Protein AF-A0A951QK44-F1 (afdb_monomer_lite)

Radius of gyration: 39.15 Å; chains: 1; bounding box: 130×75×86 Å

Structure (mmCIF, N/CA/C/O backbone):
data_AF-A0A951QK44-F1
#
_entry.id   AF-A0A951QK44-F1
#
loop_
_atom_site.group_PDB
_atom_site.id
_atom_site.type_symbol
_atom_site.label_atom_id
_atom_site.label_alt_id
_atom_site.label_comp_id
_atom_site.label_asym_id
_atom_site.label_entity_id
_atom_site.label_seq_id
_atom_site.pdbx_PDB_ins_code
_atom_site.Cartn_x
_atom_site.Cartn_y
_atom_site.Cartn_z
_atom_site.occupancy
_atom_site.B_iso_or_equiv
_atom_site.auth_seq_id
_atom_site.auth_comp_id
_atom_site.auth_asym_id
_atom_site.auth_atom_id
_atom_site.pdbx_PDB_model_num
ATOM 1 N N . MET A 1 1 ? -34.035 16.447 26.520 1.00 42.84 1 MET A N 1
ATOM 2 C CA . MET A 1 1 ? -34.063 15.060 26.001 1.00 42.84 1 MET A CA 1
ATOM 3 C C . MET A 1 1 ? -33.409 14.992 24.621 1.00 42.84 1 MET A C 1
ATOM 5 O O . MET A 1 1 ? -32.327 14.434 24.540 1.00 42.84 1 MET A O 1
ATOM 9 N N . ASN A 1 2 ? -33.946 15.671 23.601 1.00 43.06 2 ASN A N 1
ATOM 10 C CA . ASN A 1 2 ? -33.547 15.530 22.184 1.00 43.06 2 ASN A CA 1
ATOM 11 C C . ASN A 1 2 ? -32.058 15.785 21.826 1.00 43.06 2 ASN A C 1
ATOM 13 O O . ASN A 1 2 ? -31.629 15.380 20.752 1.00 43.06 2 ASN A O 1
ATOM 17 N N . VAL A 1 3 ? -31.265 16.445 22.682 1.00 36.38 3 VAL A N 1
ATOM 18 C CA . VAL A 1 3 ? -29.814 16.646 22.455 1.00 36.38 3 VAL A CA 1
ATOM 19 C C . VAL A 1 3 ? -28.985 15.445 22.939 1.00 36.38 3 VAL A C 1
ATOM 21 O O . VAL A 1 3 ? -28.097 14.993 22.223 1.00 36.38 3 VAL A O 1
ATOM 24 N N . LEU A 1 4 ? -29.316 14.871 24.104 1.00 38.62 4 LEU A N 1
ATOM 25 C CA . LEU A 1 4 ? -28.618 13.693 24.649 1.00 38.62 4 LEU A CA 1
ATOM 26 C C . LEU A 1 4 ? -28.861 12.431 23.812 1.00 38.62 4 LEU A C 1
ATOM 28 O O . LEU A 1 4 ? -27.975 11.591 23.683 1.00 38.62 4 LEU A O 1
ATOM 32 N N . GLU A 1 5 ? -30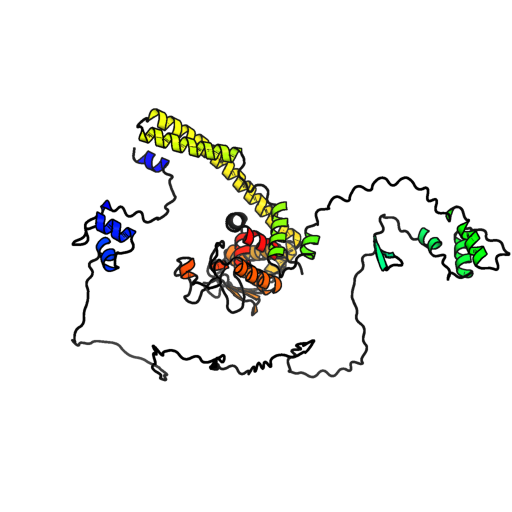.054 12.302 23.233 1.00 38.47 5 GLU A N 1
ATOM 33 C CA . GLU A 1 5 ? -30.419 11.149 22.407 1.00 38.47 5 GLU A CA 1
ATOM 34 C C . GLU A 1 5 ? -29.619 11.111 21.093 1.00 38.47 5 GLU A C 1
ATOM 36 O O . GLU A 1 5 ? -29.203 10.040 20.662 1.00 38.47 5 GLU A O 1
ATOM 41 N N . LYS A 1 6 ? -29.293 12.279 20.515 1.00 42.06 6 LYS A N 1
ATOM 42 C CA . LYS A 1 6 ? -28.385 12.382 19.359 1.00 42.06 6 LYS A CA 1
ATOM 43 C C . LYS A 1 6 ? -26.935 12.026 19.697 1.00 42.06 6 LYS A C 1
ATOM 45 O O . LYS A 1 6 ? -26.268 11.410 18.877 1.00 42.06 6 LYS A O 1
ATOM 50 N N . GLN A 1 7 ? -26.442 12.391 20.882 1.00 41.16 7 GLN A N 1
ATOM 51 C CA . GLN A 1 7 ? -25.054 12.104 21.272 1.00 41.16 7 GLN A CA 1
ATOM 52 C C . GLN A 1 7 ? -24.827 10.616 21.587 1.00 41.16 7 GLN A C 1
ATOM 54 O O . GLN A 1 7 ? -23.799 10.064 21.211 1.00 41.16 7 GLN A O 1
ATOM 59 N N . LEU A 1 8 ? -25.804 9.935 22.197 1.00 38.94 8 LEU A N 1
ATOM 60 C CA . LEU A 1 8 ? -25.699 8.508 22.550 1.00 38.94 8 LEU A CA 1
ATOM 61 C C . LEU A 1 8 ? -25.954 7.530 21.392 1.00 38.94 8 LEU A C 1
ATOM 63 O O . LEU A 1 8 ? -25.787 6.321 21.569 1.00 38.94 8 LEU A O 1
ATOM 67 N N . LEU A 1 9 ? -26.361 8.036 20.226 1.00 42.03 9 LEU A N 1
ATOM 68 C CA . LEU A 1 9 ? -26.510 7.258 18.992 1.00 42.03 9 LEU A CA 1
ATOM 69 C C . LEU A 1 9 ? -25.306 7.391 18.043 1.00 42.03 9 LEU A C 1
ATOM 71 O O . LEU A 1 9 ? -25.313 6.768 16.987 1.00 42.03 9 LEU A O 1
ATOM 75 N N . GLY A 1 10 ? -24.267 8.135 18.440 1.00 33.38 10 GLY A N 1
ATOM 76 C CA . GLY A 1 10 ? -23.059 8.352 17.644 1.00 33.38 10 GLY A CA 1
ATOM 77 C C . GLY A 1 10 ? -23.267 9.405 16.557 1.00 33.38 10 GLY A C 1
ATOM 78 O O . GLY A 1 10 ? -23.893 9.149 15.531 1.00 33.38 10 GLY A O 1
ATOM 79 N N . GLY A 1 11 ? -22.712 10.598 16.776 1.00 33.69 11 GLY A N 1
ATOM 80 C CA . GLY A 1 11 ? -22.590 11.596 15.715 1.00 33.69 11 GLY A CA 1
ATOM 81 C C . GLY A 1 11 ? -21.666 11.108 14.593 1.00 33.69 11 GLY A C 1
ATOM 82 O O . GLY A 1 11 ? -20.693 10.403 14.844 1.00 33.69 11 GLY A O 1
ATOM 83 N N . ASP A 1 12 ? -21.979 11.520 13.367 1.00 38.28 12 ASP A N 1
ATOM 84 C CA . ASP A 1 12 ? -21.114 11.461 12.183 1.00 38.28 12 ASP A CA 1
ATOM 85 C C . ASP A 1 12 ? -20.703 10.071 11.662 1.00 38.28 12 ASP A C 1
ATOM 87 O O . ASP A 1 12 ? -19.556 9.826 11.285 1.00 38.28 12 ASP A O 1
ATOM 91 N N . ARG A 1 13 ? -21.703 9.198 11.466 1.00 31.11 13 ARG A N 1
ATOM 92 C CA . ARG A 1 13 ? -21.758 8.332 10.269 1.00 31.11 13 ARG A CA 1
ATOM 93 C C . ARG A 1 13 ? -23.151 8.320 9.648 1.00 31.11 13 ARG A C 1
ATOM 95 O O . ARG A 1 13 ? -23.984 7.478 9.975 1.00 31.11 13 ARG A O 1
ATOM 102 N N . ALA A 1 14 ? -23.376 9.225 8.698 1.00 27.09 14 ALA A N 1
ATOM 103 C CA . ALA A 1 14 ? -24.479 9.106 7.754 1.00 27.09 14 ALA A CA 1
ATOM 104 C C . ALA A 1 14 ? -24.179 7.964 6.765 1.00 27.09 14 ALA A C 1
ATOM 106 O O . ALA A 1 14 ? -23.611 8.181 5.700 1.00 27.09 14 ALA A O 1
ATOM 107 N N . PHE A 1 15 ? -24.547 6.737 7.136 1.00 29.16 15 PHE A N 1
ATOM 108 C CA . PHE A 1 15 ? -24.845 5.713 6.139 1.00 29.16 15 PHE A CA 1
ATOM 109 C C . PHE A 1 15 ? -26.255 5.980 5.618 1.00 29.16 15 PHE A C 1
ATOM 111 O O . PHE A 1 15 ? -27.233 5.783 6.345 1.00 29.16 15 PHE A O 1
ATOM 118 N N . GLU A 1 16 ? -26.363 6.402 4.360 1.00 29.08 16 GLU A N 1
ATOM 119 C CA . GLU A 1 16 ? -27.619 6.344 3.616 1.00 29.08 16 GLU A CA 1
ATOM 120 C C . GLU A 1 16 ? -27.969 4.879 3.330 1.00 29.08 16 GLU A C 1
ATOM 122 O O . GLU A 1 16 ? -27.743 4.355 2.244 1.00 29.08 16 GLU A O 1
ATOM 127 N N . PHE A 1 17 ? -28.544 4.202 4.324 1.00 24.11 17 PHE A N 1
ATOM 128 C CA . PHE A 1 17 ? -29.448 3.095 4.048 1.00 24.11 17 PHE A CA 1
ATOM 129 C C . PHE A 1 17 ? -30.876 3.623 4.052 1.00 24.11 17 PHE A C 1
ATOM 131 O O . PHE A 1 17 ? -31.320 4.261 5.009 1.00 24.11 17 PHE A O 1
ATOM 138 N N . LEU A 1 18 ? -31.563 3.358 2.941 1.00 28.00 18 LEU A N 1
ATOM 139 C CA . LEU A 1 18 ? -32.877 3.866 2.562 1.00 28.00 18 LEU A CA 1
ATOM 140 C C . LEU A 1 18 ? -33.981 3.395 3.525 1.00 28.00 18 LEU A C 1
ATOM 142 O O . LEU A 1 18 ? -34.775 2.505 3.223 1.00 28.00 18 LEU A O 1
ATOM 146 N N . ASN A 1 19 ? -34.040 3.994 4.710 1.00 26.84 19 ASN A N 1
ATOM 147 C CA . ASN A 1 19 ? -35.034 3.672 5.723 1.00 26.84 19 ASN A CA 1
ATOM 148 C C . ASN A 1 19 ? -36.321 4.463 5.433 1.00 26.84 19 ASN A C 1
ATOM 150 O O . ASN A 1 19 ? -36.611 5.473 6.081 1.00 26.84 19 ASN A O 1
ATOM 154 N N . ILE A 1 20 ? -37.065 4.028 4.407 1.00 33.50 20 ILE A N 1
ATOM 155 C CA . ILE A 1 20 ? -38.367 4.604 4.052 1.00 33.50 20 ILE A CA 1
ATOM 156 C C . ILE A 1 20 ? -39.309 4.423 5.245 1.00 33.50 20 ILE A C 1
ATOM 158 O O . ILE A 1 20 ? -39.864 3.348 5.478 1.00 33.50 20 ILE A O 1
ATOM 162 N N . ARG A 1 21 ? -39.535 5.507 5.992 1.00 32.16 21 ARG A N 1
ATOM 163 C CA . ARG A 1 21 ? -40.641 5.585 6.945 1.00 32.16 21 ARG A CA 1
ATOM 164 C C . ARG A 1 21 ? -41.952 5.501 6.167 1.00 32.16 21 ARG A C 1
ATOM 166 O O . ARG A 1 21 ? -42.404 6.484 5.586 1.00 32.16 21 ARG A O 1
ATOM 173 N N . THR A 1 22 ? -42.563 4.314 6.170 1.00 39.59 22 THR A N 1
ATOM 174 C CA . THR A 1 22 ? -43.840 4.028 5.476 1.00 39.59 22 THR A CA 1
ATOM 175 C C . THR A 1 22 ? -45.026 4.882 5.956 1.00 39.59 22 THR A C 1
ATOM 177 O O . THR A 1 22 ? -46.107 4.865 5.368 1.00 39.59 22 THR A O 1
ATOM 180 N N . ASP A 1 23 ? -44.810 5.649 7.020 1.00 44.69 23 ASP A N 1
ATOM 181 C CA . ASP A 1 23 ? -45.685 6.629 7.649 1.00 44.69 23 ASP A CA 1
ATOM 182 C C . ASP A 1 23 ? -46.244 7.646 6.628 1.00 44.69 23 ASP A C 1
ATOM 184 O O . ASP A 1 23 ? -47.395 8.062 6.755 1.00 44.69 23 ASP A O 1
ATOM 188 N N . GLY A 1 24 ? -45.456 7.993 5.599 1.00 45.12 24 GLY A N 1
ATOM 189 C CA . GLY A 1 24 ? -45.797 8.970 4.554 1.00 45.12 24 GLY A CA 1
ATOM 190 C C . GLY A 1 24 ? -46.231 8.402 3.195 1.00 45.12 24 GLY A C 1
ATOM 191 O O . GLY A 1 24 ? -46.381 9.178 2.260 1.00 45.12 24 GLY A O 1
ATOM 192 N N . VAL A 1 25 ? -46.418 7.084 3.048 1.00 52.28 25 VAL A N 1
ATOM 193 C CA . VAL A 1 25 ? -46.791 6.482 1.749 1.00 52.28 25 VAL A CA 1
ATOM 194 C C . VAL A 1 25 ? -48.267 6.741 1.430 1.00 52.28 25 VAL A C 1
ATOM 196 O O . VAL A 1 25 ? -49.158 6.320 2.184 1.00 52.28 25 VAL A O 1
ATOM 199 N N . THR A 1 26 ? -48.512 7.398 0.294 1.00 56.50 26 THR A N 1
ATOM 200 C CA . THR A 1 26 ? -49.834 7.565 -0.327 1.00 56.50 26 THR A CA 1
ATOM 201 C C . THR A 1 26 ? -50.403 6.195 -0.726 1.00 56.50 26 THR A C 1
ATOM 203 O O . THR A 1 26 ? -49.668 5.392 -1.302 1.00 56.50 26 THR A O 1
ATOM 206 N N . PRO A 1 27 ? -51.677 5.872 -0.432 1.00 62.16 27 PRO A N 1
ATOM 207 C CA . PRO A 1 27 ? -52.254 4.591 -0.835 1.00 62.16 27 PRO A CA 1
ATOM 208 C C . PRO A 1 27 ? -52.341 4.458 -2.360 1.00 62.16 27 PRO A C 1
ATOM 210 O O . PRO A 1 27 ? -52.891 5.339 -3.018 1.00 62.16 27 PRO A O 1
ATOM 213 N N . ILE A 1 28 ? -51.875 3.330 -2.901 1.00 75.81 28 ILE A N 1
ATOM 214 C CA . ILE A 1 28 ? -52.153 2.946 -4.292 1.00 75.81 28 ILE A CA 1
ATOM 215 C C . ILE A 1 28 ? -53.657 2.623 -4.390 1.00 75.81 28 ILE A C 1
ATOM 217 O O . ILE A 1 28 ? -54.143 1.819 -3.582 1.00 75.81 28 ILE A O 1
ATOM 221 N N . PRO A 1 29 ? -54.420 3.218 -5.328 1.00 70.12 29 PRO A N 1
ATOM 222 C CA . PRO A 1 29 ? -55.856 2.979 -5.446 1.00 70.12 29 PRO A CA 1
ATOM 223 C C . PRO A 1 29 ? -56.196 1.484 -5.539 1.00 70.12 29 PRO A C 1
ATOM 225 O O . PRO A 1 29 ? -55.721 0.772 -6.418 1.00 70.12 29 PRO A O 1
ATOM 228 N N . GLY A 1 30 ? -57.025 1.000 -4.610 1.00 78.69 30 GLY A N 1
ATOM 229 C CA . GLY A 1 30 ? -57.449 -0.404 -4.551 1.00 78.69 30 GLY A CA 1
ATOM 230 C C . GLY A 1 30 ? -56.545 -1.358 -3.754 1.00 78.69 30 GLY A C 1
ATOM 231 O O . GLY A 1 30 ? -56.941 -2.507 -3.574 1.00 78.69 30 GLY A O 1
ATOM 232 N N . LYS A 1 31 ? -55.393 -0.918 -3.220 1.00 78.38 31 LYS A N 1
ATOM 233 C CA . LYS A 1 31 ? -54.541 -1.727 -2.322 1.00 78.38 31 LYS A CA 1
ATOM 234 C C . LYS A 1 31 ? -54.513 -1.162 -0.897 1.00 78.38 31 LYS A C 1
ATOM 236 O O . LYS A 1 31 ? -54.422 0.049 -0.698 1.00 78.38 31 LYS A O 1
ATOM 241 N N . SER A 1 32 ? -54.553 -2.033 0.116 1.00 80.94 32 SER A N 1
ATOM 242 C CA . SER A 1 32 ? -54.318 -1.614 1.507 1.00 80.94 32 SER A CA 1
ATOM 243 C C . SER A 1 32 ? -52.829 -1.325 1.758 1.00 80.94 32 SER A C 1
ATOM 245 O O . SER A 1 32 ? -51.965 -1.768 0.998 1.00 80.94 32 SER A O 1
ATOM 247 N N . LYS A 1 33 ? -52.490 -0.612 2.844 1.00 69.12 33 LYS A N 1
ATOM 248 C CA . LYS A 1 33 ? -51.076 -0.383 3.214 1.00 69.12 33 LYS A CA 1
ATOM 249 C C . LYS A 1 33 ? -50.334 -1.701 3.471 1.00 69.12 33 LYS A C 1
ATOM 251 O O . LYS A 1 33 ? -49.144 -1.808 3.182 1.00 69.12 33 LYS A O 1
ATOM 256 N N . GLU A 1 34 ? -51.040 -2.704 3.976 1.00 69.38 34 GLU A N 1
ATOM 257 C CA . GLU A 1 34 ? -50.536 -4.052 4.227 1.00 69.38 34 GLU A CA 1
ATOM 258 C C . GLU A 1 34 ? -50.296 -4.824 2.918 1.00 69.38 34 GLU A C 1
ATOM 260 O O . GLU A 1 34 ? -49.273 -5.500 2.806 1.00 69.38 34 GLU A O 1
ATOM 265 N N . ASP A 1 35 ? -51.154 -4.661 1.902 1.00 70.50 35 ASP A N 1
ATOM 266 C CA . ASP A 1 35 ? -50.920 -5.218 0.560 1.00 70.50 35 ASP A CA 1
ATOM 267 C C . ASP A 1 35 ? -49.695 -4.583 -0.105 1.00 70.50 35 ASP A C 1
ATOM 269 O O . ASP A 1 35 ? -48.823 -5.304 -0.578 1.00 70.50 35 ASP A O 1
ATOM 273 N N . VAL A 1 36 ? -49.566 -3.249 -0.078 1.00 69.75 36 VAL A N 1
ATOM 274 C CA . VAL A 1 36 ? -48.397 -2.554 -0.657 1.00 69.75 36 VAL A CA 1
ATOM 275 C C . VAL A 1 36 ? -47.095 -2.988 0.031 1.00 69.75 36 VAL A C 1
ATOM 277 O O . VAL A 1 36 ? -46.089 -3.208 -0.639 1.00 69.75 36 VAL A O 1
ATOM 280 N N . ARG A 1 37 ? -47.108 -3.186 1.358 1.00 62.94 37 ARG A N 1
ATOM 281 C CA . ARG A 1 37 ? -45.957 -3.725 2.108 1.00 62.94 37 ARG A CA 1
ATOM 282 C C . ARG A 1 37 ? -45.607 -5.158 1.704 1.00 62.94 37 ARG A C 1
ATOM 284 O O . ARG A 1 37 ? -44.427 -5.453 1.528 1.00 62.94 37 ARG A O 1
ATOM 291 N N . ARG A 1 38 ? -46.606 -6.038 1.567 1.00 74.94 38 ARG A N 1
ATOM 292 C CA . ARG A 1 38 ? -46.409 -7.432 1.134 1.00 74.94 38 ARG A CA 1
ATOM 293 C C . ARG A 1 38 ? -45.850 -7.484 -0.286 1.00 74.94 38 ARG A C 1
ATOM 295 O O . ARG A 1 38 ? -44.870 -8.181 -0.523 1.00 74.94 38 ARG A O 1
ATOM 302 N N . ASP A 1 39 ? -46.447 -6.733 -1.203 1.00 70.44 39 ASP A N 1
ATOM 303 C CA . ASP A 1 39 ? -46.085 -6.744 -2.617 1.00 70.44 39 ASP A CA 1
ATOM 304 C C . ASP A 1 39 ? -44.693 -6.112 -2.839 1.00 70.44 39 ASP A C 1
ATOM 306 O O . ASP A 1 39 ? -43.909 -6.645 -3.622 1.00 70.44 39 ASP A O 1
ATOM 310 N N . PHE A 1 40 ? -44.322 -5.059 -2.090 1.00 63.72 40 PHE A N 1
ATOM 311 C CA . PHE A 1 40 ? -42.953 -4.514 -2.078 1.00 63.72 40 PHE A CA 1
ATOM 312 C C . PHE A 1 40 ? -41.936 -5.545 -1.565 1.00 63.72 40 PHE A C 1
ATOM 314 O O . PHE A 1 40 ? -40.915 -5.777 -2.208 1.00 63.72 40 PHE A O 1
ATOM 321 N N . ALA A 1 41 ? -42.225 -6.208 -0.439 1.00 53.81 41 ALA A N 1
ATOM 322 C CA . ALA A 1 41 ? -41.348 -7.236 0.130 1.00 53.81 41 ALA A CA 1
ATOM 323 C C . ALA A 1 41 ? -41.203 -8.482 -0.768 1.00 53.81 41 ALA A C 1
ATOM 325 O O . ALA A 1 41 ? -40.201 -9.187 -0.674 1.00 53.81 41 ALA A O 1
ATOM 326 N N . ALA A 1 42 ? -42.183 -8.739 -1.638 1.00 61.09 42 ALA A N 1
ATOM 327 C CA . ALA A 1 42 ? -42.162 -9.812 -2.628 1.00 61.09 42 ALA A CA 1
ATOM 328 C C . ALA A 1 42 ? -41.573 -9.396 -3.994 1.00 61.09 42 ALA A C 1
ATOM 330 O O . ALA A 1 42 ? -41.467 -10.241 -4.880 1.00 61.09 42 ALA A O 1
ATOM 331 N N . GLY A 1 43 ? -41.207 -8.121 -4.193 1.00 68.56 43 GLY A N 1
ATOM 332 C CA . GLY A 1 43 ? -40.716 -7.611 -5.481 1.00 68.56 43 GLY A CA 1
ATOM 333 C C . GLY A 1 43 ? -41.784 -7.535 -6.584 1.00 68.56 43 GLY A C 1
ATOM 334 O O . GLY A 1 43 ? -41.444 -7.539 -7.762 1.00 68.56 43 GLY A O 1
ATOM 335 N N . LEU A 1 44 ? -43.068 -7.482 -6.215 1.00 72.12 44 LEU A N 1
ATOM 336 C CA . LEU A 1 44 ? -44.226 -7.563 -7.120 1.00 72.12 44 LEU A CA 1
ATOM 337 C C . LEU A 1 44 ? -44.827 -6.197 -7.499 1.00 72.12 44 LEU A C 1
ATOM 339 O O . LEU A 1 44 ? -45.902 -6.145 -8.096 1.00 72.12 44 LEU A O 1
ATOM 343 N N . LEU A 1 45 ? -44.174 -5.090 -7.138 1.00 76.19 45 LEU A N 1
ATOM 344 C CA . LEU A 1 45 ? -44.610 -3.751 -7.538 1.00 76.19 45 LEU A CA 1
ATOM 345 C C . LEU A 1 45 ? -44.028 -3.374 -8.901 1.00 76.19 45 LEU A C 1
ATOM 347 O O . LEU A 1 45 ? -42.829 -3.510 -9.148 1.00 76.19 45 LEU A O 1
ATOM 351 N N . SER A 1 46 ? -44.891 -2.873 -9.781 1.00 73.31 46 SER A N 1
ATOM 352 C CA . SER A 1 46 ? -44.501 -2.367 -11.090 1.00 73.31 46 SER A CA 1
ATOM 353 C C . SER A 1 46 ? -43.776 -1.022 -10.983 1.00 73.31 46 SER A C 1
ATOM 355 O O . SER A 1 46 ? -43.813 -0.328 -9.964 1.00 73.31 46 SER A O 1
ATOM 357 N N . ARG A 1 47 ? -43.152 -0.595 -12.086 1.00 55.62 47 ARG A N 1
ATOM 358 C CA . ARG A 1 47 ? -42.540 0.738 -12.182 1.00 55.62 47 ARG A CA 1
ATOM 359 C C . ARG A 1 47 ? -43.552 1.871 -11.940 1.00 55.62 47 ARG A C 1
ATOM 361 O O . ARG A 1 47 ? -43.168 2.880 -11.358 1.00 55.62 47 ARG A O 1
ATOM 368 N N . SER A 1 48 ? -44.813 1.703 -12.349 1.00 63.19 48 SER A N 1
ATOM 369 C CA . SER A 1 48 ? -45.866 2.710 -12.139 1.00 63.19 48 SER A CA 1
ATOM 370 C C . SER A 1 48 ? -46.306 2.763 -10.665 1.00 63.19 48 SER A C 1
ATOM 372 O O . SER A 1 48 ? -46.390 3.850 -10.096 1.00 63.19 48 SER A O 1
ATOM 374 N N . ASP A 1 49 ? -46.424 1.607 -9.987 1.00 70.44 49 ASP A N 1
ATOM 375 C CA . ASP A 1 49 ? -46.656 1.550 -8.529 1.00 70.44 49 ASP A CA 1
ATOM 376 C C . ASP A 1 49 ? -45.563 2.319 -7.756 1.00 70.44 49 ASP A C 1
ATOM 378 O O . ASP A 1 49 ? -45.855 3.090 -6.841 1.00 70.44 49 ASP A O 1
ATOM 382 N N . ALA A 1 50 ? -44.294 2.145 -8.147 1.00 64.81 50 ALA A N 1
ATOM 383 C CA . ALA A 1 50 ? -43.161 2.828 -7.523 1.00 64.81 50 ALA A CA 1
ATOM 384 C C . ALA A 1 50 ? -43.168 4.353 -7.754 1.00 64.81 50 ALA A C 1
ATOM 386 O O . ALA A 1 50 ? -42.797 5.105 -6.853 1.00 64.81 50 ALA A O 1
ATOM 387 N N . LEU A 1 51 ? -43.607 4.821 -8.928 1.00 58.69 51 LEU A N 1
ATOM 388 C CA . LEU A 1 51 ? -43.741 6.252 -9.228 1.00 58.69 51 LEU A CA 1
ATOM 389 C C . LEU A 1 51 ? -44.902 6.890 -8.445 1.00 58.69 51 LEU A C 1
ATOM 391 O O . LEU A 1 51 ? -44.710 7.952 -7.847 1.00 58.69 51 LEU A O 1
ATOM 395 N N . GLN A 1 52 ? -46.048 6.207 -8.332 1.00 66.75 52 GLN A N 1
ATOM 396 C CA . GLN A 1 52 ? -47.166 6.660 -7.493 1.00 66.75 52 GLN A CA 1
ATOM 397 C C . GLN A 1 52 ? -46.807 6.699 -5.999 1.00 66.75 52 GLN A C 1
ATOM 399 O O . GLN A 1 52 ? -47.159 7.658 -5.311 1.00 66.75 52 GLN A O 1
ATOM 404 N N . MET A 1 53 ? -46.053 5.717 -5.486 1.00 66.62 53 MET A N 1
ATOM 405 C CA . MET A 1 53 ? -45.556 5.735 -4.098 1.00 66.62 53 MET A CA 1
ATOM 406 C C . MET A 1 53 ? -44.646 6.935 -3.790 1.00 66.62 53 MET A C 1
ATOM 408 O O . MET A 1 53 ? -44.517 7.313 -2.625 1.00 66.62 53 MET A O 1
ATOM 412 N N . LEU A 1 54 ? -44.029 7.530 -4.815 1.00 61.12 54 LEU A N 1
ATOM 413 C CA . LEU A 1 54 ? -43.185 8.723 -4.721 1.00 61.12 54 LEU A CA 1
ATOM 414 C C . LEU A 1 54 ? -43.938 10.032 -5.030 1.00 61.12 54 LEU A C 1
ATOM 416 O O . LEU A 1 54 ? -43.340 11.102 -4.936 1.00 61.12 54 LEU A O 1
ATOM 420 N N . GLY A 1 55 ? -45.234 9.965 -5.354 1.00 51.41 55 GLY A N 1
ATOM 421 C CA . GLY A 1 55 ? -46.073 11.135 -5.629 1.00 51.41 55 GLY A CA 1
ATOM 422 C C . GLY A 1 55 ? -45.915 11.732 -7.031 1.00 51.41 55 GLY A C 1
ATOM 423 O O . GLY A 1 55 ? -46.247 12.900 -7.214 1.00 51.41 55 GLY A O 1
ATOM 424 N N . TYR A 1 56 ? -45.415 10.964 -8.004 1.00 47.91 56 TYR A N 1
ATOM 425 C CA . TYR A 1 56 ? -45.393 11.370 -9.411 1.00 47.91 56 TYR A CA 1
ATOM 426 C C . TYR A 1 56 ? -46.652 10.876 -10.133 1.00 47.91 56 TYR A C 1
ATOM 428 O O . TYR A 1 56 ? -47.013 9.703 -10.019 1.00 47.91 56 TYR A O 1
ATOM 436 N N . GLU A 1 57 ? -47.301 11.763 -10.888 1.00 43.81 57 GLU A N 1
ATOM 437 C CA . GLU A 1 57 ? -48.407 11.403 -11.779 1.00 43.81 57 GLU A CA 1
ATOM 438 C C . GLU A 1 57 ? -47.856 10.870 -13.112 1.00 43.81 57 GLU A C 1
ATOM 440 O O . GLU A 1 57 ? -46.931 11.433 -13.697 1.00 43.81 57 GLU A O 1
ATOM 445 N N . ASP A 1 58 ? -48.403 9.740 -13.564 1.00 42.19 58 ASP A N 1
ATOM 446 C CA . ASP A 1 58 ? -47.977 9.018 -14.769 1.00 42.19 58 ASP A CA 1
ATOM 447 C C . ASP A 1 58 ? -48.751 9.574 -15.983 1.00 42.19 58 ASP A C 1
ATOM 449 O O . ASP A 1 58 ? -49.729 8.982 -16.448 1.00 42.19 58 ASP A O 1
ATOM 453 N N . GLU A 1 59 ? -48.378 10.776 -16.447 1.00 38.25 59 GLU A N 1
ATOM 454 C CA . GLU A 1 59 ? -48.967 11.397 -17.646 1.00 38.25 59 GLU A CA 1
ATOM 455 C C . GLU A 1 59 ? -48.544 10.639 -18.918 1.00 38.25 59 GLU A C 1
ATOM 457 O O . GLU A 1 59 ? -47.555 10.953 -19.584 1.00 38.25 59 GLU A O 1
ATOM 462 N N . GLY A 1 60 ? -49.312 9.605 -19.258 1.00 37.16 60 GLY A N 1
ATOM 463 C CA . GLY A 1 60 ? -49.129 8.841 -20.486 1.00 37.16 60 GLY A CA 1
ATOM 464 C C . GLY A 1 60 ? -49.465 9.649 -21.744 1.00 37.16 60 GLY A C 1
ATOM 465 O O . GLY A 1 60 ? -50.489 10.329 -21.807 1.00 37.16 60 GLY A O 1
ATOM 466 N N . ILE A 1 61 ? -48.649 9.495 -22.791 1.00 28.31 61 ILE A N 1
ATOM 467 C CA . ILE A 1 61 ? -48.961 9.968 -24.147 1.00 28.31 61 ILE A CA 1
ATOM 468 C C . ILE A 1 61 ? -49.019 8.773 -25.099 1.00 28.31 61 ILE A C 1
ATOM 470 O O . ILE A 1 61 ? -48.016 8.111 -25.366 1.00 28.31 61 ILE A O 1
ATOM 474 N N . SER A 1 62 ? -50.217 8.527 -25.626 1.00 32.84 62 SER A N 1
ATOM 475 C CA . SER A 1 62 ? -50.476 7.666 -26.781 1.00 32.84 62 SER A CA 1
ATOM 476 C C . SER A 1 62 ? -50.481 8.472 -28.088 1.00 32.84 62 SER A C 1
ATOM 478 O O . SER A 1 62 ? -50.586 9.695 -28.085 1.00 32.84 62 SER A O 1
ATOM 480 N N . GLU A 1 63 ? -50.429 7.770 -29.216 1.00 36.56 63 GLU A N 1
ATOM 481 C CA . GLU A 1 63 ? -50.449 8.313 -30.582 1.00 36.56 63 GLU A CA 1
ATOM 482 C C . GLU A 1 63 ? -51.594 9.316 -30.870 1.00 36.56 63 GLU A C 1
ATOM 484 O O . GLU A 1 63 ? -52.757 8.993 -30.617 1.00 36.56 63 GLU A O 1
ATOM 489 N N . ARG A 1 64 ? -51.299 10.454 -31.539 1.00 29.05 64 ARG A N 1
ATOM 490 C CA . ARG A 1 64 ? -51.772 10.767 -32.920 1.00 29.05 64 ARG A CA 1
ATOM 491 C C . ARG A 1 64 ? -51.488 12.200 -33.427 1.00 29.05 64 ARG A C 1
ATOM 493 O O . ARG A 1 64 ? -51.752 13.169 -32.734 1.00 29.05 64 ARG A O 1
ATOM 500 N N . ALA A 1 65 ? -51.136 12.246 -34.719 1.00 27.22 65 ALA A N 1
ATOM 501 C CA . ALA A 1 65 ? -51.504 13.221 -35.767 1.00 27.22 65 ALA A CA 1
ATOM 502 C C . ALA A 1 65 ? -51.081 14.714 -35.702 1.00 27.22 65 ALA A C 1
ATOM 504 O O . ALA A 1 65 ? -51.562 15.495 -34.891 1.00 27.22 65 ALA A O 1
ATOM 505 N N . ASP A 1 66 ? -50.278 15.087 -36.707 1.00 30.48 66 ASP A N 1
ATOM 506 C CA . ASP A 1 66 ? -50.317 16.289 -37.561 1.00 30.48 66 ASP A CA 1
ATOM 507 C C . ASP A 1 66 ? -50.796 17.650 -37.010 1.00 30.48 66 ASP A C 1
ATOM 509 O O . ASP A 1 66 ? -51.994 17.922 -36.918 1.00 30.48 66 ASP A O 1
ATOM 513 N N . ALA A 1 67 ? -49.849 18.592 -36.900 1.00 26.72 67 ALA A N 1
ATOM 514 C CA . ALA A 1 67 ? -50.036 19.983 -37.334 1.00 26.72 67 ALA A CA 1
ATOM 515 C C . ALA A 1 67 ? -48.680 20.652 -37.653 1.00 26.72 67 ALA A C 1
ATOM 517 O O . ALA A 1 67 ? -47.733 20.572 -36.872 1.00 26.72 67 ALA A O 1
ATOM 518 N N . GLU A 1 68 ? -48.583 21.326 -38.801 1.00 28.20 68 GLU A N 1
ATOM 519 C CA . GLU A 1 68 ? -47.406 22.107 -39.207 1.00 28.20 68 GLU A CA 1
ATOM 520 C C . GLU A 1 68 ? -47.298 23.454 -38.460 1.00 28.20 68 GLU A C 1
ATOM 522 O O . GLU A 1 68 ? -48.317 24.075 -38.168 1.00 28.20 68 GLU A O 1
ATOM 527 N N . TYR A 1 69 ? -46.063 23.936 -38.246 1.00 24.23 69 TYR A N 1
ATOM 528 C CA . TYR A 1 69 ? -45.484 25.241 -38.672 1.00 24.23 69 TYR A CA 1
ATOM 529 C C . TYR A 1 69 ? -44.267 25.564 -37.762 1.00 24.23 69 TYR A C 1
ATOM 531 O O . TYR A 1 69 ? -44.423 25.703 -36.557 1.00 24.23 69 TYR A O 1
ATOM 539 N N . LYS A 1 70 ? -43.011 25.482 -38.231 1.00 23.94 70 LYS A N 1
ATOM 540 C CA . LYS A 1 70 ? -42.225 26.414 -39.088 1.00 23.94 70 LYS A CA 1
ATOM 541 C C . LYS A 1 70 ? -41.485 27.534 -38.334 1.00 23.94 70 LYS A C 1
ATOM 543 O O . LYS A 1 70 ? -42.059 28.159 -37.453 1.00 23.94 70 LYS A O 1
ATOM 548 N N . ILE A 1 71 ? -40.285 27.839 -38.864 1.00 23.84 71 ILE A N 1
ATOM 549 C CA . ILE A 1 71 ? -39.303 28.893 -38.515 1.00 23.84 71 ILE A CA 1
ATOM 550 C C . ILE A 1 71 ? -38.356 28.540 -37.345 1.00 23.84 71 ILE A C 1
ATOM 552 O O . ILE A 1 71 ? -38.822 28.305 -36.238 1.00 23.84 71 ILE A O 1
ATOM 556 N N . ASP A 1 72 ? -37.018 28.524 -37.489 1.00 24.25 72 ASP A N 1
ATOM 557 C CA . ASP A 1 72 ? -36.144 28.431 -38.689 1.00 24.25 72 ASP A CA 1
ATOM 558 C C . ASP A 1 72 ? -34.710 27.973 -38.304 1.00 24.25 72 ASP A C 1
ATOM 560 O O . ASP A 1 72 ? -34.305 28.088 -37.145 1.00 24.25 72 ASP A O 1
ATOM 564 N N . TRP A 1 73 ? -33.917 27.485 -39.274 1.00 23.45 73 TRP A N 1
ATOM 565 C CA . TRP A 1 73 ? -32.463 27.233 -39.147 1.00 23.45 73 TRP A CA 1
ATOM 566 C C . TRP A 1 73 ? -31.769 27.176 -40.528 1.00 23.45 73 TRP A C 1
ATOM 568 O O . TRP A 1 73 ? -32.473 27.034 -41.524 1.00 23.45 73 TRP A O 1
ATOM 578 N N . GLN A 1 74 ? -30.417 27.163 -40.557 1.00 27.05 74 GLN A N 1
ATOM 579 C CA . GLN A 1 74 ? -29.475 27.133 -41.722 1.00 27.05 74 GLN A CA 1
ATOM 580 C C . GLN A 1 74 ? -28.985 28.512 -42.235 1.00 27.05 74 GLN A C 1
ATOM 582 O O . GLN A 1 74 ? -29.690 29.499 -42.018 1.00 27.05 74 GLN A O 1
ATOM 587 N N . PRO A 1 75 ? -27.841 28.618 -42.972 1.00 37.16 75 PRO A N 1
ATOM 588 C CA . PRO A 1 75 ? -26.774 27.630 -43.290 1.00 37.16 75 PRO A CA 1
ATOM 589 C C . PRO A 1 75 ? -25.332 28.117 -42.919 1.00 37.16 75 PRO A C 1
ATOM 591 O O . PRO A 1 75 ? -25.137 29.273 -42.557 1.00 37.16 75 PRO A O 1
ATOM 594 N N . ASN A 1 76 ? -24.265 27.295 -42.889 1.00 28.52 76 ASN A N 1
ATOM 595 C CA . ASN A 1 76 ? -23.446 26.780 -44.019 1.00 28.52 76 ASN A CA 1
ATOM 596 C C . ASN A 1 76 ? -22.434 25.726 -43.463 1.00 28.52 76 ASN A C 1
ATOM 598 O O . ASN A 1 76 ? -21.780 26.027 -42.469 1.00 28.52 76 ASN A O 1
ATOM 602 N N . THR A 1 77 ? -22.386 24.444 -43.886 1.00 31.12 77 THR A N 1
ATOM 603 C CA . THR A 1 77 ? -21.680 23.815 -45.056 1.00 31.12 77 THR A CA 1
ATOM 604 C C . THR A 1 77 ? -20.143 23.955 -45.047 1.00 31.12 77 THR A C 1
ATOM 606 O O . THR A 1 77 ? -19.662 25.053 -44.796 1.00 31.12 77 THR A O 1
ATOM 609 N N . LEU A 1 78 ? -19.285 22.961 -45.355 1.00 26.03 78 LEU A N 1
ATOM 610 C CA . LEU A 1 78 ? -19.359 21.685 -46.122 1.00 26.03 78 LEU A CA 1
ATOM 611 C C . LEU A 1 78 ? -18.890 20.484 -45.247 1.00 26.03 78 LEU A C 1
ATOM 613 O O . LEU A 1 78 ? -18.096 20.704 -44.343 1.00 26.03 78 LEU A O 1
ATOM 617 N N . SER A 1 79 ? -19.316 19.211 -45.336 1.00 29.06 79 SER A N 1
ATOM 618 C CA . SER A 1 79 ? -19.749 18.270 -46.401 1.00 29.06 79 SER A CA 1
ATOM 619 C C . SER A 1 79 ? -18.644 17.413 -47.060 1.00 29.06 79 SER A C 1
ATOM 621 O O . SER A 1 79 ? -17.930 17.886 -47.939 1.00 29.06 79 SER A O 1
ATOM 623 N N . SER A 1 80 ? -18.622 16.108 -46.759 1.00 28.31 80 SER A N 1
ATOM 624 C CA . SER A 1 80 ? -18.592 15.040 -47.781 1.00 28.31 80 SER A CA 1
ATOM 625 C C . SER A 1 80 ? -19.174 13.740 -47.196 1.00 28.31 80 SER A C 1
ATOM 627 O O . SER A 1 80 ? -19.172 13.557 -45.980 1.00 28.31 80 SER A O 1
ATOM 629 N N . SER A 1 81 ? -19.763 12.895 -48.045 1.00 30.59 81 SER A N 1
ATOM 630 C CA . SER A 1 81 ? -20.703 11.832 -47.657 1.00 30.59 81 SER A CA 1
ATOM 631 C C . SER A 1 81 ? -20.590 10.596 -48.551 1.00 30.59 81 SER A C 1
ATOM 633 O O . SER A 1 81 ? -20.407 10.749 -49.753 1.00 30.59 81 SER A O 1
ATOM 635 N N . THR A 1 82 ? -20.807 9.406 -47.987 1.00 29.31 82 THR A N 1
ATOM 636 C CA . THR A 1 82 ? -21.473 8.216 -48.582 1.00 29.31 82 THR A CA 1
ATOM 637 C C . THR A 1 82 ? -21.883 7.336 -47.383 1.00 29.31 82 THR A C 1
ATOM 639 O O . THR A 1 82 ? -21.094 7.181 -46.458 1.00 29.31 82 THR A O 1
ATOM 642 N N . GLU A 1 83 ? -23.153 6.983 -47.147 1.00 29.16 83 GLU A N 1
ATOM 643 C CA . GLU A 1 83 ? -23.998 6.009 -47.876 1.00 29.16 83 GLU A CA 1
ATOM 644 C C . GLU A 1 83 ? -23.356 4.611 -48.008 1.00 29.16 83 GLU A C 1
ATOM 646 O O . GLU A 1 83 ? -22.206 4.508 -48.407 1.00 29.16 83 GLU A O 1
ATOM 651 N N . SER A 1 84 ? -24.033 3.480 -47.773 1.00 30.69 84 SER A N 1
ATOM 652 C CA . SER A 1 84 ? -25.350 3.186 -47.168 1.00 30.69 84 SER A CA 1
ATOM 653 C C . SER A 1 84 ? -25.428 1.669 -46.852 1.00 30.69 84 SER A C 1
ATOM 655 O O . SER A 1 84 ? -24.635 0.897 -47.386 1.00 30.69 84 SER A O 1
ATOM 657 N N . GLY A 1 85 ? -26.364 1.211 -46.008 1.00 23.00 85 GLY A N 1
ATOM 658 C CA . GLY A 1 85 ? -26.586 -0.228 -45.760 1.00 23.00 85 GLY A CA 1
ATOM 659 C C . GLY A 1 85 ? -27.538 -0.501 -44.588 1.00 23.00 85 GLY A C 1
ATOM 660 O O . GLY A 1 85 ? -27.414 0.128 -43.542 1.00 23.00 85 GLY A O 1
ATOM 661 N N . ARG A 1 86 ? -28.522 -1.396 -44.762 1.00 25.02 86 ARG A N 1
ATOM 662 C CA . ARG A 1 86 ? -29.662 -1.607 -43.841 1.00 25.02 86 ARG A CA 1
ATOM 663 C C . ARG A 1 86 ? -29.944 -3.103 -43.625 1.00 25.02 86 ARG A C 1
ATOM 665 O O . ARG A 1 86 ? -29.988 -3.807 -44.623 1.00 25.02 86 ARG A O 1
ATOM 672 N N . PHE A 1 87 ? -30.248 -3.476 -42.370 1.00 26.53 87 PHE A N 1
ATOM 673 C CA . PHE A 1 87 ? -30.954 -4.682 -41.862 1.00 26.53 87 PHE A CA 1
ATOM 674 C C . PHE A 1 87 ? -30.512 -6.090 -42.313 1.00 26.53 87 PHE A C 1
ATOM 676 O O . PHE A 1 87 ? -30.330 -6.312 -43.498 1.00 26.53 87 PHE A O 1
ATOM 683 N N . ILE A 1 88 ? -30.493 -7.057 -41.375 1.00 23.62 88 ILE A N 1
ATOM 684 C CA . ILE A 1 88 ? -31.484 -8.161 -41.246 1.00 23.62 88 ILE A CA 1
ATOM 685 C C . ILE A 1 88 ? -31.509 -8.636 -39.766 1.00 23.62 88 ILE A C 1
ATOM 687 O O . ILE A 1 88 ? -30.445 -8.801 -39.176 1.00 23.62 88 ILE A O 1
ATOM 691 N N . ASP A 1 89 ? -32.702 -8.875 -39.201 1.00 28.55 89 ASP A N 1
ATOM 692 C CA . ASP A 1 89 ? -32.942 -9.670 -37.974 1.00 28.55 89 ASP A CA 1
ATOM 693 C C . ASP A 1 89 ? -33.219 -11.144 -38.326 1.00 28.55 89 ASP A C 1
ATOM 695 O O . ASP A 1 89 ? -33.844 -11.413 -39.353 1.00 28.55 89 ASP A O 1
ATOM 699 N N . PHE A 1 90 ? -32.856 -12.091 -37.453 1.00 25.28 90 PHE A N 1
ATOM 700 C CA . PHE A 1 90 ? -33.333 -13.480 -37.536 1.00 25.28 90 PHE A CA 1
ATOM 701 C C . PHE A 1 90 ? -33.620 -14.083 -36.152 1.00 25.28 90 PHE A C 1
ATOM 703 O O . PHE A 1 90 ? -32.708 -14.271 -35.348 1.00 25.28 90 PHE A O 1
ATOM 710 N N . GLU A 1 91 ? -34.883 -14.452 -35.927 1.00 31.20 91 GLU A N 1
ATOM 711 C CA . GLU A 1 91 ? -35.302 -15.454 -34.938 1.00 31.20 91 GLU A CA 1
ATOM 712 C C . GLU A 1 91 ? -35.443 -16.843 -35.595 1.00 31.20 91 GLU A C 1
ATOM 714 O O . GLU A 1 91 ? -35.548 -16.954 -36.815 1.00 31.20 91 GLU A O 1
ATOM 719 N N . GLU A 1 92 ? -35.448 -17.876 -34.744 1.00 30.53 92 GLU A N 1
ATOM 720 C CA . GLU A 1 92 ? -35.864 -19.276 -34.963 1.00 30.53 92 GLU A CA 1
ATOM 721 C C . GLU A 1 92 ? -35.455 -20.013 -36.258 1.00 30.53 92 GLU A C 1
ATOM 723 O O . GLU A 1 92 ? -36.049 -19.856 -37.324 1.00 30.53 92 GLU A O 1
ATOM 728 N N . LEU A 1 93 ? -34.596 -21.031 -36.096 1.00 26.38 93 LEU A N 1
ATOM 729 C CA . LEU A 1 93 ? -34.769 -22.296 -36.817 1.00 26.38 93 LEU A CA 1
ATOM 730 C C . LEU A 1 93 ? -34.546 -23.512 -35.908 1.00 26.38 93 LEU A C 1
ATOM 732 O O . LEU A 1 93 ? -33.645 -23.543 -35.072 1.00 26.38 93 LEU A O 1
ATOM 736 N N . ASP A 1 94 ? -35.413 -24.501 -36.118 1.00 30.09 94 ASP A N 1
ATOM 737 C CA . ASP A 1 94 ? -35.561 -25.737 -35.349 1.00 30.09 94 ASP A CA 1
ATOM 738 C C . ASP A 1 94 ? -34.499 -26.802 -35.717 1.00 30.09 94 ASP A C 1
ATOM 740 O O . ASP A 1 94 ? -33.764 -26.686 -36.704 1.00 30.09 94 ASP A O 1
ATOM 744 N N . GLY A 1 95 ? -34.390 -27.846 -34.895 1.00 30.67 95 GLY A N 1
ATOM 745 C CA . GLY A 1 95 ? -33.208 -28.697 -34.787 1.00 30.67 95 GLY A CA 1
ATOM 746 C C . GLY A 1 95 ? -32.813 -29.525 -36.020 1.00 30.67 95 GLY A C 1
ATOM 747 O O . GLY A 1 95 ? -33.631 -30.169 -36.680 1.00 30.67 95 GLY A O 1
ATOM 748 N N . LYS A 1 96 ? -31.493 -29.618 -36.234 1.00 27.42 96 LYS A N 1
ATOM 749 C CA . LYS A 1 96 ? -30.802 -30.747 -36.881 1.00 27.42 96 LYS A CA 1
ATOM 750 C C . LYS A 1 96 ? -29.335 -30.779 -36.459 1.00 27.42 96 LYS A C 1
ATOM 752 O O . LYS A 1 96 ? -28.677 -29.744 -36.449 1.00 27.42 96 LYS A O 1
ATOM 757 N N . GLU A 1 97 ? -28.824 -31.968 -36.152 1.00 36.69 97 GLU A N 1
ATOM 758 C CA . GLU A 1 97 ? -27.403 -32.178 -35.862 1.00 36.69 97 GLU A CA 1
ATOM 759 C C . GLU A 1 97 ? -26.541 -31.846 -37.088 1.00 36.69 97 GLU A C 1
ATOM 761 O O . GLU A 1 97 ? -26.757 -32.387 -38.174 1.00 36.69 97 GLU A O 1
ATOM 766 N N . TRP A 1 98 ? -25.529 -30.999 -36.895 1.00 32.44 98 TRP A N 1
ATOM 767 C CA . TRP A 1 98 ? -24.406 -30.827 -37.814 1.00 32.44 98 TRP A CA 1
ATOM 768 C C . TRP A 1 98 ? -23.120 -30.836 -36.990 1.00 32.44 98 TRP A C 1
ATOM 770 O O . TRP A 1 98 ? -22.985 -30.067 -36.041 1.00 32.44 98 TRP A O 1
ATOM 780 N N . GLY A 1 99 ? -22.212 -31.757 -37.320 1.00 29.81 99 GLY A N 1
ATOM 781 C CA . GLY A 1 99 ? -20.963 -31.958 -36.585 1.00 29.81 99 GLY A CA 1
ATOM 782 C C . GLY A 1 99 ? -19.932 -30.848 -36.804 1.00 29.81 99 GLY A C 1
ATOM 783 O O . GLY A 1 99 ? -20.045 -30.046 -37.731 1.00 29.81 99 GLY A O 1
ATOM 784 N N . ASP A 1 100 ? -18.908 -30.852 -35.951 1.00 37.53 100 ASP A N 1
ATOM 785 C CA . ASP A 1 100 ? -17.868 -29.826 -35.826 1.00 37.53 100 ASP A CA 1
ATOM 786 C C . ASP A 1 100 ? -17.338 -29.264 -37.159 1.00 37.53 100 ASP A C 1
ATOM 788 O O . ASP A 1 100 ? -16.638 -29.960 -37.903 1.00 37.53 100 ASP A O 1
ATOM 792 N N . ARG A 1 101 ? -17.627 -27.974 -37.409 1.00 29.52 101 ARG A N 1
ATOM 793 C CA . ARG A 1 101 ? -16.862 -27.012 -38.239 1.00 29.52 101 ARG A CA 1
ATOM 794 C C . ARG A 1 101 ? -17.495 -25.617 -38.166 1.00 29.52 101 ARG A C 1
ATOM 796 O O . ARG A 1 101 ? -18.473 -25.339 -38.856 1.00 29.52 101 ARG A O 1
ATOM 803 N N . SER A 1 102 ? -16.880 -24.708 -37.414 1.00 27.64 102 SER A N 1
ATOM 804 C CA . SER A 1 102 ? -17.187 -23.272 -37.493 1.00 27.64 102 SER A CA 1
ATOM 805 C C . SER A 1 102 ? -16.283 -22.594 -38.523 1.00 27.64 102 SER A C 1
ATOM 807 O O . SER A 1 102 ? -15.060 -22.690 -38.433 1.00 27.64 102 SER A O 1
ATOM 809 N N . ILE A 1 103 ? -16.875 -21.881 -39.483 1.00 26.11 103 ILE A N 1
ATOM 810 C CA . ILE A 1 103 ? -16.162 -20.986 -40.407 1.00 26.11 103 ILE A CA 1
ATOM 811 C C . ILE A 1 103 ? -16.341 -19.554 -39.898 1.00 26.11 103 ILE A C 1
ATOM 813 O O . ILE A 1 103 ? -17.470 -19.118 -39.690 1.00 26.11 103 ILE A O 1
ATOM 817 N N . TYR A 1 104 ? -15.244 -18.809 -39.748 1.00 29.22 104 TYR A N 1
ATOM 818 C CA . TYR A 1 104 ? -15.276 -17.387 -39.400 1.00 29.22 104 TYR A CA 1
ATOM 819 C C . TYR A 1 104 ? -14.855 -16.527 -40.597 1.00 29.22 104 TYR A C 1
ATOM 821 O O . TYR A 1 104 ? -13.819 -16.767 -41.216 1.00 29.22 104 TYR A O 1
ATOM 829 N N . LEU A 1 105 ? -15.653 -15.503 -40.907 1.00 22.52 105 LEU A N 1
ATOM 830 C CA . LEU A 1 105 ? -15.303 -14.452 -41.864 1.00 22.52 105 LEU A CA 1
ATOM 831 C C . LEU A 1 105 ? -14.507 -13.356 -41.146 1.00 22.52 105 LEU A C 1
ATOM 833 O O . LEU A 1 105 ? -14.982 -12.787 -40.166 1.00 22.52 105 LEU A O 1
ATOM 837 N N . ILE A 1 106 ? -13.315 -13.034 -41.653 1.00 29.77 106 ILE A N 1
ATOM 838 C CA . ILE A 1 106 ? -12.474 -11.943 -41.140 1.00 29.77 106 ILE A CA 1
ATOM 839 C C . ILE A 1 106 ? -12.602 -10.740 -42.078 1.00 29.77 106 ILE A C 1
ATOM 841 O O . ILE A 1 106 ? -12.270 -10.833 -43.261 1.00 29.77 106 ILE A O 1
ATOM 845 N N . GLN A 1 107 ? -13.047 -9.596 -41.551 1.00 24.81 107 GLN A N 1
ATOM 846 C CA . GLN A 1 107 ? -13.032 -8.324 -42.275 1.00 24.81 107 GLN A CA 1
ATOM 847 C C . GLN A 1 107 ? -11.708 -7.583 -42.028 1.00 24.81 107 GLN A C 1
ATOM 849 O O . GLN A 1 107 ? -11.214 -7.507 -40.906 1.00 24.81 107 GLN A O 1
ATOM 854 N N . ARG A 1 108 ? -11.117 -7.058 -43.105 1.00 35.66 108 ARG A N 1
ATOM 855 C CA . ARG A 1 108 ? -9.764 -6.482 -43.142 1.00 35.66 108 ARG A CA 1
ATOM 856 C C . ARG A 1 108 ? -9.756 -4.995 -42.760 1.00 35.66 108 ARG A C 1
ATOM 858 O O . ARG A 1 108 ? -10.666 -4.266 -43.148 1.00 35.66 108 ARG A O 1
ATOM 865 N N . SER A 1 109 ? -8.687 -4.529 -42.111 1.00 32.41 109 SER A N 1
ATOM 866 C CA . SER A 1 109 ? -8.347 -3.102 -41.984 1.00 32.41 109 SER A CA 1
ATOM 867 C C . SER A 1 109 ? -6.994 -2.787 -42.647 1.00 32.41 109 SER A C 1
ATOM 869 O O . SER A 1 109 ? -6.239 -3.687 -43.021 1.00 32.41 109 SER A O 1
ATOM 871 N N . ASN A 1 110 ? -6.713 -1.500 -42.875 1.00 34.62 110 ASN A N 1
ATOM 872 C CA . ASN A 1 110 ? -5.642 -1.035 -43.766 1.00 34.62 110 ASN A CA 1
ATOM 873 C C . ASN A 1 110 ? -4.246 -0.990 -43.109 1.00 34.62 110 ASN A C 1
ATOM 875 O O . ASN A 1 110 ? -3.651 0.077 -42.981 1.00 34.62 110 ASN A O 1
ATOM 879 N N . ALA A 1 111 ? -3.698 -2.151 -42.757 1.00 39.88 111 ALA A N 1
ATOM 880 C CA . ALA A 1 111 ? -2.260 -2.357 -42.581 1.00 39.88 111 ALA A CA 1
ATOM 881 C C . ALA A 1 111 ? -1.930 -3.777 -43.058 1.00 39.88 111 ALA A C 1
ATOM 883 O O . ALA A 1 111 ? -2.520 -4.749 -42.591 1.00 39.88 111 ALA A O 1
ATOM 884 N N . GLY A 1 112 ? -1.085 -3.895 -44.081 1.00 38.44 112 GLY A N 1
ATOM 885 C CA . GLY A 1 112 ? -0.880 -5.161 -44.773 1.00 38.44 112 GLY A CA 1
ATOM 886 C C . GLY A 1 112 ? 0.174 -6.037 -44.112 1.00 38.44 112 GLY A C 1
ATOM 887 O O . GLY A 1 112 ? 1.346 -5.774 -44.314 1.00 38.44 112 GLY A O 1
ATOM 888 N N . ASP A 1 113 ? -0.266 -7.110 -43.459 1.00 39.62 113 ASP A N 1
ATOM 889 C CA . ASP A 1 113 ? 0.451 -8.386 -43.353 1.00 39.62 113 ASP A CA 1
ATOM 890 C C . ASP A 1 113 ? -0.577 -9.530 -43.298 1.00 39.62 113 ASP A C 1
ATOM 892 O O . ASP A 1 113 ? -1.735 -9.321 -42.922 1.00 39.62 113 ASP A O 1
ATOM 896 N N . LEU A 1 114 ? -0.194 -10.729 -43.748 1.00 31.12 114 LEU A N 1
ATOM 897 C CA . LEU A 1 114 ? -1.082 -11.893 -43.839 1.00 31.12 114 LEU A CA 1
ATOM 898 C C . LEU A 1 114 ? -0.484 -13.068 -43.059 1.00 31.12 114 LEU A C 1
ATOM 900 O O . LEU A 1 114 ? 0.559 -13.594 -43.438 1.00 31.12 114 LEU A O 1
ATOM 904 N N . PHE A 1 115 ? -1.177 -13.517 -42.015 1.00 33.66 115 PHE A N 1
ATOM 905 C CA . PHE A 1 115 ? -0.799 -14.709 -41.257 1.00 33.66 115 PHE A CA 1
ATOM 906 C C . PHE A 1 115 ? -1.709 -15.877 -41.633 1.00 33.66 115 PHE A C 1
ATOM 908 O O . PHE A 1 115 ? -2.927 -15.799 -41.480 1.00 33.66 115 PHE A O 1
ATOM 915 N N . ALA A 1 116 ? -1.110 -16.969 -42.104 1.00 27.38 116 ALA A N 1
ATOM 916 C CA . ALA A 1 116 ? -1.771 -18.260 -42.226 1.00 27.38 116 ALA A CA 1
ATOM 917 C C . ALA A 1 116 ? -1.273 -19.161 -41.092 1.00 27.38 116 ALA A C 1
ATOM 919 O O . ALA A 1 116 ? -0.072 -19.400 -40.978 1.00 27.38 116 ALA A O 1
ATOM 920 N N . VAL A 1 117 ? -2.191 -19.665 -40.266 1.00 30.44 117 VAL A N 1
ATOM 921 C CA . VAL A 1 117 ? -1.894 -20.706 -39.275 1.00 30.44 117 VAL A CA 1
ATOM 922 C C . VAL A 1 117 ? -2.511 -22.000 -39.784 1.00 30.44 117 VAL A C 1
ATOM 924 O O . VAL A 1 117 ? -3.733 -22.136 -39.824 1.00 30.44 117 VAL A O 1
ATOM 927 N N . GLY A 1 118 ? -1.662 -22.926 -40.224 1.00 27.42 118 GLY A N 1
ATOM 928 C CA . GLY A 1 118 ? -2.061 -24.295 -40.530 1.00 27.42 118 GLY A CA 1
ATOM 929 C C . GLY A 1 118 ? -1.878 -25.180 -39.302 1.00 27.42 118 GLY A C 1
ATOM 930 O O . GLY A 1 118 ? -0.847 -25.097 -38.639 1.00 27.42 118 GLY A O 1
ATOM 931 N N . TYR A 1 119 ? -2.857 -26.039 -39.032 1.00 31.48 119 TYR A N 1
ATOM 932 C CA . TYR A 1 119 ? -2.722 -27.164 -38.113 1.00 31.48 119 TYR A CA 1
ATOM 933 C C . TYR A 1 119 ? -3.011 -28.453 -38.882 1.00 31.48 119 TYR A C 1
ATOM 935 O O . TYR A 1 119 ? -4.039 -28.552 -39.553 1.00 31.48 119 TYR A O 1
ATOM 943 N N . GLU A 1 120 ? -2.127 -29.437 -38.750 1.00 27.02 120 GLU A N 1
ATOM 944 C CA . GLU A 1 120 ? -2.414 -30.840 -39.050 1.00 27.02 120 GLU A CA 1
ATOM 945 C C . GLU A 1 120 ? -2.473 -31.610 -37.724 1.00 27.02 120 GLU A C 1
ATOM 947 O O . GLU A 1 120 ? -1.762 -31.277 -36.773 1.00 27.02 120 GLU A O 1
ATOM 952 N N . ASN A 1 121 ? -3.358 -32.605 -37.644 1.00 28.64 121 ASN A N 1
ATOM 953 C CA . ASN A 1 121 ? -3.521 -33.430 -36.447 1.00 28.64 121 ASN A CA 1
ATOM 954 C C . ASN A 1 121 ? -2.528 -34.599 -36.430 1.00 28.64 121 ASN A C 1
ATOM 956 O O . ASN A 1 121 ? -2.281 -35.213 -37.461 1.00 28.64 121 ASN A O 1
ATOM 960 N N . GLU A 1 122 ? -2.069 -34.920 -35.218 1.00 34.47 122 GLU A N 1
ATOM 961 C CA . GLU A 1 122 ? -1.639 -36.244 -34.740 1.00 34.47 122 GLU A CA 1
ATOM 962 C C . GLU A 1 122 ? -0.862 -37.155 -35.716 1.00 34.47 122 GLU A C 1
ATOM 964 O O . GLU A 1 122 ? -1.443 -38.006 -36.377 1.00 34.47 122 GLU A O 1
ATOM 969 N N . GLU A 1 123 ? 0.475 -37.081 -35.681 1.00 35.06 123 GLU A N 1
ATOM 970 C CA . GLU A 1 123 ? 1.330 -38.171 -35.159 1.00 35.06 123 GLU A CA 1
ATOM 971 C C . GLU A 1 123 ? 2.823 -37.755 -35.139 1.00 35.06 123 GLU A C 1
ATOM 973 O O . GLU A 1 123 ? 3.397 -37.400 -36.159 1.00 35.06 123 GLU A O 1
ATOM 978 N N . VAL A 1 124 ? 3.452 -37.833 -33.957 1.00 36.31 124 VAL A N 1
ATOM 979 C CA . VAL A 1 124 ? 4.915 -37.837 -33.694 1.00 36.31 124 VAL A CA 1
ATOM 980 C C . VAL A 1 124 ? 5.793 -36.774 -34.398 1.00 36.31 124 VAL A C 1
ATOM 982 O O . VAL A 1 124 ? 6.329 -37.002 -35.480 1.00 36.31 124 VAL A O 1
ATOM 985 N N . ALA A 1 125 ? 6.134 -35.696 -33.677 1.00 28.70 125 ALA A N 1
ATOM 986 C CA . ALA A 1 125 ? 7.368 -34.933 -33.916 1.00 28.70 125 ALA A CA 1
ATOM 987 C C . ALA A 1 125 ? 7.918 -34.318 -32.613 1.00 28.70 125 ALA A C 1
ATOM 989 O O . ALA A 1 125 ? 7.208 -33.605 -31.904 1.00 28.70 125 ALA A O 1
ATOM 990 N N . GLU A 1 126 ? 9.185 -34.598 -32.302 1.00 32.75 126 GLU A N 1
ATOM 991 C CA . GLU A 1 126 ? 9.945 -33.933 -31.235 1.00 32.75 126 GLU A CA 1
ATOM 992 C C . GLU A 1 126 ? 10.552 -32.611 -31.754 1.00 32.75 126 GLU A C 1
ATOM 994 O O . GLU A 1 126 ? 10.897 -32.511 -32.926 1.00 32.75 126 GLU A O 1
ATOM 999 N N . GLU A 1 127 ? 10.704 -31.623 -30.863 1.00 31.98 127 GLU A N 1
ATOM 1000 C CA . GLU A 1 127 ? 11.426 -30.344 -31.047 1.00 31.98 127 GLU A CA 1
ATOM 1001 C C . GLU A 1 127 ? 11.044 -29.445 -32.250 1.00 31.98 127 GLU A C 1
ATOM 1003 O O . GLU A 1 127 ? 11.526 -29.595 -33.371 1.00 31.98 127 GLU A O 1
ATOM 1008 N N . ALA A 1 128 ? 10.303 -28.363 -31.972 1.00 26.00 128 ALA A N 1
ATOM 1009 C CA . ALA A 1 128 ? 10.147 -27.225 -32.885 1.00 26.00 128 ALA A CA 1
ATOM 1010 C C . ALA A 1 128 ? 10.787 -25.953 -32.296 1.00 26.00 128 ALA A C 1
ATOM 1012 O O . ALA A 1 128 ? 10.254 -25.343 -31.367 1.00 26.00 128 ALA A O 1
ATOM 1013 N N . TYR A 1 129 ? 11.921 -25.526 -32.858 1.00 25.89 129 TYR A N 1
ATOM 1014 C CA . TYR A 1 129 ? 12.546 -24.239 -32.542 1.00 25.89 129 TYR A CA 1
ATOM 1015 C C . TYR A 1 129 ? 11.967 -23.126 -33.422 1.00 25.89 129 TYR A C 1
ATOM 1017 O O . TYR A 1 129 ? 12.214 -23.083 -34.627 1.00 25.89 129 TYR A O 1
ATOM 1025 N N . LEU A 1 130 ? 11.244 -22.179 -32.819 1.00 23.47 130 LEU A N 1
ATOM 1026 C CA . LEU A 1 130 ? 10.767 -20.988 -33.520 1.00 23.47 130 LEU A CA 1
ATOM 1027 C C . LEU A 1 130 ? 11.883 -19.930 -33.585 1.00 23.47 130 LEU A C 1
ATOM 1029 O O . LEU A 1 130 ? 12.137 -19.222 -32.613 1.00 23.47 130 LEU A O 1
ATOM 1033 N N . THR A 1 131 ? 12.558 -19.808 -34.730 1.00 23.75 131 THR A N 1
ATOM 1034 C CA . THR A 1 131 ? 13.490 -18.699 -34.998 1.00 23.75 131 THR A CA 1
ATOM 1035 C C . THR A 1 131 ? 12.794 -17.622 -35.823 1.00 23.75 131 THR A C 1
ATOM 1037 O O . THR A 1 131 ? 12.508 -17.822 -37.000 1.00 23.75 131 THR A O 1
ATOM 1040 N N . ILE A 1 132 ? 12.544 -16.463 -35.210 1.00 26.12 132 ILE A N 1
ATOM 1041 C CA . ILE A 1 132 ? 12.055 -15.263 -35.898 1.00 26.12 132 ILE A CA 1
ATOM 1042 C C . ILE A 1 132 ? 13.265 -14.381 -36.220 1.00 26.12 132 ILE A C 1
ATOM 1044 O O . ILE A 1 132 ? 13.979 -13.960 -35.312 1.00 26.12 132 ILE A O 1
ATOM 1048 N N . ALA A 1 133 ? 13.483 -14.085 -37.502 1.00 25.41 133 ALA A N 1
ATOM 1049 C CA . ALA A 1 133 ? 14.525 -13.171 -37.964 1.00 25.41 133 ALA A CA 1
ATOM 1050 C C . ALA A 1 133 ? 13.911 -12.099 -38.886 1.00 25.41 133 ALA A C 1
ATOM 1052 O O . ALA A 1 133 ? 13.315 -12.460 -39.903 1.00 25.41 133 ALA A O 1
ATOM 1053 N N . PRO A 1 134 ? 14.039 -10.795 -38.575 1.00 29.14 134 PRO A N 1
ATOM 1054 C CA . PRO A 1 134 ? 13.600 -9.734 -39.473 1.00 29.14 134 PRO A CA 1
ATOM 1055 C C . PRO A 1 134 ? 14.596 -9.539 -40.626 1.00 29.14 134 PRO A C 1
ATOM 1057 O O . PRO A 1 134 ? 15.802 -9.399 -40.421 1.00 29.14 134 PRO A O 1
ATOM 1060 N N . LEU A 1 135 ? 14.074 -9.493 -41.851 1.00 26.34 135 LEU A N 1
ATOM 1061 C CA . LEU A 1 135 ? 14.833 -9.235 -43.075 1.00 26.34 135 LEU A CA 1
ATOM 1062 C C . LEU A 1 135 ? 14.740 -7.746 -43.436 1.00 26.34 135 LEU A C 1
ATOM 1064 O O . LEU A 1 135 ? 13.695 -7.307 -43.900 1.00 26.34 135 LEU A O 1
ATOM 1068 N N . ASN A 1 136 ? 15.816 -6.993 -43.172 1.00 30.20 136 ASN A N 1
ATOM 1069 C CA . ASN A 1 136 ? 16.229 -5.696 -43.752 1.00 30.20 136 ASN A CA 1
ATOM 1070 C C . ASN A 1 136 ? 17.368 -5.142 -42.858 1.00 30.20 136 ASN A C 1
ATOM 1072 O O . ASN A 1 136 ? 17.170 -4.991 -41.661 1.00 30.20 136 ASN A O 1
ATOM 1076 N N . GLY A 1 137 ? 18.575 -4.796 -43.311 1.00 26.89 137 GLY A N 1
ATOM 1077 C CA . GLY A 1 137 ? 19.116 -4.794 -44.668 1.00 26.89 137 GLY A CA 1
ATOM 10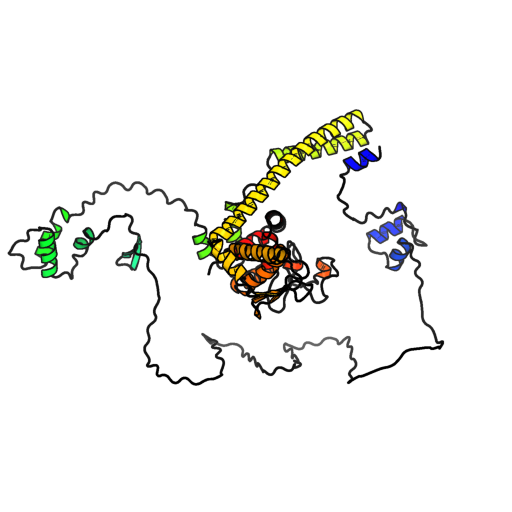78 C C . GLY A 1 137 ? 20.107 -3.640 -44.868 1.00 26.89 137 GLY A C 1
ATOM 1079 O O . GLY A 1 137 ? 19.740 -2.647 -45.480 1.00 26.89 137 GLY A O 1
ATOM 1080 N N . TYR A 1 138 ? 21.348 -3.759 -44.377 1.00 25.80 138 TYR A N 1
ATOM 1081 C CA . TYR A 1 138 ? 22.470 -2.890 -44.777 1.00 25.80 138 TYR A CA 1
ATOM 1082 C C . TYR A 1 138 ? 23.799 -3.657 -44.755 1.00 25.80 138 TYR A C 1
ATOM 1084 O O . TYR A 1 138 ? 24.018 -4.505 -43.892 1.00 25.80 138 TYR A O 1
ATOM 1092 N N . LEU A 1 139 ? 24.667 -3.386 -45.737 1.00 26.55 139 LEU A N 1
ATOM 1093 C CA . LEU A 1 139 ? 25.919 -4.119 -45.941 1.00 26.55 139 LEU A CA 1
ATOM 1094 C C . LEU A 1 139 ? 26.984 -3.784 -44.888 1.00 26.55 139 LEU A C 1
ATOM 1096 O O . LEU A 1 139 ? 27.288 -2.617 -44.650 1.00 26.55 139 LEU A O 1
ATOM 1100 N N . GLY A 1 140 ? 27.654 -4.829 -44.406 1.00 25.47 140 GLY A N 1
ATOM 1101 C CA . GLY A 1 140 ? 28.965 -4.775 -43.763 1.00 25.47 140 GLY A CA 1
ATOM 1102 C C . GLY A 1 140 ? 29.654 -6.122 -43.963 1.00 25.47 140 GLY A C 1
ATOM 1103 O O . GLY A 1 140 ? 29.317 -7.085 -43.284 1.00 25.47 140 GLY A O 1
ATOM 1104 N N . ILE A 1 141 ? 30.555 -6.213 -44.945 1.00 27.34 141 ILE A N 1
ATOM 1105 C CA . ILE A 1 141 ? 31.334 -7.431 -45.204 1.00 27.34 141 ILE A CA 1
ATOM 1106 C C . ILE A 1 141 ? 32.585 -7.374 -44.330 1.00 27.34 141 ILE A C 1
ATOM 1108 O O . ILE A 1 141 ? 33.515 -6.649 -44.667 1.00 27.34 141 ILE A O 1
ATOM 1112 N N . GLU A 1 142 ? 32.626 -8.171 -43.264 1.00 25.97 142 GLU A N 1
ATOM 1113 C CA . GLU A 1 142 ? 33.883 -8.636 -42.675 1.00 25.97 142 GLU A CA 1
ATOM 1114 C C . GLU A 1 142 ? 33.825 -10.146 -42.415 1.00 25.97 142 GLU A C 1
ATOM 1116 O O . GLU A 1 142 ? 32.772 -10.744 -42.188 1.00 25.97 142 GLU A O 1
ATOM 1121 N N . GLU A 1 143 ? 34.990 -10.763 -42.561 1.00 28.98 143 GLU A N 1
ATOM 1122 C CA . GLU A 1 143 ? 35.210 -12.197 -42.690 1.00 28.98 143 GLU A CA 1
ATOM 1123 C C . GLU A 1 143 ? 35.312 -12.847 -41.301 1.00 28.98 143 GLU A C 1
ATOM 1125 O O . GLU A 1 143 ? 36.262 -12.593 -40.564 1.00 28.98 143 GLU A O 1
ATOM 1130 N N . ILE A 1 144 ? 34.343 -13.693 -40.929 1.00 26.41 144 ILE A N 1
ATOM 1131 C CA . ILE A 1 144 ? 34.411 -14.484 -39.690 1.00 26.41 144 ILE A CA 1
ATOM 1132 C C . ILE A 1 144 ? 34.660 -15.947 -40.040 1.00 26.41 144 ILE A C 1
ATOM 1134 O O . ILE A 1 144 ? 33.765 -16.682 -40.463 1.00 26.41 144 ILE A O 1
ATOM 1138 N N . THR A 1 145 ? 35.904 -16.367 -39.829 1.00 28.05 145 THR A N 1
ATOM 1139 C CA . THR A 1 145 ? 36.288 -17.773 -39.764 1.00 28.05 145 THR A CA 1
ATOM 1140 C C . THR A 1 145 ? 35.628 -18.449 -38.564 1.00 28.05 145 THR A C 1
ATOM 1142 O O . THR A 1 145 ? 35.495 -17.877 -37.484 1.00 28.05 145 THR A O 1
ATOM 1145 N N . SER A 1 146 ? 35.221 -19.701 -38.753 1.00 31.48 146 SER A N 1
ATOM 1146 C CA . SER A 1 146 ? 34.691 -20.540 -37.684 1.00 31.48 146 SER A CA 1
ATOM 1147 C C . SER A 1 146 ? 35.738 -20.799 -36.601 1.00 31.48 146 SER A C 1
ATOM 1149 O O . SER A 1 146 ? 36.795 -21.337 -36.920 1.00 31.48 146 SER A O 1
ATOM 1151 N N . ASP A 1 147 ? 35.391 -20.567 -35.337 1.00 26.73 147 ASP A N 1
ATOM 1152 C CA . ASP A 1 147 ? 35.782 -21.488 -34.269 1.00 26.73 147 ASP A CA 1
ATOM 1153 C C . ASP A 1 147 ? 34.820 -21.416 -33.079 1.00 26.73 147 ASP A C 1
ATOM 1155 O O . ASP A 1 147 ? 34.287 -20.365 -32.717 1.00 26.73 147 ASP A O 1
ATOM 1159 N N . SER A 1 148 ? 34.552 -22.581 -32.497 1.00 33.28 148 SER A N 1
ATOM 1160 C CA . SER A 1 148 ? 33.582 -22.766 -31.422 1.00 33.28 148 SER A CA 1
ATOM 1161 C C . SER A 1 148 ? 34.252 -22.739 -30.052 1.00 33.28 148 SER A C 1
ATOM 1163 O O . SER A 1 148 ? 35.065 -23.617 -29.779 1.00 33.28 148 SER A O 1
ATOM 1165 N N . GLU A 1 149 ? 33.819 -21.871 -29.133 1.00 30.80 149 GLU A N 1
ATOM 1166 C CA . GLU A 1 149 ? 34.000 -22.138 -27.699 1.00 30.80 149 GLU A CA 1
ATOM 1167 C C . GLU A 1 149 ? 32.954 -21.426 -26.821 1.00 30.80 149 GLU A C 1
ATOM 1169 O O . GLU A 1 149 ? 32.775 -20.209 -26.866 1.00 30.80 149 GLU A O 1
ATOM 1174 N N . ARG A 1 150 ? 32.246 -22.206 -25.990 1.00 33.28 150 ARG A N 1
ATOM 1175 C CA . ARG A 1 150 ? 31.377 -21.686 -24.920 1.00 33.28 150 ARG A CA 1
ATOM 1176 C C . ARG A 1 150 ? 32.252 -21.071 -23.827 1.00 33.28 150 ARG A C 1
ATOM 1178 O O . ARG A 1 150 ? 33.043 -21.794 -23.226 1.00 33.28 150 ARG A O 1
ATOM 1185 N N . SER A 1 151 ? 32.037 -19.801 -23.481 1.00 28.41 151 SER A N 1
ATOM 1186 C CA . SER A 1 151 ? 32.596 -19.224 -22.250 1.00 28.41 151 SER A CA 1
ATOM 1187 C C . SER A 1 151 ? 31.520 -19.026 -21.176 1.00 28.41 151 SER A C 1
ATOM 1189 O O . SER A 1 151 ? 30.824 -18.017 -21.122 1.00 28.41 151 SER A O 1
ATOM 1191 N N . ASP A 1 152 ? 31.411 -20.004 -20.274 1.00 29.00 152 ASP A N 1
ATOM 1192 C CA . ASP A 1 152 ? 30.677 -19.845 -19.016 1.00 29.00 152 ASP A CA 1
ATOM 1193 C C . ASP A 1 152 ? 31.494 -18.953 -18.066 1.00 29.00 152 ASP A C 1
ATOM 1195 O O . ASP A 1 152 ? 32.443 -19.406 -17.416 1.00 29.00 152 ASP A O 1
ATOM 1199 N N . SER A 1 153 ? 31.139 -17.671 -17.947 1.00 28.23 153 SER A N 1
ATOM 1200 C CA . SER A 1 153 ? 31.842 -16.717 -17.077 1.00 28.23 153 SER A CA 1
ATOM 1201 C C . SER A 1 153 ? 31.473 -16.869 -15.589 1.00 28.23 153 SER A C 1
ATOM 1203 O O . SER A 1 153 ? 30.972 -15.943 -14.945 1.00 28.23 153 SER A O 1
ATOM 1205 N N . LEU A 1 154 ? 31.747 -18.039 -15.007 1.00 29.27 154 LEU A N 1
ATOM 1206 C CA . LEU A 1 154 ? 31.569 -18.310 -13.577 1.00 29.27 154 LEU A CA 1
ATOM 1207 C C . LEU A 1 154 ? 32.705 -17.687 -12.742 1.00 29.27 154 LEU A C 1
ATOM 1209 O O . LEU A 1 154 ? 33.777 -18.270 -12.560 1.00 29.27 154 LEU A O 1
ATOM 1213 N N . ARG A 1 155 ? 32.452 -16.507 -12.159 1.00 31.77 155 ARG A N 1
ATOM 1214 C CA . ARG A 1 155 ? 33.303 -15.922 -11.104 1.00 31.77 155 ARG A CA 1
ATOM 1215 C C . ARG A 1 155 ? 33.220 -16.760 -9.819 1.00 31.77 155 ARG A C 1
ATOM 1217 O O . ARG A 1 155 ? 32.396 -16.498 -8.947 1.00 31.77 155 ARG A O 1
ATOM 1224 N N . LEU A 1 156 ? 34.098 -17.753 -9.683 1.00 32.50 156 LEU A N 1
ATOM 1225 C CA . LEU A 1 156 ? 34.229 -18.544 -8.455 1.00 32.50 156 LEU A CA 1
ATOM 1226 C C . LEU A 1 156 ? 34.943 -17.763 -7.336 1.00 32.50 156 LEU A C 1
ATOM 1228 O O . LEU A 1 156 ? 36.082 -17.315 -7.488 1.00 32.50 156 LEU A O 1
ATOM 1232 N N . ASP A 1 157 ? 34.274 -17.655 -6.186 1.00 38.44 157 ASP A N 1
ATOM 1233 C CA . ASP A 1 157 ? 34.823 -17.102 -4.943 1.00 38.44 157 ASP A CA 1
ATOM 1234 C C . ASP A 1 157 ? 36.000 -17.954 -4.413 1.00 38.44 157 ASP A C 1
ATOM 1236 O O . ASP A 1 157 ? 35.991 -19.186 -4.474 1.00 38.44 157 ASP A O 1
ATOM 1240 N N . ARG A 1 158 ? 37.024 -17.299 -3.848 1.00 43.59 158 ARG A N 1
ATOM 1241 C CA . ARG A 1 158 ? 38.364 -17.859 -3.562 1.00 43.59 158 ARG A CA 1
ATOM 1242 C C . ARG A 1 158 ? 38.422 -18.878 -2.405 1.00 43.59 158 ARG A C 1
ATOM 1244 O O . ARG A 1 158 ? 39.515 -19.251 -1.985 1.00 43.59 158 ARG A O 1
ATOM 1251 N N . ASN A 1 159 ? 37.280 -19.327 -1.883 1.00 47.09 159 ASN A N 1
ATOM 1252 C CA . ASN A 1 159 ? 37.164 -20.016 -0.588 1.00 47.09 159 ASN A CA 1
ATOM 1253 C C . ASN A 1 159 ? 36.731 -21.497 -0.655 1.00 47.09 159 ASN A C 1
ATOM 1255 O O . ASN A 1 159 ? 36.487 -22.114 0.389 1.00 47.09 159 ASN A O 1
ATOM 1259 N N . TYR A 1 160 ? 36.641 -22.080 -1.855 1.00 49.16 160 TYR A N 1
ATOM 1260 C CA . TYR A 1 160 ? 36.212 -23.468 -2.060 1.00 49.16 160 TYR A CA 1
ATOM 1261 C C . TYR A 1 160 ? 37.288 -24.322 -2.732 1.00 49.16 160 TYR A C 1
ATOM 1263 O O . TYR A 1 160 ? 37.896 -23.922 -3.722 1.00 49.16 160 TYR A O 1
ATOM 1271 N N . VAL A 1 161 ? 37.479 -25.540 -2.219 1.00 48.62 161 VAL A N 1
ATOM 1272 C CA . VAL A 1 161 ? 38.331 -26.567 -2.836 1.00 48.62 161 VAL A CA 1
ATOM 1273 C C . VAL A 1 161 ? 37.449 -27.722 -3.297 1.00 48.62 161 VAL A C 1
ATOM 1275 O O . VAL A 1 161 ? 36.550 -28.154 -2.572 1.00 48.62 161 VAL A O 1
ATOM 1278 N N . ARG A 1 162 ? 37.701 -28.219 -4.510 1.00 46.75 162 ARG A N 1
ATOM 1279 C CA . ARG A 1 162 ? 37.003 -29.369 -5.091 1.00 46.75 162 ARG A CA 1
ATOM 1280 C C . ARG A 1 162 ? 37.730 -30.661 -4.706 1.00 46.75 162 ARG A C 1
ATOM 1282 O O . ARG A 1 162 ? 38.933 -30.773 -4.940 1.00 46.75 162 ARG A O 1
ATOM 1289 N N . ASP A 1 163 ? 37.027 -31.617 -4.102 1.00 58.41 163 ASP A N 1
ATOM 1290 C CA . ASP A 1 163 ? 37.592 -32.934 -3.791 1.00 58.41 163 ASP A CA 1
ATOM 1291 C C . ASP A 1 163 ? 37.750 -33.801 -5.055 1.00 58.41 163 ASP A C 1
ATOM 1293 O O . ASP A 1 163 ? 37.240 -33.482 -6.132 1.00 58.41 163 ASP A O 1
ATOM 1297 N N . SER A 1 164 ? 38.448 -34.935 -4.935 1.00 40.12 164 SER A N 1
ATOM 1298 C CA . SER A 1 164 ? 38.662 -35.881 -6.044 1.00 40.12 164 SER A CA 1
ATOM 1299 C C . SER A 1 164 ? 37.388 -36.586 -6.537 1.00 40.12 164 SER A C 1
ATOM 1301 O O . SER A 1 164 ? 37.460 -37.407 -7.447 1.00 40.12 164 SER A O 1
ATOM 1303 N N . ARG A 1 165 ? 36.224 -36.274 -5.951 1.00 45.75 165 ARG A N 1
ATOM 1304 C CA . ARG A 1 165 ? 34.887 -36.729 -6.359 1.00 45.75 165 ARG A CA 1
ATOM 1305 C C . ARG A 1 165 ? 34.024 -35.567 -6.868 1.00 45.75 165 ARG A C 1
ATOM 1307 O O . ARG A 1 165 ? 32.812 -35.705 -6.988 1.00 45.75 165 ARG A O 1
ATOM 1314 N N . GLY A 1 166 ? 34.641 -34.421 -7.161 1.00 45.41 166 GLY A N 1
ATOM 1315 C CA . GLY A 1 166 ? 33.996 -33.272 -7.786 1.00 45.41 166 GLY A CA 1
ATOM 1316 C C . GLY A 1 166 ? 33.210 -32.361 -6.840 1.00 45.41 166 GLY A C 1
ATOM 1317 O O . GLY A 1 166 ? 32.606 -31.406 -7.331 1.00 45.41 166 GLY A O 1
ATOM 1318 N N . ARG A 1 167 ? 33.221 -32.605 -5.522 1.00 54.44 167 ARG A N 1
ATOM 1319 C CA . ARG A 1 167 ? 32.405 -31.875 -4.534 1.00 54.44 167 ARG A CA 1
ATOM 1320 C C . ARG A 1 167 ? 33.163 -30.688 -3.952 1.00 54.44 167 ARG A C 1
ATOM 1322 O O . ARG A 1 167 ? 34.342 -30.810 -3.631 1.00 54.44 167 ARG A O 1
ATOM 1329 N N . PHE A 1 168 ? 32.484 -29.562 -3.765 1.00 52.66 168 PHE A N 1
ATOM 1330 C CA . PHE A 1 168 ? 33.078 -28.358 -3.184 1.00 52.66 168 PHE A CA 1
ATOM 1331 C C . PHE A 1 168 ? 32.975 -28.362 -1.655 1.00 52.66 168 PHE A C 1
ATOM 1333 O O . PHE A 1 168 ? 31.892 -28.531 -1.097 1.00 52.66 168 PHE A O 1
ATOM 1340 N N . ALA A 1 169 ? 34.100 -28.134 -0.978 1.00 46.62 169 ALA A N 1
ATOM 1341 C CA . ALA A 1 169 ? 34.166 -27.922 0.464 1.00 46.62 169 ALA A CA 1
ATOM 1342 C C . ALA A 1 169 ? 34.720 -26.523 0.767 1.00 46.62 169 ALA A C 1
ATOM 1344 O O . ALA A 1 169 ? 35.716 -26.098 0.176 1.00 46.62 169 ALA A O 1
ATOM 1345 N N . ARG A 1 170 ? 34.073 -25.810 1.697 1.00 46.94 170 ARG A N 1
ATOM 1346 C CA . ARG A 1 170 ? 34.523 -24.498 2.180 1.00 46.94 170 ARG A CA 1
ATOM 1347 C C . ARG A 1 170 ? 35.624 -24.680 3.220 1.00 46.94 170 ARG A C 1
ATOM 1349 O O . ARG A 1 170 ? 35.425 -25.402 4.197 1.00 46.94 170 ARG A O 1
ATOM 1356 N N . VAL A 1 171 ? 36.752 -23.997 3.047 1.00 47.31 171 VAL A N 1
ATOM 1357 C CA . VAL A 1 171 ? 37.815 -23.957 4.065 1.00 47.31 171 VAL A CA 1
ATOM 1358 C C . VAL A 1 171 ? 37.450 -22.912 5.124 1.00 47.31 171 VAL A C 1
ATOM 1360 O O . VAL A 1 171 ? 37.022 -21.809 4.788 1.00 47.31 171 VAL A O 1
ATOM 1363 N N . ALA A 1 172 ? 37.584 -23.257 6.407 1.00 36.91 172 ALA A N 1
ATOM 1364 C CA . ALA A 1 172 ? 37.277 -22.366 7.525 1.00 36.91 172 ALA A CA 1
ATOM 1365 C C . ALA A 1 172 ? 38.560 -21.981 8.281 1.00 36.91 172 ALA A C 1
ATOM 1367 O O . ALA A 1 172 ? 39.172 -22.833 8.922 1.00 36.91 172 ALA A O 1
ATOM 1368 N N . GLY A 1 173 ? 38.943 -20.702 8.220 1.00 43.28 173 GLY A N 1
ATOM 1369 C CA . GLY A 1 173 ? 40.088 -20.137 8.946 1.00 43.28 173 GLY A CA 1
ATOM 1370 C C . GLY A 1 173 ? 40.848 -19.082 8.132 1.00 43.28 173 GLY A C 1
ATOM 1371 O O . GLY A 1 173 ? 41.049 -19.254 6.935 1.00 43.28 173 GLY A O 1
ATOM 1372 N N . ASN A 1 174 ? 41.290 -18.000 8.783 1.00 42.69 174 ASN A N 1
ATOM 1373 C CA . ASN A 1 174 ? 41.995 -16.869 8.149 1.00 42.69 174 ASN A CA 1
ATOM 1374 C C . ASN A 1 174 ? 43.522 -17.074 7.991 1.00 42.69 174 ASN A C 1
ATOM 1376 O O . ASN A 1 174 ? 44.268 -16.110 7.838 1.00 42.69 174 ASN A O 1
ATOM 1380 N N . SER A 1 175 ? 44.010 -18.314 8.019 1.00 39.19 175 SER A N 1
ATOM 1381 C CA . SER A 1 175 ? 45.419 -18.662 7.791 1.00 39.19 175 SER A CA 1
ATOM 1382 C C . SER A 1 175 ? 45.575 -19.380 6.447 1.00 39.19 175 SER A C 1
ATOM 1384 O O . SER A 1 175 ? 44.904 -20.377 6.195 1.00 39.19 175 SER A O 1
ATOM 1386 N N . GLN A 1 176 ? 46.446 -18.880 5.556 1.00 36.28 176 GLN A N 1
ATOM 1387 C CA . GLN A 1 176 ? 46.625 -19.484 4.227 1.00 36.28 176 GLN A CA 1
ATOM 1388 C C . GLN A 1 176 ? 47.200 -20.909 4.337 1.00 36.28 176 GLN A C 1
ATOM 1390 O O . GLN A 1 176 ? 48.345 -21.063 4.765 1.00 36.28 176 GLN A O 1
ATOM 1395 N N . PRO A 1 177 ? 46.488 -21.956 3.878 1.00 42.12 177 PRO A N 1
ATOM 1396 C CA . PRO A 1 177 ? 46.960 -23.333 3.970 1.00 42.12 177 PRO A CA 1
ATOM 1397 C C . PRO A 1 177 ? 47.866 -23.663 2.773 1.00 42.12 177 PRO A C 1
ATOM 1399 O O . PRO A 1 177 ? 47.530 -24.495 1.933 1.00 42.12 177 PRO A O 1
ATOM 1402 N N . LYS A 1 178 ? 49.012 -22.984 2.653 1.00 45.09 178 LYS A N 1
ATOM 1403 C CA . LYS A 1 178 ? 49.977 -23.248 1.567 1.00 45.09 178 LYS A CA 1
ATOM 1404 C C . LYS A 1 178 ? 50.960 -24.376 1.877 1.00 45.09 178 LYS A C 1
ATOM 1406 O O . LYS A 1 178 ? 51.468 -24.987 0.942 1.00 45.09 178 LYS A O 1
ATOM 1411 N N . GLU A 1 179 ? 51.220 -24.667 3.150 1.00 49.47 179 GLU A N 1
ATOM 1412 C CA . GLU A 1 179 ? 52.379 -25.491 3.530 1.00 49.47 179 GLU A CA 1
ATOM 1413 C C . GLU A 1 179 ? 52.037 -26.960 3.814 1.00 49.47 179 GLU A C 1
ATOM 1415 O O . GLU A 1 179 ? 52.725 -27.843 3.308 1.00 49.47 179 GLU A O 1
ATOM 1420 N N . VAL A 1 180 ? 50.916 -27.255 4.485 1.00 44.59 180 VAL A N 1
ATOM 1421 C CA . VAL A 1 180 ? 50.488 -28.650 4.758 1.00 44.59 180 VAL A CA 1
ATOM 1422 C C . VAL A 1 180 ? 50.127 -29.414 3.469 1.00 44.59 180 VAL A C 1
ATOM 1424 O O . VAL A 1 180 ? 50.350 -30.616 3.355 1.00 44.59 180 VAL A O 1
ATOM 1427 N N . VAL A 1 181 ? 49.633 -28.707 2.445 1.00 49.81 181 VAL A N 1
ATOM 1428 C CA . VAL A 1 181 ? 49.137 -29.289 1.179 1.00 49.81 181 VAL A CA 1
ATOM 1429 C C . VAL A 1 181 ? 50.248 -29.949 0.337 1.00 49.81 181 VAL A C 1
ATOM 1431 O O . VAL A 1 181 ? 49.955 -30.719 -0.580 1.00 49.81 181 VAL A O 1
ATOM 1434 N N . ALA A 1 182 ? 51.525 -29.675 0.622 1.00 53.59 182 ALA A N 1
ATOM 1435 C CA . ALA A 1 182 ? 52.647 -30.230 -0.135 1.00 53.59 182 ALA A CA 1
ATOM 1436 C C . ALA A 1 182 ? 52.866 -31.736 0.116 1.00 53.59 182 ALA A C 1
ATOM 1438 O O . ALA A 1 182 ? 53.146 -32.474 -0.831 1.00 53.59 182 ALA A O 1
ATOM 1439 N N . LEU A 1 183 ? 52.706 -32.202 1.361 1.00 54.72 183 LEU A N 1
ATOM 1440 C CA . LEU A 1 183 ? 52.989 -33.593 1.746 1.00 54.72 183 LEU A CA 1
ATOM 1441 C C . LEU A 1 183 ? 51.865 -34.556 1.325 1.00 54.72 183 LEU A C 1
ATOM 1443 O O . LEU A 1 183 ? 52.148 -35.621 0.773 1.00 54.72 183 LEU A O 1
ATOM 1447 N N . ASP A 1 184 ? 50.599 -34.142 1.445 1.00 55.78 184 ASP A N 1
ATOM 1448 C CA . ASP A 1 184 ? 49.431 -34.917 0.980 1.00 55.78 184 ASP A CA 1
ATOM 1449 C C . ASP A 1 184 ? 49.420 -35.163 -0.544 1.00 55.78 184 ASP A C 1
ATOM 1451 O O . ASP A 1 184 ? 48.741 -36.064 -1.042 1.00 55.78 184 ASP A O 1
ATOM 1455 N N . ARG A 1 185 ? 50.194 -34.388 -1.317 1.00 58.78 185 ARG A N 1
ATOM 1456 C CA . ARG A 1 185 ? 50.315 -34.538 -2.779 1.00 58.78 185 ARG A CA 1
ATOM 1457 C C . ARG A 1 185 ? 51.371 -35.557 -3.225 1.00 58.78 185 ARG A C 1
ATOM 1459 O O . ARG A 1 185 ? 51.528 -35.763 -4.432 1.00 58.78 185 ARG A O 1
ATOM 1466 N N . ILE A 1 186 ? 52.056 -36.237 -2.301 1.00 67.75 186 ILE A N 1
ATOM 1467 C CA . ILE A 1 186 ? 52.989 -37.338 -2.604 1.00 67.75 186 ILE A CA 1
ATOM 1468 C C . ILE A 1 186 ? 52.193 -38.581 -3.043 1.00 67.75 186 ILE A C 1
ATOM 1470 O O . ILE A 1 186 ? 51.888 -39.487 -2.265 1.00 67.75 186 ILE A O 1
ATOM 1474 N N . ASN A 1 187 ? 51.855 -38.624 -4.331 1.00 75.06 187 ASN A N 1
ATOM 1475 C CA . ASN A 1 187 ? 51.063 -39.683 -4.952 1.00 75.06 187 ASN A CA 1
ATOM 1476 C C . ASN A 1 187 ? 51.929 -40.621 -5.813 1.00 75.06 187 ASN A C 1
ATOM 1478 O O . ASN A 1 187 ? 53.146 -40.454 -5.936 1.00 75.06 187 ASN A O 1
ATOM 1482 N N . SER A 1 188 ? 51.299 -41.618 -6.445 1.00 69.12 188 SER A N 1
ATOM 1483 C CA . SER A 1 188 ? 51.956 -42.627 -7.289 1.00 69.12 188 SER A CA 1
ATOM 1484 C C . SER A 1 188 ? 52.655 -42.075 -8.547 1.00 69.12 188 SER A C 1
ATOM 1486 O O . SER A 1 188 ? 53.419 -42.817 -9.169 1.00 69.12 188 SER A O 1
ATOM 1488 N N . LYS A 1 189 ? 52.493 -40.792 -8.900 1.00 71.00 189 LYS A N 1
ATOM 1489 C CA . LYS A 1 189 ? 53.103 -40.142 -10.076 1.00 71.00 189 LYS A CA 1
ATOM 1490 C C . LYS A 1 189 ? 54.248 -39.167 -9.752 1.00 71.00 189 LYS A C 1
ATOM 1492 O O . LYS A 1 189 ? 55.070 -38.948 -10.634 1.00 71.00 189 LYS A O 1
ATOM 1497 N N . THR A 1 190 ? 54.380 -38.667 -8.517 1.00 79.69 190 THR A N 1
ATOM 1498 C CA . THR A 1 190 ? 55.514 -37.809 -8.091 1.00 79.69 190 THR A CA 1
ATOM 1499 C C . THR A 1 190 ? 56.858 -38.458 -8.449 1.00 79.69 190 THR A C 1
ATOM 1501 O O . THR A 1 190 ? 57.036 -39.651 -8.190 1.00 79.69 190 THR A O 1
ATOM 1504 N N . ASN A 1 191 ? 57.791 -37.723 -9.064 1.00 84.75 191 ASN A N 1
ATOM 1505 C CA . ASN A 1 191 ? 59.089 -38.256 -9.512 1.00 84.75 191 ASN A CA 1
ATOM 1506 C C . ASN A 1 191 ? 60.203 -38.077 -8.453 1.00 84.75 191 ASN A C 1
ATOM 1508 O O . ASN A 1 191 ? 60.007 -37.399 -7.447 1.00 84.75 191 ASN A O 1
ATOM 1512 N N . ILE A 1 192 ? 61.374 -38.701 -8.648 1.00 81.69 192 ILE A N 1
ATOM 1513 C CA . ILE A 1 192 ? 62.459 -38.677 -7.642 1.00 81.69 192 ILE A CA 1
ATOM 1514 C C . ILE A 1 192 ? 63.009 -37.258 -7.421 1.00 81.69 192 ILE A C 1
ATOM 1516 O O . ILE A 1 192 ? 63.277 -36.898 -6.280 1.00 81.69 192 ILE A O 1
ATOM 1520 N N . ALA A 1 193 ? 63.114 -36.426 -8.463 1.00 81.94 193 ALA A N 1
ATOM 1521 C CA . ALA A 1 193 ? 63.574 -35.042 -8.322 1.00 81.94 193 ALA A CA 1
ATOM 1522 C C . ALA A 1 193 ? 62.613 -34.196 -7.464 1.00 81.94 193 ALA A C 1
ATOM 1524 O O . ALA A 1 193 ? 63.055 -33.436 -6.607 1.00 81.94 193 ALA A O 1
ATOM 1525 N N . GLN A 1 194 ? 61.301 -34.385 -7.632 1.00 81.38 194 GLN A N 1
ATOM 1526 C CA . GLN A 1 194 ? 60.272 -33.748 -6.804 1.00 81.38 194 GLN A CA 1
ATOM 1527 C C . GLN A 1 194 ? 60.311 -34.242 -5.352 1.00 81.38 194 GLN A C 1
ATOM 1529 O O . GLN A 1 194 ? 60.235 -33.429 -4.437 1.00 81.38 194 GLN A O 1
ATOM 1534 N N . LEU A 1 195 ? 60.466 -35.553 -5.124 1.00 82.12 195 LEU A N 1
ATOM 1535 C CA . LEU A 1 195 ? 60.615 -36.104 -3.769 1.00 82.12 195 LEU A CA 1
ATOM 1536 C C . LEU A 1 195 ? 61.876 -35.572 -3.082 1.00 82.12 195 LEU A C 1
ATOM 1538 O O . LEU A 1 195 ? 61.826 -35.246 -1.900 1.00 82.12 195 LEU A O 1
ATOM 1542 N N . LYS A 1 196 ? 62.978 -35.434 -3.827 1.00 83.56 196 LYS A N 1
ATOM 1543 C CA . LYS A 1 196 ? 64.215 -34.845 -3.321 1.00 83.56 196 LYS A CA 1
ATOM 1544 C C . LYS A 1 196 ? 64.036 -33.372 -2.955 1.00 83.56 196 LYS A C 1
ATOM 1546 O O . LYS A 1 196 ? 64.369 -33.002 -1.840 1.00 83.56 196 LYS A O 1
ATOM 1551 N N . ALA A 1 197 ? 63.427 -32.564 -3.823 1.00 81.19 197 ALA A N 1
ATOM 1552 C CA . ALA A 1 197 ? 63.143 -31.160 -3.520 1.00 81.19 197 ALA A CA 1
ATOM 1553 C C . ALA A 1 197 ? 62.234 -30.981 -2.285 1.00 81.19 197 ALA A C 1
ATOM 1555 O O . ALA A 1 197 ? 62.420 -30.036 -1.524 1.00 81.19 197 ALA A O 1
ATOM 1556 N N . ILE A 1 198 ? 61.279 -31.893 -2.056 1.00 80.12 198 ILE A N 1
ATOM 1557 C CA . ILE A 1 198 ? 60.466 -31.914 -0.829 1.00 80.12 198 ILE A CA 1
ATOM 1558 C C . ILE A 1 198 ? 61.334 -32.270 0.387 1.00 80.12 198 ILE A C 1
ATOM 1560 O O . ILE A 1 198 ? 61.292 -31.559 1.386 1.00 80.12 198 ILE A O 1
ATOM 1564 N N . ALA A 1 199 ? 62.136 -33.334 0.311 1.00 82.81 199 ALA A N 1
ATOM 1565 C CA . ALA A 1 199 ? 62.998 -33.749 1.415 1.00 82.81 199 ALA A CA 1
ATOM 1566 C C . ALA A 1 199 ? 64.024 -32.666 1.796 1.00 82.81 199 ALA A C 1
ATOM 1568 O O . ALA A 1 199 ? 64.103 -32.298 2.966 1.00 82.81 199 ALA A O 1
ATOM 1569 N N . ASP A 1 200 ? 64.727 -32.101 0.809 1.00 81.69 200 ASP A N 1
ATOM 1570 C CA . ASP A 1 200 ? 65.713 -31.031 0.990 1.00 81.69 200 ASP A CA 1
ATOM 1571 C C . ASP A 1 200 ? 65.058 -29.779 1.612 1.00 81.69 200 ASP A C 1
ATOM 1573 O O . ASP A 1 200 ? 65.601 -29.199 2.551 1.00 81.69 200 ASP A O 1
ATOM 1577 N N . LYS A 1 201 ? 63.849 -29.396 1.159 1.00 80.88 201 LYS A N 1
ATOM 1578 C CA . LYS A 1 201 ? 63.090 -28.256 1.712 1.00 80.88 201 LYS A CA 1
ATOM 1579 C C . LYS A 1 201 ? 62.678 -28.455 3.178 1.00 80.88 201 LYS A C 1
ATOM 1581 O O . LYS A 1 201 ? 62.595 -27.476 3.914 1.00 80.88 201 LYS A O 1
ATOM 1586 N N . HIS A 1 202 ? 62.395 -29.690 3.586 1.00 78.25 202 HIS A N 1
ATOM 1587 C CA . HIS A 1 202 ? 61.912 -30.026 4.930 1.00 78.25 202 HIS A CA 1
ATOM 1588 C C . HIS A 1 202 ? 62.998 -30.647 5.834 1.00 78.25 202 HIS A C 1
ATOM 1590 O O . HIS A 1 202 ? 62.677 -31.203 6.880 1.00 78.25 202 HIS A O 1
ATOM 1596 N N . GLY A 1 203 ? 64.279 -30.577 5.445 1.00 83.56 203 GLY A N 1
ATOM 1597 C CA . GLY A 1 203 ? 65.403 -31.094 6.241 1.00 83.56 203 GLY A CA 1
ATOM 1598 C C . GLY A 1 203 ? 65.427 -32.620 6.416 1.00 83.56 203 GLY A C 1
ATOM 1599 O O . GLY A 1 203 ? 66.121 -33.131 7.294 1.00 83.56 203 GLY A O 1
ATOM 1600 N N . ILE A 1 204 ? 64.679 -33.363 5.595 1.00 84.94 204 ILE A N 1
ATOM 1601 C CA . ILE A 1 204 ? 64.482 -34.807 5.747 1.00 84.94 204 ILE A CA 1
ATOM 1602 C C . ILE A 1 204 ? 65.713 -35.546 5.214 1.00 84.94 204 ILE A C 1
ATOM 1604 O O . ILE A 1 204 ? 65.918 -35.660 4.004 1.00 84.94 204 ILE A O 1
ATOM 1608 N N . ALA A 1 205 ? 66.523 -36.097 6.117 1.00 82.19 205 ALA A N 1
ATOM 1609 C CA . ALA A 1 205 ? 67.693 -36.889 5.756 1.00 82.19 205 ALA A CA 1
ATOM 1610 C C . ALA A 1 205 ? 67.290 -38.233 5.116 1.00 82.19 205 ALA A C 1
ATOM 1612 O O . ALA A 1 205 ? 66.894 -39.175 5.803 1.00 82.19 205 ALA A O 1
ATOM 1613 N N . VAL A 1 206 ? 67.425 -38.345 3.791 1.00 78.75 206 VAL A N 1
ATOM 1614 C CA . VAL A 1 206 ? 67.182 -39.595 3.048 1.00 78.75 206 VAL A CA 1
ATOM 1615 C C . VAL A 1 206 ? 68.513 -40.328 2.790 1.00 78.75 206 VAL A C 1
ATOM 1617 O O . VAL A 1 206 ? 69.486 -39.685 2.385 1.00 78.75 206 VAL A O 1
ATOM 1620 N N . PRO A 1 207 ? 68.606 -41.661 2.996 1.00 76.06 207 PRO A N 1
ATOM 1621 C CA . PRO A 1 207 ? 69.852 -42.404 2.795 1.00 76.06 207 PRO A CA 1
ATOM 1622 C C . PRO A 1 207 ? 70.419 -42.257 1.377 1.00 76.06 207 PRO A C 1
ATOM 1624 O O . PRO A 1 207 ? 69.699 -42.413 0.392 1.00 76.06 207 PRO A O 1
ATOM 1627 N N . LYS A 1 208 ? 71.738 -42.046 1.255 1.00 69.06 208 LYS A N 1
ATOM 1628 C CA . LYS A 1 208 ? 72.425 -41.869 -0.046 1.00 69.06 208 LYS A CA 1
ATOM 1629 C C . LYS A 1 208 ? 72.272 -43.064 -1.007 1.00 69.06 208 LYS A C 1
ATOM 1631 O O . LYS A 1 208 ? 72.416 -42.888 -2.211 1.00 69.06 208 LYS A O 1
ATOM 1636 N N . SER A 1 209 ? 71.948 -44.250 -0.487 1.00 62.94 209 SER A N 1
ATOM 1637 C CA . SER A 1 209 ? 71.659 -45.481 -1.239 1.00 62.94 209 SER A CA 1
ATOM 1638 C C . SER A 1 209 ? 70.213 -45.591 -1.757 1.00 62.94 209 SER A C 1
ATOM 1640 O O . SER A 1 209 ? 69.853 -46.588 -2.387 1.00 62.94 209 SER A O 1
ATOM 1642 N N . ALA A 1 210 ? 69.355 -44.592 -1.514 1.00 66.88 210 ALA A N 1
ATOM 1643 C CA . ALA A 1 210 ? 67.957 -44.579 -1.946 1.00 66.88 210 ALA A CA 1
ATOM 1644 C C . ALA A 1 210 ? 67.815 -44.310 -3.460 1.00 66.88 210 ALA A C 1
ATOM 1646 O O . ALA A 1 210 ? 67.292 -43.286 -3.893 1.00 66.88 210 ALA A O 1
ATOM 1647 N N . HIS A 1 211 ? 68.242 -45.255 -4.299 1.00 66.56 211 HIS A N 1
ATOM 1648 C CA . HIS A 1 211 ? 68.092 -45.168 -5.759 1.00 66.56 211 HIS A CA 1
ATOM 1649 C C . HIS A 1 211 ? 66.668 -45.499 -6.247 1.00 66.56 211 HIS A C 1
ATOM 1651 O O . HIS A 1 211 ? 66.345 -45.300 -7.417 1.00 66.56 211 HIS A O 1
ATOM 1657 N N . LYS A 1 212 ? 65.795 -46.006 -5.363 1.00 77.12 212 LYS A N 1
ATOM 1658 C CA . LYS A 1 212 ? 64.407 -46.376 -5.675 1.00 77.12 212 LYS A CA 1
ATOM 1659 C C . LYS A 1 212 ? 63.421 -45.374 -5.078 1.00 77.12 212 LYS A C 1
ATOM 1661 O O . LYS A 1 212 ? 63.516 -44.987 -3.916 1.00 77.12 212 LYS A O 1
ATOM 1666 N N . ARG A 1 213 ? 62.420 -45.001 -5.879 1.00 77.88 213 ARG A N 1
ATOM 1667 C CA . ARG A 1 213 ? 61.411 -43.979 -5.554 1.00 77.88 213 ARG A CA 1
ATOM 1668 C C . ARG A 1 213 ? 60.611 -44.261 -4.277 1.00 77.88 213 ARG A C 1
ATOM 1670 O O . ARG A 1 213 ? 60.214 -43.326 -3.591 1.00 77.88 213 ARG A O 1
ATOM 1677 N N . GLU A 1 214 ? 60.382 -45.532 -3.955 1.00 78.69 214 GLU A N 1
ATOM 1678 C CA . GLU A 1 214 ? 59.597 -45.910 -2.775 1.00 78.69 214 GLU A CA 1
ATOM 1679 C C . GLU A 1 214 ? 60.359 -45.679 -1.462 1.00 78.69 214 GLU A C 1
ATOM 1681 O O . GLU A 1 214 ? 59.759 -45.266 -0.474 1.00 78.69 214 GLU A O 1
ATOM 1686 N N . SER A 1 215 ? 61.690 -45.811 -1.471 1.00 80.25 215 SER A N 1
ATOM 1687 C CA . SER A 1 215 ? 62.543 -45.495 -0.318 1.00 80.25 215 SER A CA 1
ATOM 1688 C C . SER A 1 215 ? 62.480 -44.007 0.052 1.00 80.25 215 SER A C 1
ATOM 1690 O O . SER A 1 215 ? 62.405 -43.672 1.231 1.00 80.25 215 SER A O 1
ATOM 1692 N N . TRP A 1 216 ? 62.418 -43.114 -0.947 1.00 82.12 216 TRP A N 1
ATOM 1693 C CA . TRP A 1 216 ? 62.191 -41.677 -0.725 1.00 82.12 216 TRP A CA 1
ATOM 1694 C C . TRP A 1 216 ? 60.815 -41.400 -0.109 1.00 82.12 216 TRP A C 1
ATOM 1696 O O . TRP A 1 216 ? 60.705 -40.595 0.812 1.00 82.12 216 TRP A O 1
ATOM 1706 N N . ARG A 1 217 ? 59.760 -42.084 -0.574 1.00 78.94 217 ARG A N 1
ATOM 1707 C CA . ARG A 1 217 ? 58.414 -41.936 0.007 1.00 78.94 217 ARG A CA 1
ATOM 1708 C C . ARG A 1 217 ? 58.342 -42.413 1.447 1.00 78.94 217 ARG A C 1
ATOM 1710 O O . ARG A 1 217 ? 57.711 -41.740 2.255 1.00 78.94 217 ARG A O 1
ATOM 1717 N N . GLN A 1 218 ? 58.947 -43.559 1.757 1.00 80.38 218 GLN A N 1
ATOM 1718 C CA . GLN A 1 218 ? 58.963 -44.084 3.120 1.00 80.38 218 GLN A CA 1
ATOM 1719 C C . GLN A 1 218 ? 59.689 -43.122 4.061 1.00 80.38 218 GLN A C 1
ATOM 1721 O O . GLN A 1 218 ? 59.089 -42.737 5.056 1.00 80.38 218 GLN A O 1
ATOM 1726 N N . ALA A 1 219 ? 60.888 -42.647 3.698 1.00 80.06 219 ALA A N 1
ATOM 1727 C CA . ALA A 1 219 ? 61.650 -41.697 4.512 1.00 80.06 219 ALA A CA 1
ATOM 1728 C C . ALA A 1 219 ? 60.873 -40.399 4.813 1.00 80.06 219 ALA A C 1
ATOM 1730 O O . ALA A 1 219 ? 60.837 -39.955 5.960 1.00 80.06 219 ALA A O 1
ATOM 1731 N N . ILE A 1 220 ? 60.194 -39.826 3.809 1.00 78.81 220 ILE A N 1
ATOM 1732 C CA . ILE A 1 220 ? 59.379 -38.612 3.985 1.00 78.81 220 ILE A CA 1
ATOM 1733 C C . ILE A 1 220 ? 58.146 -38.884 4.865 1.00 78.81 220 ILE A C 1
ATOM 1735 O O . ILE A 1 220 ? 57.837 -38.085 5.744 1.00 78.81 220 ILE A O 1
ATOM 1739 N N . LYS A 1 221 ? 57.464 -40.024 4.683 1.00 76.75 221 LYS A N 1
ATOM 1740 C CA . LYS A 1 221 ? 56.294 -40.408 5.498 1.00 76.75 221 LYS A CA 1
ATOM 1741 C C . LYS A 1 221 ? 56.638 -40.789 6.940 1.00 76.75 221 LYS A C 1
ATOM 1743 O O . LYS A 1 221 ? 55.781 -40.665 7.804 1.00 76.75 221 LYS A O 1
ATOM 1748 N N . SER A 1 222 ? 57.854 -41.270 7.199 1.00 75.31 222 SER A N 1
ATOM 1749 C CA . SER A 1 222 ? 58.329 -41.599 8.548 1.00 75.31 222 SER A CA 1
ATOM 1750 C C . SER A 1 222 ? 58.872 -40.396 9.324 1.00 75.31 222 SER A C 1
ATOM 1752 O O . SER A 1 222 ? 59.210 -40.545 10.495 1.00 75.31 222 SER A O 1
ATOM 1754 N N . HIS A 1 223 ? 58.998 -39.222 8.697 1.00 77.12 223 HIS A N 1
ATOM 1755 C CA . HIS A 1 223 ? 59.469 -38.026 9.390 1.00 77.12 223 HIS A CA 1
ATOM 1756 C C . HIS A 1 223 ? 58.421 -37.571 10.427 1.00 77.12 223 HIS A C 1
ATOM 1758 O O . HIS A 1 223 ? 57.234 -37.553 10.094 1.00 77.12 223 HIS A O 1
ATOM 1764 N N . PRO A 1 224 ? 58.804 -37.186 11.661 1.00 62.62 224 PRO A N 1
ATOM 1765 C CA . PRO A 1 224 ? 57.842 -36.917 12.736 1.00 62.62 224 PRO A CA 1
ATOM 1766 C C . PRO A 1 224 ? 56.839 -35.790 12.431 1.00 62.62 224 PRO A C 1
ATOM 1768 O O . PRO A 1 224 ? 55.695 -35.875 12.866 1.00 62.62 224 PRO A O 1
ATOM 1771 N N . GLU A 1 225 ? 57.207 -34.792 11.622 1.00 59.75 225 GLU A N 1
ATOM 1772 C CA . GLU A 1 225 ? 56.272 -33.748 11.149 1.00 59.75 225 GLU A CA 1
ATOM 1773 C C . GLU A 1 225 ? 55.367 -34.192 9.979 1.00 59.75 225 GLU A C 1
ATOM 1775 O O . GLU A 1 225 ? 54.392 -33.520 9.652 1.00 59.75 225 GLU A O 1
ATOM 1780 N N . GLY A 1 226 ? 55.665 -35.330 9.343 1.00 52.50 226 GLY A N 1
ATOM 1781 C CA . GLY A 1 226 ? 54.885 -35.919 8.248 1.00 52.50 226 GLY A CA 1
ATOM 1782 C C . GLY A 1 226 ? 53.842 -36.952 8.693 1.00 52.50 226 GLY A C 1
ATOM 1783 O O . GLY A 1 226 ? 53.150 -37.516 7.845 1.00 52.50 226 GLY A O 1
ATOM 1784 N N . SER A 1 227 ? 53.724 -37.216 10.000 1.00 43.31 227 SER A N 1
ATOM 1785 C CA . SER A 1 227 ? 52.815 -38.219 10.565 1.00 43.31 227 SER A CA 1
ATOM 1786 C C . SER A 1 227 ? 51.564 -37.566 11.176 1.00 43.31 227 SER A C 1
ATOM 1788 O O . SER A 1 227 ? 51.642 -37.012 12.276 1.00 43.31 227 SER A O 1
ATOM 1790 N N . PRO A 1 228 ? 50.381 -37.643 10.531 1.00 47.97 228 PRO A N 1
ATOM 1791 C CA . PRO A 1 228 ? 49.154 -37.091 11.093 1.00 47.97 228 PRO A CA 1
ATOM 1792 C C . PRO A 1 228 ? 48.655 -37.955 12.262 1.00 47.97 228 PRO A C 1
ATOM 1794 O O . PRO A 1 228 ? 47.997 -38.980 12.069 1.00 47.97 228 PRO A O 1
ATOM 1797 N N . TYR A 1 229 ? 48.934 -37.506 13.488 1.00 41.69 229 TYR A N 1
ATOM 1798 C CA . TYR A 1 229 ? 48.354 -38.043 14.721 1.00 41.69 229 TYR A CA 1
ATOM 1799 C C . TYR A 1 229 ? 46.822 -37.879 14.723 1.00 41.69 229 TYR A C 1
ATOM 1801 O O . TYR A 1 229 ? 46.272 -36.890 15.207 1.00 41.69 229 TYR A O 1
ATOM 1809 N N . PHE A 1 230 ? 46.107 -38.885 14.218 1.00 40.06 230 PHE A N 1
ATOM 1810 C CA . PHE A 1 230 ? 44.674 -39.050 14.456 1.00 40.06 230 PHE A CA 1
ATOM 1811 C C . PHE A 1 230 ? 44.433 -39.804 15.770 1.00 40.06 230 PHE A C 1
ATOM 1813 O O . PHE A 1 230 ? 43.956 -40.941 15.783 1.00 40.06 230 PHE A O 1
ATOM 1820 N N . GLU A 1 231 ? 44.680 -39.137 16.900 1.00 39.34 231 GLU A N 1
ATOM 1821 C CA . GLU A 1 231 ? 43.944 -39.496 18.111 1.00 39.34 231 GLU A CA 1
ATOM 1822 C C . GLU A 1 231 ? 42.456 -39.226 17.864 1.00 39.34 231 GLU A C 1
ATOM 1824 O O . GLU A 1 231 ? 42.015 -38.081 17.716 1.00 39.34 231 GLU A O 1
ATOM 1829 N N . LYS A 1 232 ? 41.655 -40.295 17.820 1.00 43.78 232 LYS A N 1
ATOM 1830 C CA . LYS A 1 232 ? 40.194 -40.195 17.785 1.00 43.78 232 LYS A CA 1
ATOM 1831 C C . LYS A 1 232 ? 39.683 -39.684 19.135 1.00 43.78 232 LYS A C 1
ATOM 1833 O O . LYS A 1 232 ? 39.162 -40.462 19.933 1.00 43.78 232 LYS A O 1
ATOM 1838 N N . LYS A 1 233 ? 39.750 -38.369 19.368 1.00 38.88 233 LYS A N 1
ATOM 1839 C CA . LYS A 1 233 ? 38.891 -37.739 20.380 1.00 38.88 233 LYS A CA 1
ATOM 1840 C C . LYS A 1 233 ? 37.438 -38.130 20.068 1.00 38.88 233 LYS A C 1
ATOM 1842 O O . LYS A 1 233 ? 37.043 -38.057 18.897 1.00 38.88 233 LYS A O 1
ATOM 1847 N N . PRO A 1 234 ? 36.645 -38.574 21.059 1.00 40.59 234 PRO A N 1
ATOM 1848 C CA . PRO A 1 234 ? 35.257 -38.938 20.817 1.00 40.59 234 PRO A CA 1
ATOM 1849 C C . PRO A 1 234 ? 34.537 -37.737 20.206 1.00 40.59 234 PRO A C 1
ATOM 1851 O O . PRO A 1 234 ? 34.649 -36.619 20.712 1.00 40.59 234 PRO A O 1
ATOM 1854 N N . ARG A 1 235 ? 33.820 -37.955 19.095 1.00 43.91 235 ARG A N 1
ATOM 1855 C CA . ARG A 1 235 ? 33.007 -36.908 18.469 1.00 43.91 235 ARG A CA 1
ATOM 1856 C C . ARG A 1 235 ? 32.003 -36.407 19.504 1.00 43.91 235 ARG A C 1
ATOM 1858 O O . ARG A 1 235 ? 30.993 -37.067 19.748 1.00 43.91 235 ARG A O 1
ATOM 1865 N N . ALA A 1 236 ? 32.249 -35.219 20.054 1.00 48.66 236 ALA A N 1
ATOM 1866 C CA . ALA A 1 236 ? 31.180 -34.413 20.617 1.00 48.66 236 ALA A CA 1
ATOM 1867 C C . ALA A 1 236 ? 30.073 -34.359 19.559 1.00 48.66 236 ALA A C 1
ATOM 1869 O O . ALA A 1 236 ? 30.365 -34.085 18.388 1.00 48.66 236 ALA A O 1
ATOM 1870 N N . LYS A 1 237 ? 28.834 -34.695 19.941 1.00 51.56 237 LYS A N 1
ATOM 1871 C CA . LYS A 1 237 ? 27.689 -34.615 19.030 1.00 51.56 237 LYS A CA 1
ATOM 1872 C C . LYS A 1 237 ? 27.672 -33.193 18.485 1.00 51.56 237 LYS A C 1
ATOM 1874 O O . LYS A 1 237 ? 27.446 -32.261 19.253 1.00 51.56 237 LYS A O 1
ATOM 1879 N N . SER A 1 238 ? 27.979 -33.027 17.197 1.00 47.34 238 SER A N 1
ATOM 1880 C CA . SER A 1 238 ? 27.923 -31.715 16.562 1.00 47.34 238 SER A CA 1
ATOM 1881 C C . SER A 1 238 ? 26.531 -31.154 16.839 1.00 47.34 238 SER A C 1
ATOM 1883 O O . SER A 1 238 ? 25.566 -31.901 16.633 1.00 47.34 238 SER A O 1
ATOM 1885 N N . PRO A 1 239 ? 26.404 -29.917 17.357 1.00 51.19 239 PRO A N 1
ATOM 1886 C CA . PRO A 1 239 ? 25.092 -29.348 17.612 1.00 51.19 239 PRO A CA 1
ATOM 1887 C C . PRO A 1 239 ? 24.296 -29.463 16.318 1.00 51.19 239 PRO A C 1
ATOM 1889 O O . PRO A 1 239 ? 24.798 -29.074 15.259 1.00 51.19 239 PRO A O 1
ATOM 1892 N N . ILE A 1 240 ? 23.106 -30.069 16.404 1.00 56.12 240 ILE A N 1
ATOM 1893 C CA . ILE A 1 240 ? 22.196 -30.200 15.264 1.00 56.12 240 ILE A CA 1
ATOM 1894 C C . ILE A 1 240 ? 22.113 -28.800 14.659 1.00 56.12 240 ILE A C 1
ATOM 1896 O O . ILE A 1 240 ? 21.765 -27.880 15.405 1.00 56.12 240 ILE A O 1
ATOM 1900 N N . PRO A 1 241 ? 22.507 -28.594 13.387 1.00 52.38 241 PRO A N 1
ATOM 1901 C CA . PRO A 1 241 ? 22.564 -27.260 12.821 1.00 52.38 241 PRO A CA 1
ATOM 1902 C C . PRO A 1 241 ? 21.144 -26.706 12.824 1.00 52.38 241 PRO A C 1
ATOM 1904 O O . PRO A 1 241 ? 20.316 -27.087 11.996 1.00 52.38 241 PRO A O 1
ATOM 1907 N N . GLY A 1 242 ? 20.856 -25.855 13.813 1.00 56.12 242 GLY A N 1
ATOM 1908 C CA . GLY A 1 242 ? 19.554 -25.228 13.962 1.00 56.12 242 GLY A CA 1
ATOM 1909 C C . GLY A 1 242 ? 19.225 -24.547 12.647 1.00 56.12 242 GLY A C 1
ATOM 1910 O O . GLY A 1 242 ? 20.103 -23.893 12.078 1.00 56.12 242 GLY A O 1
ATOM 1911 N N . LYS A 1 243 ? 18.001 -24.762 12.145 1.00 58.91 243 LYS A N 1
ATOM 1912 C CA . LYS A 1 243 ? 17.539 -24.221 10.862 1.00 58.91 243 LYS A CA 1
ATOM 1913 C C . LYS A 1 243 ? 17.820 -22.718 10.847 1.00 58.91 243 LYS A C 1
ATOM 1915 O O . LYS A 1 243 ? 17.078 -21.947 11.454 1.00 58.91 243 LYS A O 1
ATOM 1920 N N . ARG A 1 244 ? 18.918 -22.304 10.204 1.00 71.31 244 ARG A N 1
ATOM 1921 C CA . ARG A 1 244 ? 19.231 -20.886 10.038 1.00 71.31 244 ARG A CA 1
ATOM 1922 C C . ARG A 1 244 ? 18.074 -20.308 9.241 1.00 71.31 244 ARG A C 1
ATOM 1924 O O . ARG A 1 244 ? 17.747 -20.854 8.189 1.00 71.31 244 ARG A O 1
ATOM 1931 N N . LYS A 1 245 ? 17.446 -19.246 9.752 1.00 70.94 245 LYS A N 1
ATOM 1932 C CA . LYS A 1 245 ? 16.521 -18.458 8.937 1.00 70.94 245 LYS A CA 1
ATOM 1933 C C . LYS A 1 245 ? 17.292 -18.059 7.677 1.00 70.94 245 LYS A C 1
ATOM 1935 O O . LYS A 1 245 ? 18.387 -17.510 7.797 1.00 70.94 245 LYS A O 1
ATOM 1940 N N . SER A 1 246 ? 16.772 -18.417 6.507 1.00 79.19 246 SER A N 1
ATOM 1941 C CA . SER A 1 246 ? 17.322 -17.944 5.238 1.00 79.19 246 SER A CA 1
ATOM 1942 C C . SER A 1 246 ? 17.245 -16.423 5.231 1.00 79.19 246 SER A C 1
ATOM 1944 O O . SER A 1 246 ? 16.209 -15.880 5.626 1.00 79.19 246 SER A O 1
ATOM 1946 N N . SER A 1 247 ? 18.317 -15.750 4.821 1.00 91.69 247 SER A N 1
ATOM 1947 C CA . SER A 1 247 ? 18.301 -14.289 4.740 1.00 91.69 247 SER A CA 1
ATOM 1948 C C . SER A 1 247 ? 17.351 -13.815 3.635 1.00 91.69 247 SER A C 1
ATOM 1950 O O . SER A 1 247 ? 16.952 -14.607 2.775 1.00 91.69 247 SER A O 1
ATOM 1952 N N . LEU A 1 248 ? 16.978 -12.533 3.655 1.00 92.50 248 LEU A N 1
ATOM 1953 C CA . LEU A 1 248 ? 16.111 -11.944 2.634 1.00 92.50 248 LEU A CA 1
ATOM 1954 C C . LEU A 1 248 ? 16.686 -12.165 1.226 1.00 92.50 248 LEU A C 1
ATOM 1956 O O . LEU A 1 248 ? 15.980 -12.626 0.336 1.00 92.50 248 LEU A O 1
ATOM 1960 N N . GLU A 1 249 ? 17.992 -11.956 1.055 1.00 91.44 249 GLU A N 1
ATOM 1961 C CA . GLU A 1 249 ? 18.700 -12.117 -0.220 1.00 91.44 249 GLU A CA 1
ATOM 1962 C C . GLU A 1 249 ? 18.650 -13.567 -0.721 1.00 91.44 249 GLU A C 1
ATOM 1964 O O . GLU A 1 249 ? 18.477 -13.811 -1.912 1.00 91.44 249 GLU A O 1
ATOM 1969 N N . GLN A 1 250 ? 18.742 -14.547 0.189 1.00 92.12 250 GLN A N 1
ATOM 1970 C CA . GLN A 1 250 ? 18.595 -15.962 -0.162 1.00 92.12 250 GLN A CA 1
ATOM 1971 C C . GLN A 1 250 ? 17.178 -16.304 -0.622 1.00 92.12 250 GLN A C 1
ATOM 1973 O O . GLN A 1 250 ? 17.027 -17.188 -1.459 1.00 92.12 250 GLN A O 1
ATOM 1978 N N . ARG A 1 251 ? 16.153 -15.634 -0.080 1.00 94.19 251 ARG A N 1
ATOM 1979 C CA . ARG A 1 251 ? 14.762 -15.831 -0.510 1.00 94.19 251 ARG A CA 1
ATOM 1980 C C . ARG A 1 251 ? 14.491 -15.179 -1.854 1.00 94.19 251 ARG A C 1
ATOM 1982 O O . ARG A 1 251 ? 13.903 -15.833 -2.703 1.00 94.19 251 ARG A O 1
ATOM 1989 N N . ILE A 1 252 ? 14.957 -13.948 -2.062 1.00 92.19 252 ILE A N 1
ATOM 1990 C CA . ILE A 1 252 ? 14.823 -13.233 -3.339 1.00 92.19 252 ILE A CA 1
ATOM 1991 C C . ILE A 1 252 ? 15.470 -14.049 -4.463 1.00 92.19 252 ILE A C 1
ATOM 1993 O O . ILE A 1 252 ? 14.815 -14.335 -5.456 1.00 92.19 252 ILE A O 1
ATOM 1997 N N . PHE A 1 253 ? 16.691 -14.555 -4.255 1.00 92.69 253 PHE A N 1
ATOM 1998 C CA . PHE A 1 253 ? 17.376 -15.435 -5.213 1.00 92.69 253 PHE A CA 1
ATOM 1999 C C . PHE A 1 253 ? 16.646 -16.769 -5.493 1.00 92.69 253 PHE A C 1
ATOM 2001 O O . PHE A 1 253 ? 16.918 -17.426 -6.493 1.00 92.69 253 PHE A O 1
ATOM 2008 N N . GLN A 1 254 ? 15.751 -17.202 -4.602 1.00 94.00 254 GLN A N 1
ATOM 2009 C CA . GLN A 1 254 ? 14.962 -18.435 -4.733 1.00 94.00 254 GLN A CA 1
ATOM 2010 C C . GLN A 1 254 ? 13.521 -18.191 -5.201 1.00 94.00 254 GLN A C 1
ATOM 2012 O O . GLN A 1 254 ? 12.778 -19.159 -5.338 1.00 94.00 254 GLN A O 1
ATOM 2017 N N . THR A 1 255 ? 13.110 -16.935 -5.385 1.00 96.00 255 THR A N 1
ATOM 2018 C CA . THR A 1 255 ? 11.732 -16.571 -5.728 1.00 96.00 255 THR A CA 1
ATOM 2019 C C . THR A 1 255 ? 11.555 -16.623 -7.239 1.00 96.00 255 THR A C 1
ATOM 2021 O O . THR A 1 255 ? 12.222 -15.891 -7.967 1.00 96.00 255 THR A O 1
ATOM 2024 N N . ASP A 1 256 ? 10.633 -17.459 -7.711 1.00 96.81 256 ASP A N 1
ATOM 2025 C CA . ASP A 1 256 ? 10.131 -17.362 -9.077 1.00 96.81 256 ASP A CA 1
ATOM 2026 C C . ASP A 1 256 ? 9.167 -16.170 -9.177 1.00 96.81 256 ASP A C 1
ATOM 2028 O O . ASP A 1 256 ? 8.050 -16.205 -8.660 1.00 96.81 256 ASP A O 1
ATOM 2032 N N . PHE A 1 257 ? 9.606 -15.101 -9.842 1.00 96.62 257 PHE A N 1
ATOM 2033 C CA . PHE A 1 257 ? 8.807 -13.892 -10.045 1.00 96.62 257 PHE A CA 1
ATOM 2034 C C . PHE A 1 257 ? 7.732 -14.027 -11.134 1.00 96.62 257 PHE A C 1
ATOM 2036 O O . PHE A 1 257 ? 7.093 -13.029 -11.454 1.00 96.62 257 PHE A O 1
ATOM 2043 N N . SER A 1 258 ? 7.517 -15.219 -11.701 1.00 96.56 258 SER A N 1
ATOM 2044 C CA . SER A 1 258 ? 6.314 -15.550 -12.479 1.00 96.56 258 SER A CA 1
ATOM 2045 C C . SER A 1 258 ? 5.213 -16.218 -11.636 1.00 96.56 258 SER A C 1
ATOM 2047 O O . SER A 1 258 ? 4.047 -16.191 -12.023 1.00 96.56 258 SER A O 1
ATOM 2049 N N . ASP A 1 259 ? 5.540 -16.734 -10.443 1.00 97.88 259 ASP A N 1
ATOM 2050 C CA . ASP A 1 259 ? 4.583 -17.338 -9.508 1.00 97.88 259 ASP A CA 1
ATOM 2051 C C . ASP A 1 259 ? 4.132 -16.324 -8.442 1.00 97.88 259 ASP A C 1
ATOM 2053 O O . ASP A 1 259 ? 4.843 -16.027 -7.474 1.00 97.88 259 ASP A O 1
ATOM 2057 N N . HIS A 1 260 ? 2.894 -15.834 -8.568 1.00 98.00 260 HIS A N 1
ATOM 2058 C CA . HIS A 1 260 ? 2.316 -14.879 -7.618 1.00 98.00 260 HIS A CA 1
ATOM 2059 C C . HIS A 1 260 ? 2.354 -15.356 -6.160 1.00 98.00 260 HIS A C 1
ATOM 2061 O O . HIS A 1 260 ? 2.491 -14.533 -5.254 1.00 98.00 260 HIS A O 1
ATOM 2067 N N . LYS A 1 261 ? 2.290 -16.669 -5.897 1.00 98.38 261 LYS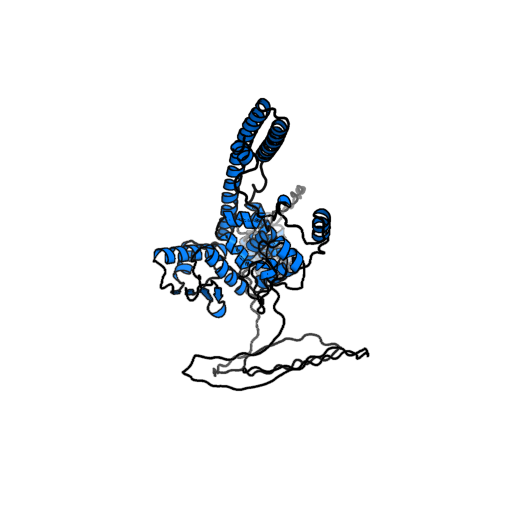 A N 1
ATOM 2068 C CA . LYS A 1 261 ? 2.313 -17.213 -4.529 1.00 98.38 261 LYS A CA 1
ATOM 2069 C C . LYS A 1 261 ? 3.692 -17.072 -3.900 1.00 98.38 261 LYS A C 1
ATOM 2071 O O . LYS A 1 261 ? 3.785 -16.833 -2.695 1.00 98.38 261 LYS A O 1
ATOM 2076 N N . GLN A 1 262 ? 4.754 -17.172 -4.698 1.00 98.12 262 GLN A N 1
ATOM 2077 C CA . GLN A 1 262 ? 6.122 -16.933 -4.241 1.00 98.12 262 GLN A CA 1
ATOM 2078 C C . GLN A 1 262 ? 6.384 -15.440 -4.019 1.00 98.12 262 GLN A C 1
ATOM 2080 O O . GLN A 1 262 ? 6.956 -15.086 -2.986 1.00 98.12 262 GLN A O 1
ATOM 2085 N N . ILE A 1 263 ? 5.865 -14.566 -4.890 1.00 98.38 263 ILE A N 1
ATOM 2086 C CA . ILE A 1 263 ? 5.881 -13.106 -4.687 1.00 98.38 263 ILE A CA 1
ATOM 2087 C C . ILE A 1 263 ? 5.177 -12.731 -3.369 1.00 98.38 263 ILE A C 1
ATOM 2089 O O . ILE A 1 263 ? 5.772 -12.078 -2.509 1.00 98.38 263 ILE A O 1
ATOM 2093 N N . ILE A 1 264 ? 3.944 -13.204 -3.153 1.00 98.50 264 ILE A N 1
ATOM 2094 C CA . ILE A 1 264 ? 3.184 -12.989 -1.908 1.00 98.50 264 ILE A CA 1
ATOM 2095 C C . ILE A 1 264 ? 3.949 -13.528 -0.696 1.00 98.50 264 ILE A C 1
ATOM 2097 O O . ILE A 1 264 ? 4.024 -12.865 0.339 1.00 98.50 264 ILE A O 1
ATOM 2101 N N . PHE A 1 265 ? 4.544 -14.719 -0.797 1.00 97.81 265 PHE A N 1
ATOM 2102 C CA . PHE A 1 265 ? 5.331 -15.294 0.292 1.00 97.81 265 PHE A CA 1
ATOM 2103 C C . PHE A 1 265 ? 6.563 -14.442 0.638 1.00 97.81 265 PHE A C 1
ATOM 2105 O O . PHE A 1 265 ? 6.854 -14.246 1.821 1.00 97.81 265 PHE A O 1
ATOM 2112 N N . LEU A 1 266 ? 7.262 -13.905 -0.366 1.00 97.75 266 LEU A N 1
ATOM 2113 C CA . LEU A 1 266 ? 8.405 -13.011 -0.187 1.00 97.75 266 LEU A CA 1
ATOM 2114 C C . LEU A 1 266 ? 7.991 -11.691 0.486 1.00 97.75 266 LEU A C 1
ATOM 2116 O O . LEU A 1 266 ? 8.604 -11.294 1.481 1.00 97.75 266 LEU A O 1
ATOM 2120 N N . GLY A 1 267 ? 6.920 -11.051 0.009 1.00 98.06 267 GLY A N 1
ATOM 2121 C CA . GLY A 1 267 ? 6.403 -9.823 0.614 1.00 98.06 267 GLY A CA 1
ATOM 2122 C C . GLY A 1 267 ? 5.892 -10.031 2.041 1.00 98.06 267 GLY A C 1
ATOM 2123 O O . GLY A 1 267 ? 6.204 -9.240 2.930 1.00 98.06 267 GLY A O 1
ATOM 2124 N N . LYS A 1 268 ? 5.201 -11.150 2.301 1.00 97.81 268 LYS A N 1
ATOM 2125 C CA . LYS A 1 268 ? 4.784 -11.577 3.647 1.00 97.81 268 LYS A CA 1
ATOM 2126 C C . LYS A 1 268 ? 5.962 -11.828 4.576 1.00 97.81 268 LYS A C 1
ATOM 2128 O O . LYS A 1 268 ? 5.897 -11.472 5.753 1.00 97.81 268 LYS A O 1
ATOM 2133 N N . PHE A 1 269 ? 7.039 -12.427 4.067 1.00 96.88 269 PHE A N 1
ATOM 2134 C CA . PHE A 1 269 ? 8.254 -12.625 4.846 1.00 96.88 269 PHE A CA 1
ATOM 2135 C C . PHE A 1 269 ? 8.819 -11.279 5.314 1.00 96.88 269 PHE A C 1
ATOM 2137 O O . PHE A 1 269 ? 8.963 -11.101 6.524 1.00 96.88 269 PHE A O 1
ATOM 2144 N N . LEU A 1 270 ? 9.041 -10.316 4.409 1.00 97.31 270 LEU A N 1
ATOM 2145 C CA . LEU A 1 270 ? 9.569 -9.002 4.796 1.00 97.31 270 LEU A CA 1
ATOM 2146 C C . LEU A 1 270 ? 8.600 -8.237 5.714 1.00 97.31 270 LEU A C 1
ATOM 2148 O O . LEU A 1 270 ? 9.020 -7.721 6.750 1.00 97.31 270 LEU A O 1
ATOM 2152 N N . ALA A 1 271 ? 7.301 -8.215 5.396 1.00 97.44 271 ALA A N 1
ATOM 2153 C CA . ALA A 1 271 ? 6.287 -7.572 6.233 1.00 97.44 271 ALA A CA 1
ATOM 2154 C C . ALA A 1 271 ? 6.322 -8.093 7.683 1.00 97.44 271 ALA A C 1
ATOM 2156 O O . ALA A 1 271 ? 6.294 -7.295 8.619 1.00 97.44 271 ALA A O 1
ATOM 2157 N N . SER A 1 272 ? 6.491 -9.408 7.877 1.00 95.94 272 SER A N 1
ATOM 2158 C CA . SER A 1 272 ? 6.562 -10.038 9.205 1.00 95.94 272 SER A CA 1
ATOM 2159 C C . SER A 1 272 ? 7.819 -9.710 10.027 1.00 95.94 272 SER A C 1
ATOM 2161 O O . SER A 1 272 ? 7.832 -9.937 11.238 1.00 95.94 272 SER A O 1
ATOM 2163 N N . GLU A 1 273 ? 8.881 -9.178 9.411 1.00 95.94 273 GLU A N 1
ATOM 2164 C CA . GLU A 1 273 ? 10.074 -8.722 10.141 1.00 95.94 273 GLU A CA 1
ATOM 2165 C C . GLU A 1 273 ? 9.926 -7.273 10.649 1.00 95.94 273 GLU A C 1
ATOM 2167 O O . GLU A 1 273 ? 10.552 -6.902 11.651 1.00 95.94 273 GLU A O 1
ATOM 2172 N N . HIS A 1 274 ? 9.057 -6.477 10.011 1.00 97.12 274 HIS A N 1
ATOM 2173 C CA . HIS A 1 274 ? 8.917 -5.034 10.244 1.00 97.12 274 HIS A CA 1
ATOM 2174 C C . HIS A 1 274 ? 7.599 -4.605 10.909 1.00 97.12 274 HIS A C 1
ATOM 2176 O O . HIS A 1 274 ? 7.614 -3.634 11.667 1.00 97.12 274 HIS A O 1
ATOM 2182 N N . ILE A 1 275 ? 6.494 -5.323 10.685 1.00 96.62 275 ILE A N 1
ATOM 2183 C CA . ILE A 1 275 ? 5.184 -5.048 11.292 1.00 96.62 275 ILE A CA 1
ATOM 2184 C C . ILE A 1 275 ? 4.925 -6.065 12.407 1.00 96.62 275 ILE A C 1
ATOM 2186 O O . ILE A 1 275 ? 5.024 -7.274 12.199 1.00 96.62 275 ILE A O 1
ATOM 2190 N N . LYS A 1 276 ? 4.620 -5.564 13.606 1.00 93.44 276 LYS A N 1
ATOM 2191 C CA . LYS A 1 276 ? 4.484 -6.344 14.848 1.00 93.44 276 LYS A CA 1
ATOM 2192 C C . LYS A 1 276 ? 3.223 -5.991 15.635 1.00 93.44 276 LYS A C 1
ATOM 2194 O O . LYS A 1 276 ? 2.739 -6.831 16.386 1.00 93.44 276 LYS A O 1
ATOM 2199 N N . SER A 1 277 ? 2.696 -4.779 15.463 1.00 79.00 277 SER A N 1
ATOM 2200 C CA . SER A 1 277 ? 1.633 -4.192 16.289 1.00 79.00 277 SER A CA 1
ATOM 2201 C C . SER A 1 277 ? 0.284 -4.112 15.556 1.00 79.00 277 SER A C 1
ATOM 2203 O O . SER A 1 277 ? -0.454 -3.136 15.703 1.00 79.00 277 SER A O 1
ATOM 2205 N N . SER A 1 278 ? -0.039 -5.109 14.722 1.00 78.50 278 SER A N 1
ATOM 2206 C CA . SER A 1 278 ? -1.309 -5.171 13.976 1.00 78.50 278 SER A CA 1
ATOM 2207 C C . SER A 1 278 ? -2.530 -5.273 14.892 1.00 78.50 278 SER A C 1
ATOM 2209 O O . SER A 1 278 ? -3.535 -4.591 14.662 1.00 78.50 278 SER A O 1
ATOM 2211 N N . GLU A 1 279 ? -2.440 -6.095 15.935 1.00 90.62 279 GLU A N 1
ATOM 2212 C CA . GLU A 1 279 ? -3.561 -6.405 16.822 1.00 90.62 279 GLU A CA 1
ATOM 2213 C C . GLU A 1 279 ? -3.714 -5.370 17.956 1.00 90.62 279 GLU A C 1
ATOM 2215 O O . GLU A 1 279 ? -2.715 -4.858 18.470 1.00 90.62 279 GLU A O 1
ATOM 2220 N N . PRO A 1 280 ? -4.956 -5.034 18.360 1.00 94.56 280 PRO A N 1
ATOM 2221 C CA . PRO A 1 280 ? -5.223 -4.291 19.590 1.00 94.56 280 PRO A CA 1
ATOM 2222 C C . PRO A 1 280 ? -4.587 -4.959 20.811 1.00 94.56 280 PRO A C 1
ATOM 2224 O O . PRO A 1 280 ? -4.610 -6.183 20.935 1.00 94.56 280 PRO A O 1
ATOM 2227 N N . SER A 1 281 ? -4.069 -4.164 21.749 1.00 95.69 281 SER A N 1
ATOM 2228 C CA . SER A 1 281 ? -3.591 -4.712 23.022 1.00 95.69 281 SER A CA 1
ATOM 2229 C C . SER A 1 281 ? -4.757 -5.259 23.853 1.00 95.69 281 SER A C 1
ATOM 2231 O O . SER A 1 281 ? -5.898 -4.816 23.706 1.00 95.69 281 SER A O 1
ATOM 2233 N N . GLU A 1 282 ? -4.482 -6.178 24.784 1.00 96.81 282 GLU A N 1
ATOM 2234 C CA . GLU A 1 282 ? -5.505 -6.671 25.720 1.00 96.81 282 GLU A CA 1
ATOM 2235 C C . GLU A 1 282 ? -6.175 -5.510 26.482 1.00 96.81 282 GLU A C 1
ATOM 2237 O O . GLU A 1 282 ? -7.384 -5.508 26.697 1.00 96.81 282 GLU A O 1
ATOM 2242 N N . GLU A 1 283 ? -5.414 -4.460 26.808 1.00 97.62 283 GLU A N 1
ATOM 2243 C CA . GLU A 1 283 ? -5.940 -3.258 27.455 1.00 97.62 283 GLU A CA 1
ATOM 2244 C C . GLU A 1 283 ? -6.841 -2.413 26.528 1.00 97.62 283 GLU A C 1
ATOM 2246 O O . GLU A 1 283 ? -7.839 -1.853 26.994 1.00 97.62 283 GLU A O 1
ATOM 2251 N N . GLU A 1 284 ? -6.537 -2.335 25.225 1.00 97.69 284 GLU A N 1
ATOM 2252 C CA . GLU A 1 284 ? -7.396 -1.687 24.220 1.00 97.69 284 GLU A CA 1
ATOM 2253 C C . GLU A 1 284 ? -8.706 -2.465 24.040 1.00 97.69 284 GLU A C 1
ATOM 2255 O O . GLU A 1 284 ? -9.779 -1.858 24.003 1.00 97.69 284 GLU A O 1
ATOM 2260 N N . LEU A 1 285 ? -8.637 -3.802 24.005 1.00 97.75 285 LEU A N 1
ATOM 2261 C CA . LEU A 1 285 ? -9.809 -4.681 23.949 1.00 97.75 285 LEU A CA 1
ATOM 2262 C C . LEU A 1 285 ? -10.688 -4.514 25.195 1.00 97.75 285 LEU A C 1
ATOM 2264 O O . LEU A 1 285 ? -11.871 -4.209 25.060 1.00 97.75 285 LEU A O 1
ATOM 2268 N N . GLN A 1 286 ? -10.116 -4.587 26.401 1.00 98.06 286 GLN A N 1
ATOM 2269 C CA . GLN A 1 286 ? -10.847 -4.365 27.656 1.00 98.06 286 GLN A CA 1
ATOM 2270 C C . GLN A 1 286 ? -11.474 -2.958 27.730 1.00 98.06 286 GLN A C 1
ATOM 2272 O O . GLN A 1 286 ? -12.585 -2.791 28.245 1.00 98.06 286 GLN A O 1
ATOM 2277 N N . ALA A 1 287 ? -10.798 -1.927 27.206 1.00 98.00 287 ALA A N 1
ATOM 2278 C CA . ALA A 1 287 ? -11.348 -0.573 27.117 1.00 98.00 287 ALA A CA 1
ATOM 2279 C C . ALA A 1 287 ? -12.514 -0.487 26.111 1.00 98.00 287 ALA A C 1
ATOM 2281 O O . ALA A 1 287 ? -13.544 0.121 26.419 1.00 98.00 287 ALA A O 1
ATOM 2282 N N . MET A 1 288 ? -12.390 -1.135 24.948 1.00 98.06 288 MET A N 1
ATOM 2283 C CA . MET A 1 288 ? -13.449 -1.242 23.941 1.00 98.06 288 MET A CA 1
ATOM 2284 C C . MET A 1 288 ? -14.677 -1.988 24.482 1.00 98.06 288 MET A C 1
ATOM 2286 O O . MET A 1 288 ? -15.808 -1.533 24.296 1.00 98.06 288 MET A O 1
ATOM 2290 N N . GLU A 1 289 ? -14.472 -3.106 25.178 1.00 98.19 289 GLU A N 1
ATOM 2291 C CA . GLU A 1 289 ? -15.528 -3.887 25.824 1.00 98.19 289 GLU A CA 1
ATOM 2292 C C . GLU A 1 289 ? -16.236 -3.068 26.901 1.00 98.19 289 GLU A C 1
ATOM 2294 O O . GLU A 1 289 ? -17.459 -2.937 26.853 1.00 98.19 289 GLU A O 1
ATOM 2299 N N . SER A 1 290 ? -15.473 -2.421 27.789 1.00 98.06 290 SER A N 1
ATOM 2300 C CA . SER A 1 290 ? -16.004 -1.523 28.823 1.00 98.06 290 SER A CA 1
ATOM 2301 C C . SER A 1 290 ? -16.855 -0.401 28.220 1.00 98.06 290 SER A C 1
ATOM 2303 O O . SER A 1 290 ? -17.963 -0.133 28.689 1.00 98.06 290 SER A O 1
ATOM 2305 N N . ARG A 1 291 ? -16.378 0.242 27.143 1.00 98.12 291 ARG A N 1
ATOM 2306 C CA . ARG A 1 291 ? -17.130 1.269 26.404 1.00 98.12 291 ARG A CA 1
ATOM 2307 C C . ARG A 1 291 ? -18.447 0.692 25.879 1.00 98.12 291 ARG A C 1
ATOM 2309 O O . ARG A 1 291 ? -19.512 1.255 26.123 1.00 98.12 291 ARG A O 1
ATOM 2316 N N . ASN A 1 292 ? -18.395 -0.451 25.201 1.00 97.88 292 ASN A N 1
ATOM 2317 C CA . ASN A 1 292 ? -19.578 -1.091 24.625 1.00 97.88 292 ASN A CA 1
ATOM 2318 C C . ASN A 1 292 ? -20.583 -1.541 25.714 1.00 97.88 292 ASN A C 1
ATOM 2320 O O . ASN A 1 292 ? -21.796 -1.427 25.524 1.00 97.88 292 ASN A O 1
ATOM 2324 N N . GLU A 1 293 ? -20.104 -2.018 26.866 1.00 98.19 293 GLU A N 1
ATOM 2325 C CA . GLU A 1 293 ? -20.921 -2.422 28.015 1.00 98.19 293 GLU A CA 1
ATOM 2326 C C . GLU A 1 293 ? -21.624 -1.222 28.666 1.00 98.19 293 GLU A C 1
ATOM 2328 O O . GLU A 1 293 ? -22.846 -1.243 28.847 1.00 98.19 293 GLU A O 1
ATOM 2333 N N . PHE A 1 294 ? -20.887 -0.149 28.976 1.00 98.31 294 PHE A N 1
ATOM 2334 C CA . PHE A 1 294 ? -21.471 1.056 29.569 1.00 98.31 294 PHE A CA 1
ATOM 2335 C C . PHE A 1 294 ? -22.451 1.751 28.619 1.00 98.31 294 PHE A C 1
ATOM 2337 O O . PHE A 1 294 ? -23.485 2.229 29.083 1.00 98.31 294 PHE A O 1
ATOM 2344 N N . GLY A 1 295 ? -22.204 1.725 27.304 1.00 97.62 295 GLY A N 1
ATOM 2345 C CA . GLY A 1 295 ? -23.152 2.215 26.298 1.00 97.62 295 GLY A CA 1
ATOM 2346 C C . GLY A 1 295 ? -24.482 1.452 26.338 1.00 97.62 295 GLY A C 1
ATOM 2347 O O . GLY A 1 295 ? -25.548 2.061 26.460 1.00 97.62 295 GLY A O 1
ATOM 2348 N N . LYS A 1 296 ? -24.434 0.110 26.349 1.00 98.19 296 LYS A N 1
ATOM 2349 C CA . LYS A 1 296 ? -25.630 -0.745 26.497 1.00 98.19 296 LYS A CA 1
ATOM 2350 C C . LYS A 1 296 ? -26.369 -0.478 27.815 1.00 98.19 296 LYS A C 1
ATOM 2352 O O . LYS A 1 296 ? -27.594 -0.348 27.816 1.00 98.19 296 LYS A O 1
ATOM 2357 N N . LYS A 1 297 ? -25.642 -0.353 28.932 1.00 97.94 297 LYS A N 1
ATOM 2358 C CA . LYS A 1 297 ? -26.220 -0.065 30.258 1.00 97.94 297 LYS A CA 1
ATOM 2359 C C . LYS A 1 297 ? -26.860 1.328 30.332 1.00 97.94 297 LYS A C 1
ATOM 2361 O O . LYS A 1 297 ? -27.958 1.456 30.873 1.00 97.94 297 LYS A O 1
ATOM 2366 N N . ALA A 1 298 ? -26.244 2.349 29.734 1.00 97.88 298 ALA A N 1
ATOM 2367 C CA . ALA A 1 298 ? -26.820 3.689 29.621 1.00 97.88 298 ALA A CA 1
ATOM 2368 C C . ALA A 1 298 ? -28.129 3.679 28.812 1.00 97.88 298 ALA A C 1
ATOM 2370 O O . ALA A 1 298 ? -29.142 4.200 29.279 1.00 97.88 298 ALA A O 1
ATOM 2371 N N . GLN A 1 299 ? -28.145 3.019 27.647 1.00 97.94 299 GLN A N 1
ATOM 2372 C CA . GLN A 1 299 ? -29.354 2.868 26.827 1.00 97.94 299 GLN A CA 1
ATOM 2373 C C . GLN A 1 299 ? -30.479 2.125 27.570 1.00 97.94 299 GLN A C 1
ATOM 2375 O O . GLN A 1 299 ? -31.640 2.529 27.490 1.00 97.94 299 GLN A O 1
ATOM 2380 N N . ALA A 1 300 ? -30.158 1.066 28.321 1.00 98.00 300 ALA A N 1
ATOM 2381 C CA . ALA A 1 300 ? -31.135 0.335 29.129 1.00 98.00 300 ALA A CA 1
ATOM 2382 C C . ALA A 1 300 ? -31.729 1.204 30.254 1.00 98.00 300 ALA A C 1
ATOM 2384 O O . ALA A 1 300 ? -32.950 1.258 30.410 1.00 98.00 300 ALA A O 1
ATOM 2385 N N . ALA A 1 301 ? -30.891 1.945 30.988 1.00 97.75 301 ALA A N 1
ATOM 2386 C CA . ALA A 1 301 ? -31.341 2.846 32.049 1.00 97.75 301 ALA A CA 1
ATOM 2387 C C . ALA A 1 301 ? -32.218 3.998 31.516 1.00 97.75 301 ALA A C 1
ATOM 2389 O O . ALA A 1 301 ? -33.209 4.359 32.153 1.00 97.75 301 ALA A O 1
ATOM 2390 N N . LEU A 1 302 ? -31.913 4.529 30.324 1.00 97.25 302 LEU A N 1
ATOM 2391 C CA . LEU A 1 302 ? -32.752 5.523 29.643 1.00 97.25 302 LEU A CA 1
ATOM 2392 C C . LEU A 1 302 ? -34.121 4.955 29.247 1.00 97.25 302 LEU A C 1
ATOM 2394 O O . LEU A 1 302 ? -35.138 5.589 29.526 1.00 97.25 302 LEU A O 1
ATOM 2398 N N . LYS A 1 303 ? -34.171 3.739 28.682 1.00 97.81 303 LYS A N 1
ATOM 2399 C CA . LYS A 1 303 ? -35.435 3.038 28.380 1.00 97.81 303 LYS A CA 1
ATOM 2400 C C . LYS A 1 303 ? -36.277 2.802 29.640 1.00 97.81 303 LYS A C 1
ATOM 2402 O O . LYS A 1 303 ? -37.488 2.994 29.606 1.00 97.81 303 LYS A O 1
ATOM 2407 N N . ALA A 1 304 ? -35.634 2.480 30.764 1.00 97.94 304 ALA A N 1
ATOM 2408 C CA . ALA A 1 304 ? -36.270 2.353 32.078 1.00 97.94 304 ALA A CA 1
ATOM 2409 C C . ALA A 1 304 ? -36.619 3.701 32.752 1.00 97.94 304 ALA A C 1
ATOM 2411 O O . ALA A 1 304 ? -37.126 3.711 33.871 1.00 97.94 304 ALA A O 1
ATOM 2412 N N . ARG A 1 305 ? -36.341 4.845 32.102 1.00 96.81 305 ARG A N 1
ATOM 2413 C CA . ARG A 1 305 ? -36.502 6.214 32.636 1.00 96.81 305 ARG A CA 1
ATOM 2414 C C . ARG A 1 305 ? -35.716 6.491 33.934 1.00 96.81 305 ARG A C 1
ATOM 2416 O O . ARG A 1 305 ? -35.987 7.474 34.622 1.00 96.81 305 ARG A O 1
ATOM 2423 N N . ASN A 1 306 ? -34.698 5.685 34.250 1.00 97.75 306 ASN A N 1
ATOM 2424 C CA . ASN A 1 306 ? -33.835 5.867 35.418 1.00 97.75 306 ASN A CA 1
ATOM 2425 C C . ASN A 1 306 ? -32.684 6.839 35.100 1.00 97.75 306 ASN A C 1
ATOM 2427 O O . ASN A 1 306 ? -31.555 6.438 34.815 1.00 97.75 306 ASN A O 1
ATOM 2431 N N . THR A 1 307 ? -32.971 8.141 35.146 1.00 96.69 307 THR A N 1
ATOM 2432 C CA . THR A 1 307 ? -32.021 9.208 34.774 1.00 96.69 307 THR A CA 1
ATOM 2433 C C . THR A 1 307 ? -30.750 9.228 35.629 1.00 96.69 307 THR A C 1
ATOM 2435 O O . THR A 1 307 ? -29.662 9.471 35.107 1.00 96.69 307 THR A O 1
ATOM 2438 N N . LYS A 1 308 ? -30.851 8.928 36.932 1.00 97.69 308 LYS A N 1
ATOM 2439 C CA . LYS A 1 308 ? -29.699 8.871 37.848 1.00 97.69 308 LYS A CA 1
ATOM 2440 C C . LYS A 1 308 ? -28.725 7.759 37.456 1.00 97.69 308 LYS A C 1
ATOM 2442 O O . LYS A 1 308 ? -27.513 7.971 37.452 1.00 97.69 308 LYS A O 1
ATOM 2447 N N . GLU A 1 309 ? -29.250 6.583 37.131 1.00 97.69 309 GLU A N 1
ATOM 2448 C CA . GLU A 1 309 ? -28.439 5.444 36.706 1.00 97.69 309 GLU A CA 1
ATOM 2449 C C . GLU A 1 309 ? -27.908 5.617 35.275 1.00 97.69 309 GLU A C 1
ATOM 2451 O O . GLU A 1 309 ? -26.736 5.336 35.028 1.00 97.69 309 GLU A O 1
ATOM 2456 N N . ALA A 1 310 ? -28.709 6.181 34.364 1.00 97.62 310 ALA A N 1
ATOM 2457 C CA . ALA A 1 310 ? -28.253 6.550 33.027 1.00 97.62 310 ALA A CA 1
ATOM 2458 C C . ALA A 1 310 ? -27.037 7.487 33.092 1.00 97.62 310 ALA A C 1
ATOM 2460 O O . ALA A 1 310 ? -25.997 7.170 32.522 1.00 97.62 310 ALA A O 1
ATOM 2461 N N . ASN A 1 311 ? -27.109 8.575 33.867 1.00 97.44 311 ASN A N 1
ATOM 2462 C CA . ASN A 1 311 ? -25.995 9.516 34.034 1.00 97.44 311 ASN A CA 1
ATOM 2463 C C . ASN A 1 311 ? -24.734 8.851 34.617 1.00 97.44 311 ASN A C 1
ATOM 2465 O O . ASN A 1 311 ? -23.620 9.183 34.212 1.00 97.44 311 ASN A O 1
ATOM 2469 N N . LYS A 1 312 ? -24.888 7.881 35.532 1.00 98.06 312 LYS A N 1
ATOM 2470 C CA . LYS A 1 312 ? -23.762 7.080 36.040 1.00 98.06 312 LYS A CA 1
ATOM 2471 C C . LYS A 1 312 ? -23.089 6.301 34.905 1.00 98.06 312 LYS A C 1
ATOM 2473 O O . LYS A 1 312 ? -21.872 6.391 34.765 1.00 98.06 312 LYS A O 1
ATOM 2478 N N . TYR A 1 313 ? -23.856 5.570 34.093 1.00 98.25 313 TYR A N 1
ATOM 2479 C CA . TYR A 1 313 ? -23.294 4.788 32.989 1.00 98.25 313 TYR A CA 1
ATOM 2480 C C . TYR A 1 313 ? -22.746 5.655 31.852 1.00 98.25 313 TYR A C 1
ATOM 2482 O O . TYR A 1 313 ? -21.725 5.289 31.288 1.00 98.25 313 TYR A O 1
ATOM 2490 N N . ILE A 1 314 ? -23.334 6.822 31.570 1.00 98.00 314 ILE A N 1
ATOM 2491 C CA . ILE A 1 314 ? -22.805 7.797 30.600 1.00 98.00 314 ILE A CA 1
ATOM 2492 C C . ILE A 1 314 ? -21.418 8.298 31.039 1.00 98.00 314 ILE A C 1
ATOM 2494 O O . ILE A 1 314 ? -20.482 8.324 30.245 1.00 98.00 314 ILE A O 1
ATOM 2498 N N . ASN A 1 315 ? -21.235 8.618 32.323 1.00 98.00 315 ASN A N 1
ATOM 2499 C CA . ASN A 1 315 ? -19.923 9.026 32.840 1.00 98.00 315 ASN A CA 1
ATOM 2500 C C . ASN A 1 315 ? -18.890 7.884 32.782 1.00 98.00 315 ASN A C 1
ATOM 2502 O O . ASN A 1 315 ? -17.719 8.121 32.479 1.00 98.00 315 ASN A O 1
ATOM 2506 N N . SER A 1 316 ? -19.307 6.640 33.045 1.00 97.94 316 SER A N 1
ATOM 2507 C CA . SER A 1 316 ? -18.450 5.458 32.869 1.00 97.94 316 SER A CA 1
ATOM 2508 C C . SER A 1 316 ? -18.116 5.188 31.396 1.00 97.94 316 SER A C 1
ATOM 2510 O O . SER A 1 316 ? -16.972 4.852 31.095 1.00 97.94 316 SER A O 1
ATOM 2512 N N . PHE A 1 317 ? -19.074 5.397 30.488 1.00 98.00 317 PHE A N 1
ATOM 2513 C CA . PHE A 1 317 ? -18.905 5.297 29.040 1.00 98.00 317 PHE A CA 1
ATOM 2514 C C . PHE A 1 317 ? -17.846 6.285 28.546 1.00 98.00 317 PHE A C 1
ATOM 2516 O O . PHE A 1 317 ? -16.835 5.831 28.025 1.00 98.00 317 PHE A O 1
ATOM 2523 N N . HIS A 1 318 ? -17.985 7.590 28.818 1.00 98.12 318 HIS A N 1
ATOM 2524 C CA . HIS A 1 318 ? -16.995 8.595 28.394 1.00 98.12 318 HIS A CA 1
ATOM 2525 C C . HIS A 1 318 ? -15.586 8.312 28.950 1.00 98.12 318 HIS A C 1
ATOM 2527 O O . HIS A 1 318 ? -14.582 8.567 28.285 1.00 98.12 318 HIS A O 1
ATOM 2533 N N . LYS A 1 319 ? -15.479 7.757 30.169 1.00 98.31 319 LYS A N 1
ATOM 2534 C CA . LYS A 1 319 ? -14.183 7.352 30.739 1.00 98.31 319 LYS A CA 1
ATOM 2535 C C . LYS A 1 319 ? -13.563 6.169 29.982 1.00 98.31 319 LYS A C 1
ATOM 2537 O O . LYS A 1 319 ? -12.353 6.170 29.761 1.00 98.31 319 LYS A O 1
ATOM 2542 N N . ALA A 1 320 ? -14.363 5.168 29.618 1.00 97.69 320 ALA A N 1
ATOM 2543 C CA . ALA A 1 320 ? -13.905 4.010 28.851 1.00 97.69 320 ALA A CA 1
ATOM 2544 C C . ALA A 1 320 ? -13.592 4.374 27.389 1.00 97.69 320 ALA A C 1
ATOM 2546 O O . ALA A 1 320 ? -12.573 3.944 26.861 1.00 97.69 320 ALA A O 1
ATOM 2547 N N . GLU A 1 321 ? -14.415 5.225 26.777 1.00 98.12 321 GLU A N 1
ATOM 2548 C CA . GLU A 1 321 ? -14.225 5.795 25.444 1.00 98.12 321 GLU A CA 1
ATOM 2549 C C . GLU A 1 321 ? -12.903 6.555 25.347 1.00 98.12 321 GLU A C 1
ATOM 2551 O O . GLU A 1 321 ? -12.046 6.158 24.566 1.00 98.12 321 GLU A O 1
ATOM 2556 N N . LYS A 1 322 ? -12.658 7.531 26.233 1.00 98.44 322 LYS A N 1
ATOM 2557 C CA . LYS A 1 322 ? -11.386 8.270 26.269 1.00 98.44 322 LYS A CA 1
ATOM 2558 C C . LYS A 1 322 ? -10.165 7.357 26.460 1.00 98.44 322 LYS A C 1
ATOM 2560 O O . LYS A 1 322 ? -9.100 7.640 25.915 1.00 98.44 322 LYS A O 1
ATOM 2565 N N . LYS A 1 323 ? -10.293 6.272 27.239 1.00 98.25 323 LYS A N 1
ATOM 2566 C CA . LYS A 1 323 ? -9.217 5.275 27.394 1.00 98.25 323 LYS A CA 1
ATOM 2567 C C . LYS A 1 323 ? -8.986 4.505 26.089 1.00 98.25 323 LYS A C 1
ATOM 2569 O O . LYS A 1 323 ? -7.843 4.359 25.670 1.00 98.25 323 LYS A O 1
ATOM 2574 N N . TYR A 1 324 ? -10.058 4.037 25.454 1.00 98.12 324 TYR A N 1
ATOM 2575 C CA . TYR A 1 324 ? -10.000 3.340 24.172 1.00 98.12 324 TYR A CA 1
ATOM 2576 C C . TYR A 1 324 ? -9.403 4.224 23.066 1.00 98.12 324 TYR A C 1
ATOM 2578 O O . TYR A 1 324 ? -8.515 3.778 22.350 1.00 98.12 324 TYR A O 1
ATOM 2586 N N . GLU A 1 325 ? -9.829 5.485 22.958 1.00 97.69 325 GLU A N 1
ATOM 2587 C CA . GLU A 1 325 ? -9.313 6.441 21.970 1.00 97.69 325 GLU A CA 1
ATOM 2588 C C . GLU A 1 325 ? -7.814 6.707 22.133 1.00 97.69 325 GLU A C 1
ATOM 2590 O O . GLU A 1 325 ? -7.097 6.768 21.134 1.00 97.69 325 GLU A O 1
ATOM 2595 N N . ALA A 1 326 ? -7.327 6.831 23.374 1.00 98.19 326 ALA A N 1
ATOM 2596 C CA . ALA A 1 326 ? -5.901 6.988 23.649 1.00 98.19 326 ALA A CA 1
ATOM 2597 C C . ALA A 1 326 ? -5.100 5.771 23.152 1.00 98.19 326 ALA A C 1
ATOM 2599 O O . ALA A 1 326 ? -4.201 5.928 22.328 1.00 98.19 326 ALA A O 1
ATOM 2600 N N . LEU A 1 327 ? -5.495 4.560 23.560 1.00 97.31 327 LEU A N 1
ATOM 2601 C CA . LEU A 1 327 ? -4.817 3.311 23.186 1.00 97.31 327 LEU A CA 1
ATOM 2602 C C . LEU A 1 327 ? -4.880 3.039 21.673 1.00 97.31 327 LEU A C 1
ATOM 2604 O O . LEU A 1 327 ? -3.870 2.710 21.052 1.00 97.31 327 LEU A O 1
ATOM 2608 N N . ALA A 1 328 ? -6.040 3.254 21.046 1.00 96.31 328 ALA A N 1
ATOM 2609 C CA . ALA A 1 328 ? -6.204 3.109 19.601 1.00 96.31 328 ALA A CA 1
ATOM 2610 C C . ALA A 1 328 ? -5.390 4.157 18.813 1.00 96.31 328 ALA A C 1
ATOM 2612 O O . ALA A 1 328 ? -4.883 3.858 17.729 1.00 96.31 328 ALA A O 1
ATOM 2613 N N . SER A 1 329 ? -5.227 5.375 19.347 1.00 96.19 329 SER A N 1
ATOM 2614 C CA . SER A 1 329 ? -4.355 6.409 18.773 1.00 96.19 329 SER A CA 1
ATOM 2615 C C . SER A 1 329 ? -2.876 6.029 18.885 1.00 96.19 329 SER A C 1
ATOM 2617 O O . SER A 1 329 ? -2.149 6.125 17.895 1.00 96.19 329 SER A O 1
ATOM 2619 N N . GLU A 1 330 ? -2.441 5.529 20.044 1.00 96.31 330 GLU A N 1
ATOM 2620 C CA . GLU A 1 330 ? -1.081 5.020 20.268 1.00 96.31 330 GLU A CA 1
ATOM 2621 C C . GLU A 1 330 ? -0.755 3.861 19.315 1.00 96.31 330 GLU A C 1
ATOM 2623 O O . GLU A 1 330 ? 0.242 3.926 18.590 1.00 96.31 330 GLU A O 1
ATOM 2628 N N . ARG A 1 331 ? -1.637 2.856 19.198 1.00 95.62 331 ARG A N 1
ATOM 2629 C CA . ARG A 1 331 ? -1.471 1.758 18.229 1.00 95.62 331 ARG A CA 1
ATOM 2630 C C . ARG A 1 331 ? -1.455 2.258 16.785 1.00 95.62 331 ARG A C 1
ATOM 2632 O O . ARG A 1 331 ? -0.640 1.798 15.989 1.00 95.62 331 ARG A O 1
ATOM 2639 N N . LYS A 1 332 ? -2.298 3.232 16.424 1.00 95.81 332 LYS A N 1
ATOM 2640 C CA . LYS A 1 332 ? -2.293 3.835 15.078 1.00 95.81 332 LYS A CA 1
ATOM 2641 C C . LYS A 1 332 ? -0.974 4.553 14.768 1.00 95.81 332 LYS A C 1
ATOM 2643 O O . LYS A 1 332 ? -0.509 4.487 13.632 1.00 95.81 332 LYS A O 1
ATOM 2648 N N . GLN A 1 333 ? -0.358 5.210 15.752 1.00 96.38 333 GLN A N 1
ATOM 2649 C CA . GLN A 1 333 ? 0.968 5.820 15.603 1.00 96.38 333 GLN A CA 1
ATOM 2650 C C . GLN A 1 333 ? 2.069 4.757 15.477 1.00 96.38 333 GLN A C 1
ATOM 2652 O O . GLN A 1 333 ? 2.902 4.861 14.578 1.00 96.38 333 GLN A O 1
ATOM 2657 N N . ALA A 1 334 ? 2.028 3.702 16.299 1.00 96.38 334 ALA A N 1
ATOM 2658 C CA . ALA A 1 334 ? 2.944 2.566 16.192 1.00 96.38 334 ALA A CA 1
ATOM 2659 C C . ALA A 1 334 ? 2.869 1.903 14.805 1.00 96.38 334 ALA A C 1
ATOM 2661 O O . ALA A 1 334 ? 3.898 1.698 14.166 1.00 96.38 334 ALA A O 1
ATOM 2662 N N . LEU A 1 335 ? 1.660 1.675 14.282 1.00 96.88 335 LEU A N 1
ATOM 2663 C CA . LEU A 1 335 ? 1.451 1.143 12.934 1.00 96.88 335 LEU A CA 1
ATOM 2664 C C . LEU A 1 335 ? 2.043 2.040 11.842 1.00 96.88 335 LEU A C 1
ATOM 2666 O O . LEU A 1 335 ? 2.655 1.520 10.912 1.00 96.88 335 LEU A O 1
ATOM 2670 N N . VAL A 1 336 ? 1.906 3.368 11.946 1.00 97.56 336 VAL A N 1
ATOM 2671 C CA . VAL A 1 336 ? 2.520 4.311 10.989 1.00 97.56 336 VAL A CA 1
ATOM 2672 C C . VAL A 1 336 ? 4.045 4.190 11.002 1.00 97.56 336 VAL A C 1
ATOM 2674 O O . VAL A 1 336 ? 4.656 4.152 9.935 1.00 97.56 336 VAL A O 1
ATOM 2677 N N . ILE A 1 337 ? 4.651 4.063 12.185 1.00 97.25 337 ILE A N 1
ATOM 2678 C CA . ILE A 1 337 ? 6.099 3.862 12.341 1.00 97.25 337 ILE A CA 1
ATOM 2679 C C . ILE A 1 337 ? 6.528 2.507 11.755 1.00 97.25 337 ILE A C 1
ATOM 2681 O O . ILE A 1 337 ? 7.512 2.441 11.025 1.00 97.25 337 ILE A O 1
ATOM 2685 N N . GLU A 1 338 ? 5.789 1.427 12.013 1.00 97.56 338 GLU A N 1
ATOM 2686 C CA . GLU A 1 338 ? 6.098 0.090 11.486 1.00 97.56 338 GLU A CA 1
ATOM 2687 C C . GLU A 1 338 ? 5.994 0.007 9.956 1.00 97.56 338 GLU A C 1
ATOM 2689 O O . GLU A 1 338 ? 6.876 -0.565 9.314 1.00 97.56 338 GLU A O 1
ATOM 2694 N N . HIS A 1 339 ? 4.976 0.626 9.350 1.00 98.12 339 HIS A N 1
ATOM 2695 C CA . HIS A 1 339 ? 4.830 0.643 7.890 1.00 98.12 339 HIS A CA 1
ATOM 2696 C C . HIS A 1 339 ? 5.865 1.565 7.227 1.00 98.12 339 HIS A C 1
ATOM 2698 O O . HIS A 1 339 ? 6.360 1.230 6.152 1.00 98.12 339 HIS A O 1
ATOM 2704 N N . GLN A 1 340 ? 6.279 2.659 7.883 1.00 98.19 340 GLN A N 1
ATOM 2705 C CA . GLN A 1 340 ? 7.429 3.450 7.428 1.00 98.19 340 GLN A CA 1
ATOM 2706 C C . GLN A 1 340 ? 8.736 2.645 7.520 1.00 98.19 340 GLN A C 1
ATOM 2708 O O . GLN A 1 340 ? 9.485 2.604 6.552 1.00 98.19 340 GLN A O 1
ATOM 2713 N N . ASN A 1 341 ? 8.980 1.925 8.620 1.00 98.06 341 ASN A N 1
ATOM 2714 C CA . ASN A 1 341 ? 10.162 1.066 8.770 1.00 98.06 341 ASN A CA 1
ATOM 2715 C C . ASN A 1 341 ? 10.223 -0.046 7.706 1.00 98.06 341 ASN A C 1
ATOM 2717 O O . ASN A 1 341 ? 11.309 -0.398 7.251 1.00 98.06 341 ASN A O 1
ATOM 2721 N N . LEU A 1 342 ? 9.075 -0.614 7.320 1.00 98.25 342 LEU A N 1
ATOM 2722 C CA . LEU A 1 342 ? 8.970 -1.573 6.216 1.00 98.25 342 LEU A CA 1
ATOM 2723 C C . LEU A 1 342 ? 9.292 -0.912 4.868 1.00 98.25 342 LEU A C 1
ATOM 2725 O O . LEU A 1 342 ? 10.081 -1.446 4.091 1.00 98.25 342 LEU A O 1
ATOM 2729 N N . LYS A 1 343 ? 8.728 0.269 4.607 1.00 97.94 343 LYS A N 1
ATOM 2730 C CA . LYS A 1 343 ? 8.996 1.060 3.401 1.00 97.94 343 LYS A CA 1
ATOM 2731 C C . LYS A 1 343 ? 10.484 1.414 3.264 1.00 97.94 343 LYS A C 1
ATOM 2733 O O . LYS A 1 343 ? 11.075 1.229 2.201 1.00 97.94 343 LYS A O 1
ATOM 2738 N N . ASP A 1 344 ? 11.110 1.825 4.363 1.00 97.75 344 ASP A N 1
ATOM 2739 C CA . ASP A 1 344 ? 12.546 2.101 4.439 1.00 97.75 344 ASP A CA 1
ATOM 2740 C C . ASP A 1 344 ? 13.385 0.829 4.232 1.00 97.75 344 ASP A C 1
ATOM 2742 O O . ASP A 1 344 ? 14.468 0.894 3.650 1.00 97.75 344 ASP A O 1
ATOM 2746 N N . ALA A 1 345 ? 12.896 -0.340 4.662 1.00 97.69 345 ALA A N 1
ATOM 2747 C CA . ALA A 1 345 ? 13.561 -1.623 4.443 1.00 97.69 345 ALA A CA 1
ATOM 2748 C C . ALA A 1 345 ? 13.537 -2.065 2.972 1.00 97.69 345 ALA A C 1
ATOM 2750 O O . ALA A 1 345 ? 14.562 -2.539 2.480 1.00 97.69 345 ALA A O 1
ATOM 2751 N N . ILE A 1 346 ? 12.425 -1.843 2.259 1.00 97.38 346 ILE A N 1
ATOM 2752 C CA . ILE A 1 346 ? 12.336 -2.044 0.802 1.00 97.38 346 ILE A CA 1
ATOM 2753 C C . ILE A 1 346 ? 13.353 -1.129 0.103 1.00 97.38 346 ILE A C 1
ATOM 2755 O O . ILE A 1 346 ? 14.217 -1.607 -0.628 1.00 97.38 346 ILE A O 1
ATOM 2759 N N . ALA A 1 347 ? 13.354 0.173 0.414 1.00 97.00 347 ALA A N 1
ATOM 2760 C CA . ALA A 1 347 ? 14.311 1.104 -0.190 1.00 97.00 347 ALA A CA 1
ATOM 2761 C C . ALA A 1 347 ? 15.781 0.765 0.134 1.00 97.00 347 ALA A C 1
ATOM 2763 O O . ALA A 1 347 ? 16.678 0.923 -0.698 1.00 97.00 347 ALA A O 1
ATOM 2764 N N . LYS A 1 348 ? 16.042 0.266 1.347 1.00 96.56 348 LYS A N 1
ATOM 2765 C CA . LYS A 1 348 ? 17.366 -0.193 1.776 1.00 96.56 348 LYS A CA 1
ATOM 2766 C C . LYS A 1 348 ? 17.810 -1.469 1.058 1.00 96.56 348 LYS A C 1
ATOM 2768 O O . LYS A 1 348 ? 19.010 -1.609 0.835 1.00 96.56 348 LYS A O 1
ATOM 2773 N N . HIS A 1 349 ? 16.891 -2.369 0.700 1.00 95.56 349 HIS A N 1
ATOM 2774 C CA . HIS A 1 349 ? 17.215 -3.588 -0.043 1.00 95.56 349 HIS A CA 1
ATOM 2775 C C . HIS A 1 349 ? 17.863 -3.262 -1.399 1.00 95.56 349 HIS A C 1
ATOM 2777 O O . HIS A 1 349 ? 18.918 -3.810 -1.711 1.00 95.56 349 HIS A O 1
ATOM 2783 N N . HIS A 1 350 ? 17.301 -2.309 -2.149 1.00 95.69 350 HIS A N 1
ATOM 2784 C CA . HIS A 1 350 ? 17.870 -1.873 -3.430 1.00 95.69 350 HIS A CA 1
ATOM 2785 C C . HIS A 1 350 ? 19.141 -1.021 -3.289 1.00 95.69 350 HIS A C 1
ATOM 2787 O O . HIS A 1 350 ? 19.923 -0.908 -4.230 1.00 95.69 350 HIS A O 1
ATOM 2793 N N . GLY A 1 351 ? 19.363 -0.403 -2.125 1.00 94.81 351 GLY A N 1
ATOM 2794 C CA . GLY A 1 351 ? 20.624 0.263 -1.792 1.00 94.81 351 GLY A CA 1
ATOM 2795 C C . GLY A 1 351 ? 20.935 1.547 -2.574 1.00 94.81 351 GLY A C 1
ATOM 2796 O O . GLY A 1 351 ? 22.054 2.053 -2.467 1.00 94.81 351 GLY A O 1
ATOM 2797 N N . LEU A 1 352 ? 19.982 2.106 -3.333 1.00 96.19 352 LEU A N 1
ATOM 2798 C CA . LEU A 1 352 ? 20.202 3.348 -4.079 1.00 96.19 352 LEU A CA 1
ATOM 2799 C C . LEU A 1 352 ? 20.434 4.535 -3.131 1.00 96.19 352 LEU A C 1
ATOM 2801 O O . LEU A 1 352 ? 19.578 4.893 -2.312 1.00 96.19 352 LEU A O 1
ATOM 2805 N N . SER A 1 353 ? 21.593 5.184 -3.270 1.00 97.31 353 SER A N 1
ATOM 2806 C CA . SER A 1 353 ? 21.937 6.361 -2.472 1.00 97.31 353 SER A CA 1
ATOM 2807 C C . SER A 1 353 ? 20.990 7.535 -2.768 1.00 97.31 353 SER A C 1
ATOM 2809 O O . SER A 1 353 ? 20.460 7.641 -3.877 1.00 97.31 353 SER A O 1
ATOM 2811 N N . PRO A 1 354 ? 20.809 8.483 -1.828 1.00 97.56 354 PRO A N 1
ATOM 2812 C CA . PRO A 1 354 ? 20.059 9.711 -2.097 1.00 97.56 354 PRO A CA 1
ATOM 2813 C C . PRO A 1 354 ? 20.574 10.473 -3.327 1.00 97.56 354 PRO A C 1
ATOM 2815 O O . PRO A 1 354 ? 19.775 10.980 -4.103 1.00 97.56 354 PRO A O 1
ATOM 2818 N N . SER A 1 355 ? 21.893 10.496 -3.556 1.00 97.81 355 SER A N 1
ATOM 2819 C CA . SER A 1 355 ? 22.480 11.148 -4.732 1.00 97.81 355 SER A CA 1
ATOM 2820 C C . SER A 1 355 ? 22.100 10.474 -6.053 1.00 97.81 355 SER A C 1
ATOM 2822 O O . SER A 1 355 ? 21.804 11.184 -7.007 1.00 97.81 355 SER A O 1
ATOM 2824 N N . VAL A 1 356 ? 22.062 9.137 -6.115 1.00 98.12 356 VAL A N 1
ATOM 2825 C CA . VAL A 1 356 ? 21.655 8.404 -7.327 1.00 98.12 356 VAL A CA 1
ATOM 2826 C C . VAL A 1 356 ? 20.168 8.610 -7.603 1.00 98.12 356 VAL A C 1
ATOM 2828 O O . VAL A 1 356 ? 19.806 8.976 -8.715 1.00 98.12 356 VAL A O 1
ATOM 2831 N N . LYS A 1 357 ? 19.312 8.463 -6.585 1.00 97.88 357 LYS A N 1
ATOM 2832 C CA . LYS A 1 357 ? 17.857 8.650 -6.724 1.00 97.88 357 LYS A CA 1
ATOM 2833 C C . LYS A 1 357 ? 17.496 10.059 -7.194 1.00 97.88 357 LYS A C 1
ATOM 2835 O O . LYS A 1 357 ? 16.695 10.214 -8.112 1.00 97.88 357 LYS A O 1
ATOM 2840 N N . ASN A 1 358 ? 18.139 11.072 -6.614 1.00 98.19 358 ASN A N 1
ATOM 2841 C CA . ASN A 1 358 ? 17.949 12.457 -7.028 1.00 98.19 358 ASN A CA 1
ATOM 2842 C C . ASN A 1 358 ? 18.488 12.689 -8.447 1.00 98.19 358 ASN A C 1
ATOM 2844 O O . ASN A 1 358 ? 17.804 13.316 -9.240 1.00 98.19 358 ASN A O 1
ATOM 2848 N N . ALA A 1 359 ? 19.660 12.150 -8.806 1.00 98.38 359 ALA A N 1
ATOM 2849 C CA . ALA A 1 359 ? 20.197 12.274 -10.164 1.00 98.38 359 ALA A CA 1
ATOM 2850 C C . ALA A 1 359 ? 19.281 11.634 -11.224 1.00 98.38 359 ALA A C 1
ATOM 2852 O O . ALA A 1 359 ? 19.110 12.204 -12.298 1.00 98.38 359 ALA A O 1
ATOM 2853 N N . MET A 1 360 ? 18.645 10.499 -10.910 1.00 98.25 360 MET A N 1
ATOM 2854 C CA . MET A 1 360 ? 17.630 9.891 -11.775 1.00 98.25 360 MET A CA 1
ATOM 2855 C C . MET A 1 360 ? 16.424 10.822 -11.958 1.00 98.25 360 MET A C 1
ATOM 2857 O O . MET A 1 360 ? 16.038 11.085 -13.092 1.00 98.25 360 MET A O 1
ATOM 2861 N N . ALA A 1 361 ? 15.870 11.386 -10.878 1.00 98.25 361 ALA A N 1
ATOM 2862 C CA . ALA A 1 361 ? 14.761 12.343 -10.971 1.00 98.25 361 ALA A CA 1
ATOM 2863 C C . ALA A 1 361 ? 15.147 13.650 -11.700 1.00 98.25 361 ALA A C 1
ATOM 2865 O O . ALA A 1 361 ? 14.346 14.201 -12.450 1.00 98.25 361 ALA A O 1
ATOM 2866 N N . GLU A 1 362 ? 16.377 14.138 -11.534 1.00 98.19 362 GLU A N 1
ATOM 2867 C CA . GLU A 1 362 ? 16.897 15.316 -12.245 1.00 98.19 362 GLU A CA 1
ATOM 2868 C C . GLU A 1 362 ? 17.160 15.058 -13.741 1.00 98.19 362 GLU A C 1
ATOM 2870 O O . GLU A 1 362 ? 17.179 16.009 -14.517 1.00 98.19 362 GLU A O 1
ATOM 2875 N N . SER A 1 363 ? 17.334 13.798 -14.162 1.00 98.00 363 SER A N 1
ATOM 2876 C CA . SER A 1 363 ? 17.526 13.433 -15.578 1.00 98.00 363 SER A CA 1
ATOM 2877 C C . SER A 1 363 ? 16.234 13.365 -16.406 1.00 98.00 363 SER A C 1
ATOM 2879 O O . SER A 1 363 ? 16.297 13.281 -17.630 1.00 98.00 363 SER A O 1
ATOM 2881 N N . VAL A 1 364 ? 15.073 13.418 -15.748 1.00 98.31 364 VAL A N 1
ATOM 2882 C CA . VAL A 1 364 ? 13.749 13.420 -16.383 1.00 98.31 364 VAL A CA 1
ATOM 2883 C C . VAL A 1 364 ? 13.486 14.769 -17.064 1.00 98.31 364 VAL A C 1
ATOM 2885 O O . VAL A 1 364 ? 13.810 15.826 -16.517 1.00 98.31 364 VAL A O 1
ATOM 2888 N N . VAL A 1 365 ? 12.858 14.752 -18.240 1.00 98.12 365 VAL A N 1
ATOM 2889 C CA . VAL A 1 365 ? 12.351 15.961 -18.906 1.00 98.12 365 VAL A CA 1
ATOM 2890 C C . VAL A 1 365 ? 10.954 16.290 -18.375 1.00 98.12 365 VAL A C 1
ATOM 2892 O O . VAL A 1 365 ? 10.090 15.419 -18.318 1.00 98.12 365 VAL A O 1
ATOM 2895 N N . TYR A 1 366 ? 10.731 17.549 -17.994 1.00 97.50 366 TYR A N 1
ATOM 2896 C CA . TYR A 1 366 ? 9.475 18.023 -17.404 1.00 97.50 366 TYR A CA 1
ATOM 2897 C C . TYR A 1 366 ? 8.789 19.027 -18.337 1.00 97.50 366 TYR A C 1
ATOM 2899 O O . TYR A 1 366 ? 9.222 20.179 -18.400 1.00 97.50 366 TYR A O 1
ATOM 2907 N N . ASP A 1 367 ? 7.710 18.623 -19.015 1.00 96.75 367 ASP A N 1
ATOM 2908 C CA . ASP A 1 367 ? 6.836 19.535 -19.770 1.00 96.75 367 ASP A CA 1
ATOM 2909 C C . ASP A 1 367 ? 5.549 19.813 -18.987 1.00 96.75 367 ASP A C 1
ATOM 2911 O O . ASP A 1 367 ? 4.491 19.207 -19.168 1.00 96.75 367 ASP A O 1
ATOM 2915 N N . LEU A 1 368 ? 5.689 20.716 -18.019 1.00 94.75 368 LEU A N 1
ATOM 2916 C CA . LEU A 1 368 ? 4.649 21.080 -17.064 1.00 94.75 368 LEU A CA 1
ATOM 2917 C C . LEU A 1 368 ? 4.419 22.601 -17.112 1.00 94.75 368 LEU A C 1
ATOM 2919 O O . LEU A 1 368 ? 4.732 23.298 -16.145 1.00 94.75 368 LEU A O 1
ATOM 2923 N N . PRO A 1 369 ? 3.873 23.154 -18.214 1.00 92.19 369 PRO A N 1
ATOM 2924 C CA . PRO A 1 369 ? 3.860 24.600 -18.479 1.00 92.19 369 PRO A CA 1
ATOM 2925 C C . PRO A 1 369 ? 3.036 25.426 -17.478 1.00 92.19 369 PRO A C 1
ATOM 2927 O O . PRO A 1 369 ? 3.146 26.650 -17.446 1.00 92.19 369 PRO A O 1
ATOM 2930 N N . LYS A 1 370 ? 2.201 24.769 -16.662 1.00 90.81 370 LYS A N 1
ATOM 2931 C CA . LYS A 1 370 ? 1.391 25.382 -15.597 1.00 90.81 370 LYS A CA 1
ATOM 2932 C C . LYS A 1 370 ? 1.948 25.149 -14.186 1.00 90.81 370 LYS A C 1
ATOM 2934 O O . LYS A 1 370 ? 1.445 25.767 -13.252 1.00 90.81 370 LYS A O 1
ATOM 2939 N N . ALA A 1 371 ? 2.937 24.270 -14.013 1.00 92.62 371 ALA A N 1
ATOM 2940 C CA . ALA A 1 371 ? 3.463 23.924 -12.697 1.00 92.62 371 ALA A CA 1
ATOM 2941 C C . ALA A 1 371 ? 4.448 24.985 -12.193 1.00 92.62 371 ALA A C 1
ATOM 2943 O O . ALA A 1 371 ? 5.348 25.436 -12.905 1.00 92.62 371 ALA A O 1
ATOM 2944 N N . SER A 1 372 ? 4.314 25.357 -10.924 1.00 94.50 372 SER A N 1
ATOM 2945 C CA . SER A 1 372 ? 5.291 26.202 -10.247 1.00 94.50 372 SER A CA 1
ATOM 2946 C C . SER A 1 372 ? 6.621 25.461 -10.024 1.00 94.50 372 SER A C 1
ATOM 2948 O O . SER A 1 372 ? 6.650 24.230 -9.928 1.00 94.50 372 SER A O 1
ATOM 2950 N N . PRO A 1 373 ? 7.740 26.184 -9.814 1.00 95.81 373 PRO A N 1
ATOM 2951 C CA . PRO A 1 373 ? 9.013 25.567 -9.431 1.00 95.81 373 PRO A CA 1
ATOM 2952 C C . PRO A 1 373 ? 8.926 24.713 -8.155 1.00 95.81 373 PRO A C 1
ATOM 2954 O O . PRO A 1 373 ? 9.723 23.794 -7.976 1.00 95.81 373 PRO A O 1
ATOM 2957 N N . LYS A 1 374 ? 7.957 25.002 -7.272 1.00 95.81 374 LYS A N 1
ATOM 2958 C CA . LYS A 1 374 ? 7.693 24.203 -6.073 1.00 95.81 374 LYS A CA 1
ATOM 2959 C C . LYS A 1 374 ? 7.080 22.849 -6.437 1.00 95.81 374 LYS A C 1
ATOM 2961 O O . LYS A 1 374 ? 7.582 21.834 -5.970 1.00 95.81 374 LYS A O 1
ATOM 2966 N N . GLU A 1 375 ? 6.053 22.830 -7.284 1.00 94.56 375 GLU A N 1
ATOM 2967 C CA . GLU A 1 375 ? 5.402 21.588 -7.727 1.00 94.56 375 GLU A CA 1
ATOM 2968 C C . GLU A 1 375 ? 6.372 20.706 -8.521 1.00 94.56 375 GLU A C 1
ATOM 2970 O O . GLU A 1 375 ? 6.458 19.512 -8.259 1.00 94.56 375 GLU A O 1
ATOM 2975 N N . ILE A 1 376 ? 7.192 21.288 -9.406 1.00 95.69 376 ILE A N 1
ATOM 2976 C CA . ILE A 1 376 ? 8.250 20.547 -10.119 1.00 95.69 376 ILE A CA 1
ATOM 2977 C C . ILE A 1 376 ? 9.238 19.908 -9.127 1.00 95.69 376 ILE A C 1
ATOM 2979 O O . ILE A 1 376 ? 9.664 18.769 -9.322 1.00 95.69 376 ILE A O 1
ATOM 2983 N N . LYS A 1 377 ? 9.584 20.603 -8.033 1.00 96.88 377 LYS A N 1
ATOM 2984 C CA . LYS A 1 377 ? 10.430 20.037 -6.973 1.00 96.88 377 LYS A CA 1
ATOM 2985 C C . LYS A 1 377 ? 9.720 18.913 -6.204 1.00 96.88 377 LYS A C 1
ATOM 2987 O O . LYS A 1 377 ? 10.346 17.895 -5.934 1.00 96.88 377 LYS A O 1
ATOM 2992 N N . GLU A 1 378 ? 8.441 19.070 -5.869 1.00 96.69 378 GLU A N 1
ATOM 2993 C CA . GLU A 1 378 ? 7.651 18.027 -5.192 1.00 96.69 378 GLU A CA 1
ATOM 2994 C C . GLU A 1 378 ? 7.534 16.765 -6.070 1.00 96.69 378 GLU A C 1
ATOM 2996 O O . GLU A 1 378 ? 7.757 15.660 -5.584 1.00 96.69 378 GLU A O 1
ATOM 3001 N N . ILE A 1 379 ? 7.319 16.915 -7.383 1.00 97.25 379 ILE A N 1
ATOM 3002 C CA . ILE A 1 379 ? 7.327 15.804 -8.352 1.00 97.25 379 ILE A CA 1
ATOM 3003 C C . ILE A 1 379 ? 8.700 15.108 -8.389 1.00 97.25 379 ILE A C 1
ATOM 3005 O O . ILE A 1 379 ? 8.760 13.880 -8.327 1.00 97.25 379 ILE A O 1
ATOM 3009 N N . LYS A 1 380 ? 9.806 15.867 -8.423 1.00 98.19 380 LYS A N 1
ATOM 3010 C CA . LYS A 1 380 ? 11.177 15.322 -8.343 1.00 98.19 380 LYS A CA 1
ATOM 3011 C C . LYS A 1 380 ? 11.427 14.541 -7.054 1.00 98.19 380 LYS A C 1
ATOM 3013 O O . LYS A 1 380 ? 11.994 13.450 -7.106 1.00 98.19 380 LYS A O 1
ATOM 3018 N N . ASP A 1 381 ? 10.985 15.072 -5.914 1.00 98.12 381 ASP A N 1
ATOM 3019 C CA . ASP A 1 381 ? 11.089 14.395 -4.618 1.00 98.12 381 ASP A CA 1
ATOM 3020 C C . ASP A 1 381 ? 10.289 13.073 -4.627 1.00 98.12 381 ASP A C 1
ATOM 3022 O O . ASP A 1 381 ? 10.790 12.047 -4.163 1.00 98.12 381 ASP A O 1
ATOM 3026 N N . HIS A 1 382 ? 9.083 13.062 -5.213 1.00 98.12 382 HIS A N 1
ATOM 3027 C CA . HIS A 1 382 ? 8.251 11.860 -5.355 1.00 98.12 382 HIS A CA 1
ATOM 3028 C C . HIS A 1 382 ? 8.886 10.801 -6.273 1.00 98.12 382 HIS A C 1
ATOM 3030 O O . HIS A 1 382 ? 8.923 9.628 -5.900 1.00 98.12 382 HIS A O 1
ATOM 3036 N N . LEU A 1 383 ? 9.437 11.200 -7.426 1.00 98.50 383 LEU A N 1
ATOM 3037 C CA . LEU A 1 383 ? 10.166 10.310 -8.342 1.00 98.50 383 LEU A CA 1
ATOM 3038 C C . LEU A 1 383 ? 11.389 9.687 -7.658 1.00 98.50 383 LEU A C 1
ATOM 3040 O O . LEU A 1 383 ? 11.555 8.469 -7.670 1.00 98.50 383 LEU A O 1
ATOM 3044 N N . ALA A 1 384 ? 12.216 10.501 -6.995 1.00 98.56 384 ALA A N 1
ATOM 3045 C CA . ALA A 1 384 ? 13.393 10.024 -6.271 1.00 98.56 384 ALA A CA 1
ATOM 3046 C C . ALA A 1 384 ? 13.028 9.072 -5.114 1.00 98.56 384 ALA A C 1
ATOM 3048 O O . ALA A 1 384 ? 13.766 8.127 -4.821 1.00 98.56 384 ALA A O 1
ATOM 3049 N N . GLU A 1 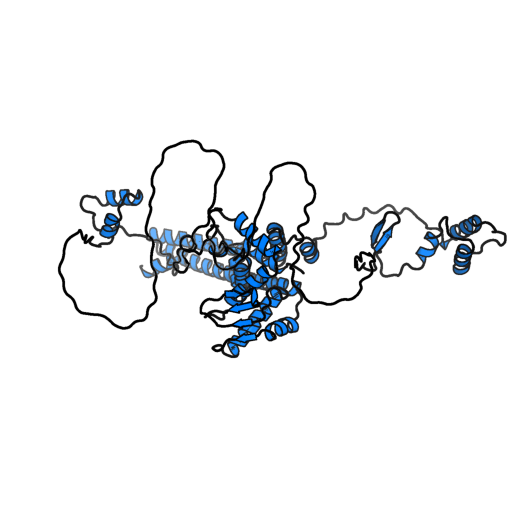385 ? 11.890 9.289 -4.450 1.00 98.38 385 GLU A N 1
ATOM 3050 C CA . GLU A 1 385 ? 11.375 8.361 -3.445 1.00 98.38 385 GLU A CA 1
ATOM 3051 C C . GLU A 1 385 ? 10.942 7.029 -4.073 1.00 98.38 385 GLU A C 1
ATOM 3053 O O . GLU A 1 385 ? 11.392 5.978 -3.608 1.00 98.38 385 GLU A O 1
ATOM 3058 N N . PHE A 1 386 ? 10.144 7.068 -5.146 1.00 98.44 386 PHE A N 1
ATOM 3059 C CA . PHE A 1 386 ? 9.687 5.876 -5.864 1.00 98.44 386 PHE A CA 1
ATOM 3060 C C . PHE A 1 386 ? 10.861 5.045 -6.389 1.00 98.44 386 PHE A C 1
ATOM 3062 O O . PHE A 1 386 ? 10.936 3.851 -6.108 1.00 98.44 386 PHE A O 1
ATOM 3069 N N . TYR A 1 387 ? 11.837 5.678 -7.048 1.00 98.12 387 TYR A N 1
ATOM 3070 C CA . TYR A 1 387 ? 13.048 5.008 -7.534 1.00 98.12 387 TYR A CA 1
ATOM 3071 C C . TYR A 1 387 ? 13.831 4.335 -6.402 1.00 98.12 387 TYR A C 1
ATOM 3073 O O . TYR A 1 387 ? 14.449 3.296 -6.611 1.00 98.12 387 TYR A O 1
ATOM 3081 N N . GLY A 1 388 ? 13.773 4.869 -5.178 1.00 97.88 388 GLY A N 1
ATOM 3082 C CA . GLY A 1 388 ? 14.305 4.177 -4.007 1.00 97.88 388 GLY A CA 1
ATOM 3083 C C . GLY A 1 388 ? 13.581 2.870 -3.693 1.00 97.88 388 GLY A C 1
ATOM 3084 O O . GLY A 1 388 ? 14.245 1.881 -3.406 1.00 97.88 388 GLY A O 1
ATOM 3085 N N . LEU A 1 389 ? 12.250 2.865 -3.762 1.00 97.69 389 LEU A N 1
ATOM 3086 C CA . LEU A 1 389 ? 11.395 1.711 -3.458 1.00 97.69 389 LEU A CA 1
ATOM 3087 C C . LEU A 1 389 ? 11.418 0.631 -4.541 1.00 97.69 389 LEU A C 1
ATOM 3089 O O . LEU A 1 389 ? 11.223 -0.531 -4.216 1.00 97.69 389 LEU A O 1
ATOM 3093 N N . SER A 1 390 ? 11.636 1.012 -5.799 1.00 97.19 390 SER A N 1
ATOM 3094 C CA . SER A 1 390 ? 11.665 0.103 -6.950 1.00 97.19 390 SER A CA 1
ATOM 3095 C C . SER A 1 390 ? 13.079 -0.302 -7.383 1.00 97.19 390 SER A C 1
ATOM 3097 O O . SER A 1 390 ? 13.249 -1.015 -8.372 1.00 97.19 390 SER A O 1
ATOM 3099 N N . GLY A 1 391 ? 14.117 0.220 -6.721 1.00 96.38 391 GLY A N 1
ATOM 3100 C CA . GLY A 1 391 ? 15.505 0.066 -7.161 1.00 96.38 391 GLY A CA 1
ATOM 3101 C C . GLY A 1 391 ? 15.795 0.688 -8.527 1.00 96.38 391 GLY A C 1
ATOM 3102 O O . GLY A 1 391 ? 16.680 0.223 -9.240 1.00 96.38 391 GLY A O 1
ATOM 3103 N N . GLY A 1 392 ? 15.043 1.725 -8.899 1.00 95.94 392 GLY A N 1
ATOM 3104 C CA . GLY A 1 392 ? 15.120 2.388 -10.198 1.00 95.94 392 GLY A CA 1
ATOM 3105 C C . GLY A 1 392 ? 14.295 1.714 -11.295 1.00 95.94 392 GLY A C 1
ATOM 3106 O O . GLY A 1 392 ? 14.299 2.191 -12.428 1.00 95.94 392 GLY A O 1
ATOM 3107 N N . LYS A 1 393 ? 13.564 0.633 -10.988 1.00 94.00 393 LYS A N 1
ATOM 3108 C CA . LYS A 1 393 ? 12.566 0.067 -11.905 1.00 94.00 393 LYS A CA 1
ATOM 3109 C C . LYS A 1 393 ? 11.407 1.045 -12.086 1.00 94.00 393 LYS A C 1
ATOM 3111 O O . LYS A 1 393 ? 11.080 1.808 -11.176 1.00 94.00 393 LYS A O 1
ATOM 3116 N N . GLY A 1 394 ? 10.807 1.032 -13.270 1.00 93.88 394 GLY A N 1
ATOM 3117 C CA . GLY A 1 394 ? 9.797 2.010 -13.660 1.00 93.88 394 GLY A CA 1
ATOM 3118 C C . GLY A 1 394 ? 10.314 3.450 -13.769 1.00 93.88 394 GLY A C 1
ATOM 3119 O O . GLY A 1 394 ? 9.538 4.388 -13.628 1.00 93.88 394 GLY A O 1
ATOM 3120 N N . ALA A 1 395 ? 11.623 3.644 -13.976 1.00 96.69 395 ALA A N 1
ATOM 3121 C CA . ALA A 1 395 ? 12.174 4.961 -14.274 1.00 96.69 395 ALA A CA 1
ATOM 3122 C C . ALA A 1 395 ? 11.700 5.467 -15.641 1.00 96.69 395 ALA A C 1
ATOM 3124 O O . ALA A 1 395 ? 11.784 4.755 -16.639 1.00 96.69 395 ALA A O 1
ATOM 3125 N N . VAL A 1 396 ? 11.237 6.715 -15.660 1.00 97.88 396 VAL A N 1
ATOM 3126 C CA . VAL A 1 396 ? 10.703 7.402 -16.841 1.00 97.88 396 VAL A CA 1
ATOM 3127 C C . VAL A 1 396 ? 11.703 8.424 -17.372 1.00 97.88 396 VAL A C 1
ATOM 3129 O O . VAL A 1 396 ? 12.513 8.959 -16.615 1.00 97.88 396 VAL A O 1
ATOM 3132 N N . SER A 1 397 ? 11.635 8.726 -18.667 1.00 97.88 397 SER A N 1
ATOM 3133 C CA . SER A 1 397 ? 12.398 9.808 -19.299 1.00 97.88 397 SER A CA 1
ATOM 3134 C C . SER A 1 397 ? 11.642 11.135 -19.335 1.00 97.88 397 SER A C 1
ATOM 3136 O O . SER A 1 397 ? 12.272 12.183 -19.471 1.00 97.88 397 SER A O 1
ATOM 3138 N N . TYR A 1 398 ? 10.310 11.104 -19.233 1.00 98.06 398 TYR A N 1
ATOM 3139 C CA . TYR A 1 398 ? 9.456 12.267 -19.474 1.00 98.06 398 TYR A CA 1
ATOM 3140 C C . TYR A 1 398 ? 8.268 12.332 -18.505 1.00 98.06 398 TYR A C 1
ATOM 3142 O O . TYR A 1 398 ? 7.646 11.314 -18.196 1.00 98.06 398 TYR A O 1
ATOM 3150 N N . VAL A 1 399 ? 7.937 13.541 -18.055 1.00 97.81 399 VAL A N 1
ATOM 3151 C CA . VAL A 1 399 ? 6.769 13.848 -17.220 1.00 97.81 399 VAL A CA 1
ATOM 3152 C C . VAL A 1 399 ? 6.053 15.055 -17.816 1.00 97.81 399 VAL A C 1
ATOM 3154 O O . VAL A 1 399 ? 6.659 16.117 -17.962 1.00 97.81 399 VAL A O 1
ATOM 3157 N N . GLU A 1 400 ? 4.768 14.904 -18.136 1.00 96.50 400 GLU A N 1
ATOM 3158 C CA . GLU A 1 400 ? 3.986 15.926 -18.844 1.00 96.50 400 GLU A CA 1
ATOM 3159 C C . GLU A 1 400 ? 2.634 16.255 -18.196 1.00 96.50 400 GLU A C 1
ATOM 3161 O O . GLU A 1 400 ? 2.126 15.514 -17.349 1.00 96.50 400 GLU A O 1
ATOM 3166 N N . HIS A 1 401 ? 2.035 17.366 -18.641 1.00 94.12 401 HIS A N 1
ATOM 3167 C CA . HIS A 1 401 ? 0.613 17.680 -18.458 1.00 94.12 401 HIS A CA 1
ATOM 3168 C C . HIS A 1 401 ? -0.065 17.917 -19.818 1.00 94.12 401 HIS A C 1
ATOM 3170 O O . HIS A 1 401 ? -0.350 19.053 -20.201 1.00 94.12 401 HIS A O 1
ATOM 3176 N N . SER A 1 402 ? -0.309 16.833 -20.558 1.00 91.19 402 SER A N 1
ATOM 3177 C CA . SER A 1 402 ? -0.982 16.842 -21.865 1.00 91.19 402 SER A CA 1
ATOM 3178 C C . SER A 1 402 ? -2.505 16.704 -21.770 1.00 91.19 402 SER A C 1
ATOM 3180 O O . SER A 1 402 ? -3.225 17.174 -22.653 1.00 91.19 402 SER A O 1
ATOM 3182 N N . SER A 1 403 ? -3.021 16.086 -20.701 1.00 91.81 403 SER A N 1
ATOM 3183 C CA . SER A 1 403 ? -4.463 15.902 -20.495 1.00 91.81 403 SER A CA 1
ATOM 3184 C C . SER A 1 403 ? -4.868 15.873 -19.019 1.00 91.81 403 SER A C 1
ATOM 3186 O O . SER A 1 403 ? -4.040 15.664 -18.134 1.00 91.81 403 SER A O 1
ATOM 3188 N N . ASP A 1 404 ? -6.168 16.026 -18.762 1.00 91.94 404 ASP A N 1
ATOM 3189 C CA . ASP A 1 404 ? -6.774 16.004 -17.426 1.00 91.94 404 ASP A CA 1
ATOM 3190 C C . ASP A 1 404 ? -6.641 14.651 -16.696 1.00 91.94 404 ASP A C 1
ATOM 3192 O O . ASP A 1 404 ? -6.563 14.629 -15.462 1.00 91.94 404 ASP A O 1
ATOM 3196 N N . ARG A 1 405 ? -6.627 13.531 -17.439 1.00 91.38 405 ARG A N 1
ATOM 3197 C CA . ARG A 1 405 ? -6.559 12.154 -16.913 1.00 91.38 405 ARG A CA 1
ATOM 3198 C C . ARG A 1 405 ? -5.103 11.694 -16.890 1.00 91.38 405 ARG A C 1
ATOM 3200 O O . ARG A 1 405 ? -4.444 11.702 -17.925 1.00 91.38 405 ARG A O 1
ATOM 3207 N N . ALA A 1 406 ? -4.611 11.290 -15.723 1.00 95.12 406 ALA A N 1
ATOM 3208 C CA . ALA A 1 406 ? -3.280 10.706 -15.613 1.00 95.12 406 ALA A CA 1
ATOM 3209 C C . ALA A 1 406 ? -3.187 9.378 -16.393 1.00 95.12 406 ALA A C 1
ATOM 3211 O O . ALA A 1 406 ? -4.203 8.695 -16.566 1.00 95.12 406 ALA A O 1
ATOM 3212 N N . PHE A 1 407 ? -2.005 9.091 -16.944 1.00 95.56 407 PHE A N 1
ATOM 3213 C CA . PHE A 1 407 ? -1.709 7.835 -17.637 1.00 95.56 407 PHE A CA 1
ATOM 3214 C C . PHE A 1 407 ? -0.197 7.581 -17.740 1.00 95.56 407 PHE A C 1
ATOM 3216 O O . PHE A 1 407 ? 0.604 8.517 -17.831 1.00 95.56 407 PHE A O 1
ATOM 3223 N N . ALA A 1 408 ? 0.177 6.306 -17.842 1.00 96.19 408 ALA A N 1
ATOM 3224 C CA . ALA A 1 408 ? 1.518 5.838 -18.166 1.00 96.19 408 ALA A CA 1
ATOM 3225 C C . ALA A 1 408 ? 1.607 5.381 -19.631 1.00 96.19 408 ALA A C 1
ATOM 3227 O O . ALA A 1 408 ? 0.783 4.592 -20.096 1.00 96.19 408 ALA A O 1
ATOM 3228 N N . ASN A 1 409 ? 2.635 5.832 -20.352 1.00 95.38 409 ASN A N 1
ATOM 3229 C CA . ASN A 1 409 ? 2.929 5.418 -21.724 1.00 95.38 409 ASN A CA 1
ATOM 3230 C C . ASN A 1 409 ? 4.274 4.680 -21.770 1.00 95.38 409 ASN A C 1
ATOM 3232 O O . ASN A 1 409 ? 5.334 5.303 -21.672 1.00 95.38 409 ASN A O 1
ATOM 3236 N N . GLU A 1 410 ? 4.214 3.355 -21.919 1.00 93.38 410 GLU A N 1
ATOM 3237 C CA . GLU A 1 410 ? 5.373 2.456 -22.007 1.00 93.38 410 GLU A CA 1
ATOM 3238 C C . GLU A 1 410 ? 6.331 2.863 -23.137 1.00 93.38 410 GLU A C 1
ATOM 3240 O O . GLU A 1 410 ? 7.526 3.063 -22.911 1.00 93.38 410 GLU A O 1
ATOM 3245 N N . GLN A 1 411 ? 5.800 3.041 -24.351 1.00 92.00 411 GLN A N 1
ATOM 3246 C CA . GLN A 1 411 ? 6.589 3.206 -25.575 1.00 92.00 411 GLN A CA 1
ATOM 3247 C C . GLN A 1 411 ? 7.398 4.510 -25.585 1.00 92.00 411 GLN A C 1
ATOM 3249 O O . GLN A 1 411 ? 8.453 4.580 -26.212 1.00 92.00 411 GLN A O 1
ATOM 3254 N N . GLN A 1 412 ? 6.914 5.536 -24.883 1.00 93.12 412 GLN A N 1
ATOM 3255 C CA . GLN A 1 412 ? 7.594 6.821 -24.707 1.00 93.12 412 GLN A CA 1
ATOM 3256 C C . GLN A 1 412 ? 8.338 6.930 -23.365 1.00 93.12 412 GLN A C 1
ATOM 3258 O O . GLN A 1 412 ? 8.969 7.957 -23.116 1.00 93.12 412 GLN A O 1
ATOM 3263 N N . SER A 1 413 ? 8.268 5.904 -22.502 1.00 95.62 413 SER A N 1
ATOM 3264 C CA . SER A 1 413 ? 8.800 5.930 -21.128 1.00 95.62 413 SER A CA 1
ATOM 3265 C C . SER A 1 413 ? 8.355 7.192 -20.371 1.00 95.62 413 SER A C 1
ATOM 3267 O O . SER A 1 413 ? 9.166 7.926 -19.801 1.00 95.62 413 SER A O 1
ATOM 3269 N N . LEU A 1 414 ? 7.051 7.476 -20.437 1.00 96.88 414 LEU A N 1
ATOM 3270 C CA . LEU A 1 414 ? 6.436 8.752 -20.065 1.00 96.88 414 LEU A CA 1
ATOM 3271 C C . LEU A 1 414 ? 5.292 8.554 -19.064 1.00 96.88 414 LEU A C 1
ATOM 3273 O O . LEU A 1 414 ? 4.595 7.536 -19.102 1.00 96.88 414 LEU A O 1
ATOM 3277 N N . ILE A 1 415 ? 5.061 9.550 -18.204 1.00 97.62 415 ILE A N 1
ATOM 3278 C CA . ILE A 1 415 ? 3.805 9.689 -17.450 1.00 97.62 415 ILE A CA 1
ATOM 3279 C C . ILE A 1 415 ? 3.177 11.072 -17.670 1.00 97.62 415 ILE A C 1
ATOM 3281 O O . ILE A 1 415 ? 3.860 12.096 -17.605 1.00 97.62 415 ILE A O 1
ATOM 3285 N N . ASN A 1 416 ? 1.863 11.102 -17.883 1.00 96.69 416 ASN A N 1
ATOM 3286 C CA . ASN A 1 416 ? 1.054 12.311 -17.758 1.00 96.69 416 ASN A CA 1
ATOM 3287 C C . ASN A 1 416 ? 0.497 12.373 -16.333 1.00 96.69 416 ASN A C 1
ATOM 3289 O O . ASN A 1 416 ? -0.183 11.446 -15.897 1.00 96.69 416 ASN A O 1
ATOM 3293 N N . VAL A 1 417 ? 0.741 13.467 -15.608 1.00 94.44 417 VAL A N 1
ATOM 3294 C CA . VAL A 1 417 ? 0.333 13.600 -14.189 1.00 94.44 417 VAL A CA 1
ATOM 3295 C C . VAL A 1 417 ? -1.131 14.018 -13.997 1.00 94.44 417 VAL A C 1
ATOM 3297 O O . VAL A 1 417 ? -1.609 14.118 -12.867 1.00 94.44 417 VAL A O 1
ATOM 3300 N N . GLY A 1 418 ? -1.863 14.265 -15.086 1.00 92.06 418 GLY A N 1
ATOM 3301 C CA . GLY A 1 418 ? -3.252 14.713 -15.025 1.00 92.06 418 GLY A CA 1
ATOM 3302 C C . GLY A 1 418 ? -3.422 16.087 -14.365 1.00 92.06 418 GLY A C 1
ATOM 3303 O O . GLY A 1 418 ? -2.467 16.813 -14.094 1.00 92.06 418 GLY A O 1
ATOM 3304 N N . ASN A 1 419 ? -4.663 16.436 -14.024 1.00 87.12 419 ASN A N 1
ATOM 3305 C CA . ASN A 1 419 ? -4.979 17.683 -13.307 1.00 87.12 419 ASN A CA 1
ATOM 3306 C C . ASN A 1 419 ? -4.606 17.685 -11.809 1.00 87.12 419 ASN A C 1
ATOM 3308 O O . ASN A 1 419 ? -4.967 18.620 -11.091 1.00 87.12 419 ASN A O 1
ATOM 3312 N N . LYS A 1 420 ? -3.934 16.643 -11.302 1.00 81.19 420 LYS A N 1
ATOM 3313 C CA . LYS A 1 420 ? -3.565 16.506 -9.887 1.00 81.19 420 LYS A CA 1
ATOM 3314 C C . LYS A 1 420 ? -2.169 15.906 -9.755 1.00 81.19 420 LYS A C 1
ATOM 3316 O O . LYS A 1 420 ? -1.998 14.697 -9.768 1.00 81.19 420 LYS A O 1
ATOM 3321 N N . THR A 1 421 ? -1.189 16.761 -9.497 1.00 83.19 421 THR A N 1
ATOM 3322 C CA . THR A 1 421 ? 0.225 16.424 -9.257 1.00 83.19 421 THR A CA 1
ATOM 3323 C C . THR A 1 421 ? 0.486 15.804 -7.873 1.00 83.19 421 THR A C 1
ATOM 3325 O O . THR A 1 421 ? 1.526 16.048 -7.258 1.00 83.19 421 THR A O 1
ATOM 3328 N N . ASN A 1 422 ? -0.456 15.016 -7.335 1.00 92.12 422 ASN A N 1
ATOM 3329 C CA . ASN A 1 422 ? -0.258 14.373 -6.038 1.00 92.12 422 ASN A CA 1
ATOM 3330 C C . ASN A 1 422 ? 0.669 13.153 -6.149 1.00 92.12 422 ASN A C 1
ATOM 3332 O O . ASN A 1 422 ? 0.874 12.561 -7.210 1.00 92.12 422 ASN A O 1
ATOM 3336 N N . LYS A 1 423 ? 1.257 12.790 -5.010 1.00 97.19 423 LYS A N 1
ATOM 3337 C CA . LYS A 1 423 ? 2.227 11.701 -4.913 1.00 97.19 423 LYS A CA 1
ATOM 3338 C C . LYS A 1 423 ? 1.639 10.358 -5.327 1.00 97.19 423 LYS A C 1
ATOM 3340 O O . LYS A 1 423 ? 2.345 9.524 -5.880 1.00 97.19 423 LYS A O 1
ATOM 3345 N N . GLU A 1 424 ? 0.364 10.148 -5.023 1.00 97.38 424 GLU A N 1
ATOM 3346 C CA . GLU A 1 424 ? -0.292 8.862 -5.224 1.00 97.38 424 GLU A CA 1
ATOM 3347 C C . GLU A 1 424 ? -0.508 8.578 -6.710 1.00 97.38 424 GLU A C 1
ATOM 3349 O O . GLU A 1 424 ? -0.143 7.496 -7.152 1.00 97.38 424 GLU A O 1
ATOM 3354 N N . ILE A 1 425 ? -0.960 9.567 -7.493 1.00 96.44 425 ILE A N 1
ATOM 3355 C CA . ILE A 1 425 ? -1.040 9.459 -8.958 1.00 96.44 425 ILE A CA 1
ATOM 3356 C C . ILE A 1 425 ? 0.349 9.191 -9.547 1.00 96.44 425 ILE A C 1
ATOM 3358 O O . ILE A 1 425 ? 0.514 8.258 -10.320 1.00 96.44 425 ILE A O 1
ATOM 3362 N N . ILE A 1 426 ? 1.379 9.931 -9.124 1.00 97.81 426 ILE A N 1
ATOM 3363 C CA . ILE A 1 426 ? 2.752 9.698 -9.608 1.00 97.81 426 ILE A CA 1
ATOM 3364 C C . ILE A 1 426 ? 3.205 8.260 -9.305 1.00 97.81 426 ILE A C 1
ATOM 3366 O O . ILE A 1 426 ? 3.766 7.600 -10.172 1.00 97.81 426 ILE A O 1
ATOM 3370 N N . PHE A 1 427 ? 2.938 7.745 -8.102 1.00 98.38 427 PHE A N 1
ATOM 3371 C CA . PHE A 1 427 ? 3.271 6.363 -7.746 1.00 98.38 427 PHE A CA 1
ATOM 3372 C C . PHE A 1 427 ? 2.466 5.353 -8.578 1.00 98.38 427 PHE A C 1
ATOM 3374 O O . PHE A 1 427 ? 3.052 4.379 -9.039 1.00 98.38 427 PHE A O 1
ATOM 3381 N N . HIS A 1 428 ? 1.172 5.594 -8.805 1.00 98.12 428 HIS A N 1
ATOM 3382 C CA . HIS A 1 428 ? 0.295 4.765 -9.637 1.00 98.12 428 HIS A CA 1
ATOM 3383 C C . HIS A 1 428 ? 0.859 4.605 -11.058 1.00 98.12 428 HIS A C 1
ATOM 3385 O O . HIS A 1 428 ? 1.121 3.482 -11.494 1.00 98.12 428 HIS A O 1
ATOM 3391 N N . GLU A 1 429 ? 1.149 5.721 -11.738 1.00 97.88 429 GLU A N 1
ATOM 3392 C CA . GLU A 1 429 ? 1.659 5.701 -13.115 1.00 97.88 429 GLU A CA 1
ATOM 3393 C C . GLU A 1 429 ? 3.065 5.079 -13.214 1.00 97.88 429 GLU A C 1
ATOM 3395 O O . GLU A 1 429 ? 3.357 4.325 -14.142 1.00 97.88 429 GLU A O 1
ATOM 3400 N N . LEU A 1 430 ? 3.946 5.323 -12.235 1.00 97.88 430 LEU A N 1
ATOM 3401 C CA . LEU A 1 430 ? 5.256 4.657 -12.173 1.00 97.88 430 LEU A CA 1
ATOM 3402 C C . LEU A 1 430 ? 5.137 3.156 -11.852 1.00 97.88 430 LEU A C 1
ATOM 3404 O O . LEU A 1 430 ? 5.987 2.369 -12.267 1.00 97.88 430 LEU A O 1
ATOM 3408 N N . GLY A 1 431 ? 4.080 2.740 -11.149 1.00 97.44 431 GLY A N 1
ATOM 3409 C CA . GLY A 1 431 ? 3.762 1.338 -10.880 1.00 97.44 431 GLY A CA 1
ATOM 3410 C C . GLY A 1 431 ? 3.509 0.541 -12.155 1.00 97.44 431 GLY A C 1
ATOM 3411 O O . GLY A 1 431 ? 4.048 -0.559 -12.291 1.00 97.44 431 GLY A O 1
ATOM 3412 N N . HIS A 1 432 ? 2.798 1.127 -13.125 1.00 97.19 432 HIS A N 1
ATOM 3413 C CA . HIS A 1 432 ? 2.670 0.548 -14.463 1.00 97.19 432 HIS A CA 1
ATOM 3414 C C . HIS A 1 432 ? 4.037 0.359 -15.135 1.00 97.19 432 HIS A C 1
ATOM 3416 O O . HIS A 1 432 ? 4.317 -0.724 -15.636 1.00 97.19 432 HIS A O 1
ATOM 3422 N N . HIS A 1 433 ? 4.939 1.345 -15.063 1.00 96.44 433 HIS A N 1
ATOM 3423 C CA . HIS A 1 433 ? 6.295 1.218 -15.625 1.00 96.44 433 HIS A CA 1
ATOM 3424 C C . HIS A 1 433 ? 7.170 0.159 -14.926 1.00 96.44 433 HIS A C 1
ATOM 3426 O O . HIS A 1 433 ? 8.074 -0.396 -15.549 1.00 96.44 433 HIS A O 1
ATOM 3432 N N . VAL A 1 434 ? 6.925 -0.179 -13.653 1.00 95.25 434 VAL A N 1
ATOM 3433 C CA . VAL A 1 434 ? 7.583 -1.345 -13.021 1.00 95.25 434 VAL A CA 1
ATOM 3434 C C . VAL A 1 434 ? 7.048 -2.659 -13.605 1.00 95.25 434 VAL A C 1
ATOM 3436 O O . VAL A 1 434 ? 7.822 -3.598 -13.797 1.00 95.25 434 VAL A O 1
ATOM 3439 N N . GLU A 1 435 ? 5.749 -2.722 -13.904 1.00 94.00 435 GLU A N 1
ATOM 3440 C CA . GLU A 1 435 ? 5.081 -3.897 -14.471 1.00 94.00 435 GLU A CA 1
ATOM 3441 C C . GLU A 1 435 ? 5.451 -4.116 -15.951 1.00 94.00 435 GLU A C 1
ATOM 3443 O O . GLU A 1 435 ? 5.811 -5.232 -16.324 1.00 94.00 435 GLU A O 1
ATOM 3448 N N . TYR A 1 436 ? 5.474 -3.052 -16.765 1.00 92.81 436 TYR A N 1
ATOM 3449 C CA . TYR A 1 436 ? 5.961 -3.061 -18.154 1.00 92.81 436 TYR A CA 1
ATOM 3450 C C . TYR A 1 436 ? 7.392 -3.612 -18.244 1.00 92.81 436 TYR A C 1
ATOM 3452 O O . TYR A 1 436 ? 7.685 -4.526 -19.014 1.00 92.81 436 TYR A O 1
ATOM 3460 N N . ASN A 1 437 ? 8.275 -3.142 -17.358 1.00 91.62 437 ASN A N 1
ATOM 3461 C CA . ASN A 1 437 ? 9.680 -3.547 -17.336 1.00 91.62 437 ASN A CA 1
ATOM 3462 C C . ASN A 1 437 ? 9.909 -4.955 -16.739 1.00 91.62 437 ASN A C 1
ATOM 3464 O O . ASN A 1 437 ? 11.060 -5.368 -16.577 1.00 91.62 437 ASN A O 1
ATOM 3468 N N . SER A 1 438 ? 8.856 -5.702 -16.375 1.00 93.06 438 SER A N 1
ATOM 3469 C CA . SER A 1 438 ? 8.971 -7.032 -15.769 1.00 93.06 438 SER A CA 1
ATOM 3470 C C . SER A 1 438 ? 7.834 -7.967 -16.195 1.00 93.06 438 SER A C 1
ATOM 3472 O O . SER A 1 438 ? 6.867 -8.192 -15.468 1.00 93.06 438 SER A O 1
ATOM 3474 N N . SER A 1 439 ? 8.005 -8.609 -17.355 1.00 93.56 439 SER A N 1
ATOM 3475 C CA . SER A 1 439 ? 7.053 -9.589 -17.907 1.00 93.56 439 SER A CA 1
ATOM 3476 C C . SER A 1 439 ? 6.704 -10.737 -16.949 1.00 93.56 439 SER A C 1
ATOM 3478 O O . SER A 1 439 ? 5.573 -11.223 -16.966 1.00 93.56 439 SER A O 1
ATOM 3480 N N . SER A 1 440 ? 7.634 -11.142 -16.075 1.00 95.44 440 SER A N 1
ATOM 3481 C CA . SER A 1 440 ? 7.376 -12.130 -15.024 1.00 95.44 440 SER A CA 1
ATOM 3482 C C . SER A 1 440 ? 6.377 -11.599 -13.988 1.00 95.44 440 SER A C 1
ATOM 3484 O O . SER A 1 440 ? 5.358 -12.246 -13.749 1.00 95.44 440 SER A O 1
ATOM 3486 N N . VAL A 1 441 ? 6.603 -10.390 -13.453 1.00 95.81 441 VAL A N 1
ATOM 3487 C CA . VAL A 1 441 ? 5.701 -9.742 -12.484 1.00 95.81 441 VAL A CA 1
ATOM 3488 C C . VAL A 1 441 ? 4.343 -9.444 -13.117 1.00 95.81 441 VAL A C 1
ATOM 3490 O O . VAL A 1 441 ? 3.325 -9.696 -12.482 1.00 95.81 441 VAL A O 1
ATOM 3493 N N . GLN A 1 442 ? 4.306 -8.997 -14.376 1.00 95.31 442 GLN A N 1
ATOM 3494 C CA . GLN A 1 442 ? 3.061 -8.797 -15.124 1.00 95.31 442 GLN A CA 1
ATOM 3495 C C . GLN A 1 442 ? 2.284 -10.116 -15.308 1.00 95.31 442 GLN A C 1
ATOM 3497 O O . GLN A 1 442 ? 1.061 -10.149 -15.167 1.00 95.31 442 GLN A O 1
ATOM 3502 N N . SER A 1 443 ? 2.972 -11.233 -15.581 1.00 95.94 443 SER A N 1
ATOM 3503 C CA . SER A 1 443 ? 2.319 -12.546 -15.652 1.00 95.94 443 SER A CA 1
ATOM 3504 C C . SER A 1 443 ? 1.775 -12.981 -14.295 1.00 95.94 443 SER A C 1
ATOM 3506 O O . SER A 1 443 ? 0.608 -13.358 -14.201 1.00 95.94 443 SER A O 1
ATOM 3508 N N . ALA A 1 444 ? 2.577 -12.837 -13.238 1.00 97.62 444 ALA A N 1
ATOM 3509 C CA . ALA A 1 444 ? 2.153 -13.122 -11.876 1.00 97.62 444 ALA A CA 1
ATOM 3510 C C . ALA A 1 444 ? 0.948 -12.257 -11.460 1.00 97.62 444 ALA A C 1
ATOM 3512 O O . ALA A 1 444 ? 0.018 -12.773 -10.849 1.00 97.62 444 ALA A O 1
ATOM 3513 N N . ALA A 1 445 ? 0.914 -10.974 -11.832 1.00 97.94 445 ALA A N 1
ATOM 3514 C CA . ALA A 1 445 ? -0.199 -10.067 -11.560 1.00 97.94 445 ALA A CA 1
ATOM 3515 C C . ALA A 1 445 ? -1.498 -10.525 -12.247 1.00 97.94 445 ALA A C 1
ATOM 3517 O O . ALA A 1 445 ? -2.539 -10.627 -11.595 1.00 97.94 445 ALA A O 1
ATOM 3518 N N . ARG A 1 446 ? -1.439 -10.893 -13.536 1.00 96.69 446 ARG A N 1
ATOM 3519 C CA . ARG A 1 446 ? -2.592 -11.466 -14.257 1.00 96.69 446 ARG A CA 1
ATOM 3520 C C . ARG A 1 446 ? -3.094 -12.753 -13.609 1.00 96.69 446 ARG A C 1
ATOM 3522 O O . ARG A 1 446 ? -4.302 -12.933 -13.453 1.00 96.69 446 ARG A O 1
ATOM 3529 N N . ASP A 1 447 ? -2.184 -13.650 -13.247 1.00 97.38 447 ASP A N 1
ATOM 3530 C CA . ASP A 1 447 ? -2.544 -14.939 -12.659 1.00 97.38 447 ASP A CA 1
ATOM 3531 C C . ASP A 1 447 ? -3.064 -14.788 -11.226 1.00 97.38 447 ASP A C 1
ATOM 3533 O O . ASP A 1 447 ? -3.959 -15.528 -10.821 1.00 97.38 447 ASP A O 1
ATOM 3537 N N . TRP A 1 448 ? -2.588 -13.780 -10.490 1.00 98.19 448 TRP A N 1
ATOM 3538 C CA . TRP A 1 448 ? -3.118 -13.391 -9.189 1.00 98.19 448 TRP A CA 1
ATOM 3539 C C . TRP A 1 448 ? -4.576 -12.921 -9.288 1.00 98.19 448 TRP A C 1
ATOM 3541 O O . TRP A 1 448 ? -5.435 -13.504 -8.622 1.00 98.19 448 TRP A O 1
ATOM 3551 N N . VAL A 1 449 ? -4.880 -11.967 -10.184 1.00 98.00 449 VAL A N 1
ATOM 3552 C CA . VAL A 1 449 ? -6.259 -11.492 -10.428 1.00 98.00 449 VAL A CA 1
ATOM 3553 C C . VAL A 1 449 ? -7.177 -12.662 -10.789 1.00 98.00 449 VAL A C 1
ATOM 3555 O O . VAL A 1 449 ? -8.229 -12.832 -10.174 1.00 98.00 449 VAL A O 1
ATOM 3558 N N . LYS A 1 450 ? -6.765 -13.521 -11.732 1.00 97.06 450 LYS A N 1
ATOM 3559 C CA . LYS A 1 450 ? -7.549 -14.701 -12.139 1.00 97.06 450 LYS A CA 1
ATOM 3560 C C . LYS A 1 450 ? -7.759 -15.702 -11.006 1.00 97.06 450 LYS A C 1
ATOM 3562 O O . LYS A 1 450 ? -8.843 -16.267 -10.913 1.00 97.06 450 LYS A O 1
ATOM 3567 N N . SER A 1 451 ? -6.740 -15.943 -10.176 1.00 97.12 451 SER A N 1
ATOM 3568 C CA . SER A 1 451 ? -6.803 -16.924 -9.082 1.00 97.12 451 SER A CA 1
ATOM 3569 C C . SER A 1 451 ? -7.742 -16.510 -7.950 1.00 97.12 451 SER A C 1
ATOM 3571 O O . SER A 1 451 ? -8.251 -17.374 -7.237 1.00 97.12 451 SER A O 1
ATOM 3573 N N . ARG A 1 452 ? -7.974 -15.201 -7.809 1.00 97.06 452 ARG A N 1
ATOM 3574 C CA . ARG A 1 452 ? -8.872 -14.615 -6.817 1.00 97.06 452 ARG A CA 1
ATOM 3575 C C . ARG A 1 452 ? -10.278 -14.326 -7.336 1.00 97.06 452 ARG A C 1
ATOM 3577 O O . ARG A 1 452 ? -11.218 -14.383 -6.554 1.00 97.06 452 ARG A O 1
ATOM 3584 N N . ALA A 1 453 ? -10.430 -14.038 -8.628 1.00 96.94 453 ALA A N 1
ATOM 3585 C CA . ALA A 1 453 ? -11.706 -13.662 -9.226 1.00 96.94 453 ALA A CA 1
ATOM 3586 C C . ALA A 1 453 ? -12.849 -14.645 -8.903 1.00 96.94 453 ALA A C 1
ATOM 3588 O O . ALA A 1 453 ? -12.819 -15.820 -9.277 1.00 96.94 453 ALA A O 1
ATOM 3589 N N . THR A 1 454 ? -13.906 -14.122 -8.275 1.00 96.62 454 THR A N 1
ATOM 3590 C CA . THR A 1 454 ? -15.143 -14.854 -7.940 1.00 96.62 454 THR A CA 1
ATOM 3591 C C . THR A 1 454 ? -15.917 -15.321 -9.176 1.00 96.62 454 THR A C 1
ATOM 3593 O O . THR A 1 454 ? -16.696 -16.269 -9.099 1.00 96.62 454 THR A O 1
ATOM 3596 N N . SER A 1 455 ? -15.681 -14.685 -10.326 1.00 95.94 455 SER A N 1
ATOM 3597 C CA . SER A 1 455 ? -16.146 -15.119 -11.641 1.00 95.94 455 SER A CA 1
ATOM 3598 C C . SER A 1 455 ? -15.086 -14.822 -12.696 1.00 95.94 455 SER A C 1
ATOM 3600 O O . SER A 1 455 ? -14.480 -13.754 -12.692 1.00 95.94 455 SER A O 1
ATOM 3602 N N . GLN A 1 456 ? -14.905 -15.745 -13.642 1.00 94.56 456 GLN A N 1
ATOM 3603 C CA . GLN A 1 456 ? -14.059 -15.537 -14.826 1.00 94.56 456 GLN A CA 1
ATOM 3604 C C . GLN A 1 456 ? -14.800 -14.794 -15.956 1.00 94.56 456 GLN A C 1
ATOM 3606 O O . GLN A 1 456 ? -14.212 -14.516 -16.997 1.00 94.56 456 GLN A O 1
ATOM 3611 N N . THR A 1 457 ? -16.088 -14.475 -15.773 1.00 96.44 457 THR A N 1
ATOM 3612 C CA . THR A 1 457 ? -16.852 -13.621 -16.696 1.00 96.44 457 THR A CA 1
ATOM 3613 C C . THR A 1 457 ? -16.663 -12.158 -16.285 1.00 96.44 457 THR A C 1
ATOM 3615 O O . THR A 1 457 ? -17.059 -11.813 -15.168 1.00 96.44 457 THR A O 1
ATOM 3618 N N . PRO A 1 458 ? -16.086 -11.290 -17.138 1.00 96.38 458 PRO A N 1
ATOM 3619 C CA . PRO A 1 458 ? -15.945 -9.875 -16.819 1.00 96.38 458 PRO A CA 1
ATOM 3620 C C . PRO A 1 458 ? -17.302 -9.179 -16.678 1.00 96.38 458 PRO A C 1
ATOM 3622 O O . PRO A 1 458 ? -18.227 -9.435 -17.449 1.00 96.38 458 PRO A O 1
ATOM 3625 N N . ALA A 1 459 ? -17.394 -8.250 -15.732 1.00 97.25 459 ALA A N 1
ATOM 3626 C CA . ALA A 1 459 ? -18.518 -7.332 -15.568 1.00 97.25 459 ALA A CA 1
ATOM 3627 C C . ALA A 1 459 ? -18.045 -5.886 -15.777 1.00 97.25 459 ALA A C 1
ATOM 3629 O O . ALA A 1 459 ? -16.854 -5.593 -15.653 1.00 97.25 459 ALA A O 1
ATOM 3630 N N . LYS A 1 460 ? -18.956 -4.959 -16.093 1.00 97.50 460 LYS A N 1
ATOM 3631 C CA . LYS A 1 460 ? -18.590 -3.544 -16.249 1.00 97.50 460 LYS A CA 1
ATOM 3632 C C . LYS A 1 460 ? -18.138 -2.950 -14.919 1.00 97.50 460 LYS A C 1
ATOM 3634 O O . LYS A 1 460 ? -18.784 -3.150 -13.889 1.00 97.50 460 LYS A O 1
ATOM 3639 N N . LEU A 1 461 ? -17.090 -2.131 -14.946 1.00 96.62 461 LEU A N 1
ATOM 3640 C CA . LEU A 1 461 ? -16.631 -1.394 -13.769 1.00 96.62 461 LEU A CA 1
ATOM 3641 C C . LEU A 1 461 ? -17.690 -0.421 -13.240 1.00 96.62 461 LEU A C 1
ATOM 3643 O O . LEU A 1 461 ? -17.767 -0.225 -12.028 1.00 96.62 461 LEU A O 1
ATOM 3647 N N . SER A 1 462 ? -18.553 0.125 -14.105 1.00 96.88 462 SER A N 1
ATOM 3648 C CA . SER A 1 462 ? -19.716 0.922 -13.689 1.00 96.88 462 SER A CA 1
ATOM 3649 C C . SER A 1 462 ? -20.656 0.161 -12.759 1.00 96.88 462 SER A C 1
ATOM 3651 O O . SER A 1 462 ? -21.171 0.729 -11.799 1.00 96.88 462 SER A O 1
ATOM 3653 N N . ASP A 1 463 ? -20.845 -1.130 -13.022 1.00 96.69 463 ASP A N 1
ATOM 3654 C CA . ASP A 1 463 ? -21.837 -1.966 -12.351 1.00 96.69 463 ASP A CA 1
ATOM 3655 C C . ASP A 1 463 ? -21.251 -2.535 -11.050 1.00 96.69 463 ASP A C 1
ATOM 3657 O O . ASP A 1 463 ? -21.936 -2.600 -10.033 1.00 96.69 463 ASP A O 1
ATOM 3661 N N . LEU A 1 464 ? -19.949 -2.856 -11.054 1.00 95.94 464 LEU A N 1
ATOM 3662 C CA . LEU A 1 464 ? -19.205 -3.307 -9.872 1.00 95.94 464 LEU A CA 1
ATOM 3663 C C . LEU A 1 464 ? -18.939 -2.191 -8.847 1.00 95.94 464 LEU A C 1
ATOM 3665 O O . LEU A 1 464 ? -18.859 -2.468 -7.653 1.00 95.94 464 LEU A O 1
ATOM 3669 N N . THR A 1 465 ? -18.774 -0.941 -9.293 1.00 94.81 465 THR A N 1
ATOM 3670 C CA . THR A 1 465 ? -18.462 0.203 -8.408 1.00 94.81 465 THR A CA 1
ATOM 3671 C C . THR A 1 465 ? -19.655 1.117 -8.129 1.00 94.81 465 THR A C 1
ATOM 3673 O O . THR A 1 465 ? -19.581 1.963 -7.240 1.00 94.81 465 THR A O 1
ATOM 3676 N N . GLY A 1 466 ? -20.728 1.015 -8.919 1.00 95.19 466 GLY A N 1
ATOM 3677 C CA . GLY A 1 466 ? -21.811 2.001 -8.965 1.00 95.19 466 GLY A CA 1
ATOM 3678 C C . GLY A 1 466 ? -21.420 3.347 -9.601 1.00 95.19 466 GLY A C 1
ATOM 3679 O O . GLY A 1 466 ? -22.263 4.245 -9.684 1.00 95.19 466 GLY A O 1
ATOM 3680 N N . SER A 1 467 ? -20.169 3.526 -10.050 1.00 94.06 467 SER A N 1
ATOM 3681 C CA . SER A 1 467 ? -19.699 4.797 -10.604 1.00 94.06 467 SER A CA 1
ATOM 3682 C C . SER A 1 467 ? -19.971 4.920 -12.100 1.00 94.06 467 SER A C 1
ATOM 3684 O O . SER A 1 467 ? -19.430 4.183 -12.922 1.00 94.06 467 SER A O 1
ATOM 3686 N N . LYS A 1 468 ? -20.722 5.958 -12.476 1.00 92.56 468 LYS A N 1
ATOM 3687 C CA . LYS A 1 468 ? -20.991 6.325 -13.878 1.00 92.56 468 LYS A CA 1
ATOM 3688 C C . LYS A 1 468 ? -19.797 6.978 -14.595 1.00 92.56 468 LYS A C 1
ATOM 3690 O O . LYS A 1 468 ? -19.951 7.429 -15.724 1.00 92.56 468 LYS A O 1
ATOM 3695 N N . THR A 1 469 ? -18.637 7.082 -13.942 1.00 91.12 469 THR A N 1
ATOM 3696 C CA . THR A 1 469 ? -17.409 7.635 -14.543 1.00 91.12 469 THR A CA 1
ATOM 3697 C C . THR A 1 469 ? -16.668 6.638 -15.430 1.00 91.12 469 THR A C 1
ATOM 3699 O O . THR A 1 469 ? -15.813 7.063 -16.200 1.00 91.12 469 THR A O 1
ATOM 3702 N N . TYR A 1 470 ? -16.949 5.340 -15.293 1.00 93.31 470 TYR A N 1
ATOM 3703 C CA . TYR A 1 470 ? -16.326 4.293 -16.101 1.00 93.31 470 TYR A CA 1
ATOM 3704 C C . TYR A 1 470 ? -17.039 4.126 -17.446 1.00 93.31 470 TYR A C 1
ATOM 3706 O O . TYR A 1 470 ? -18.267 4.229 -17.527 1.00 93.31 470 TYR A O 1
ATOM 3714 N N . GLY A 1 471 ? -16.260 3.860 -18.494 1.00 91.94 471 GLY A N 1
ATOM 3715 C CA . GLY A 1 471 ? -16.762 3.580 -19.839 1.00 91.94 471 GLY A CA 1
ATOM 3716 C C . GLY A 1 471 ? -17.582 2.287 -19.918 1.00 91.94 471 GLY A C 1
ATOM 3717 O O . GLY A 1 471 ? -17.453 1.390 -19.087 1.00 91.94 471 GLY A O 1
ATOM 3718 N N . ASN A 1 472 ? -18.419 2.163 -20.953 1.00 93.44 472 ASN A N 1
ATOM 3719 C CA . ASN A 1 472 ? -19.179 0.929 -21.219 1.00 93.44 472 ASN A CA 1
ATOM 3720 C C . ASN A 1 472 ? -18.284 -0.261 -21.617 1.00 93.44 472 ASN A C 1
ATOM 3722 O O . ASN A 1 472 ? -18.729 -1.406 -21.551 1.00 93.44 472 ASN A O 1
ATOM 3726 N N . ASP A 1 473 ? -17.065 0.041 -22.054 1.00 94.38 473 ASP A N 1
ATOM 3727 C CA . ASP A 1 473 ? -15.966 -0.835 -22.450 1.00 94.38 473 ASP A CA 1
ATOM 3728 C C . ASP A 1 473 ? -14.989 -1.144 -21.298 1.00 94.38 473 ASP A C 1
ATOM 3730 O O . ASP A 1 473 ? -14.208 -2.090 -21.388 1.00 94.38 473 ASP A O 1
ATOM 3734 N N . GLU A 1 474 ? -15.044 -0.398 -20.188 1.00 96.06 474 GLU A N 1
ATOM 3735 C CA . GLU A 1 474 ? -14.211 -0.649 -19.009 1.00 96.06 474 GLU A CA 1
ATOM 3736 C C . GLU A 1 474 ? -14.790 -1.816 -18.185 1.00 96.06 474 GLU A C 1
ATOM 3738 O O . GLU A 1 474 ? -15.688 -1.650 -17.357 1.00 96.06 474 GLU A O 1
ATOM 3743 N N . ILE A 1 475 ? -14.257 -3.018 -18.420 1.00 97.19 475 ILE A N 1
ATOM 3744 C CA . ILE A 1 475 ? -14.653 -4.278 -17.769 1.00 97.19 475 ILE A CA 1
ATOM 3745 C C . ILE A 1 475 ? -13.591 -4.790 -16.782 1.00 97.19 475 ILE A C 1
ATOM 3747 O O . ILE A 1 475 ? -12.395 -4.545 -16.944 1.00 97.19 475 ILE A O 1
ATOM 3751 N N . ALA A 1 476 ? -14.027 -5.534 -15.766 1.00 97.62 476 ALA A N 1
ATOM 3752 C CA . ALA A 1 476 ? -13.178 -6.137 -14.743 1.00 97.62 476 ALA A CA 1
ATOM 3753 C C . ALA A 1 476 ? -13.676 -7.527 -14.319 1.00 97.62 476 ALA A C 1
ATOM 3755 O O . ALA A 1 476 ? -14.872 -7.821 -14.378 1.00 97.62 476 ALA A O 1
ATOM 3756 N N . LEU A 1 477 ? -12.756 -8.374 -13.855 1.00 97.69 477 LEU A N 1
ATOM 3757 C CA . LEU A 1 477 ? -13.086 -9.615 -13.158 1.00 97.69 477 LEU A CA 1
ATOM 3758 C C . LEU A 1 477 ? -13.505 -9.292 -11.707 1.00 97.69 477 LEU A C 1
ATOM 3760 O O . LEU A 1 477 ? -12.746 -8.624 -11.001 1.00 97.69 477 LEU A O 1
ATOM 3764 N N . PRO A 1 478 ? -14.692 -9.725 -11.242 1.00 96.00 478 PRO A N 1
ATOM 3765 C CA . PRO A 1 478 ? -15.186 -9.383 -9.910 1.00 96.00 478 PRO A CA 1
ATOM 3766 C C . PRO A 1 478 ? -14.494 -10.184 -8.796 1.00 96.00 478 PRO A C 1
ATOM 3768 O O . PRO A 1 478 ? -14.428 -11.413 -8.847 1.00 96.00 478 PRO A O 1
ATOM 3771 N N . ASP A 1 479 ? -14.061 -9.499 -7.738 1.00 93.75 479 ASP A N 1
ATOM 3772 C CA . ASP A 1 479 ? -13.584 -10.082 -6.474 1.00 93.75 479 ASP A CA 1
ATOM 3773 C C . ASP A 1 479 ? -13.746 -9.076 -5.316 1.00 93.75 479 ASP A C 1
ATOM 3775 O O . ASP A 1 479 ? -14.015 -7.894 -5.541 1.00 93.75 479 ASP A O 1
ATOM 3779 N N . SER A 1 480 ? -13.496 -9.514 -4.080 1.00 93.50 480 SER A N 1
ATOM 3780 C CA . SER A 1 480 ? -13.199 -8.657 -2.928 1.00 93.50 480 SER A CA 1
ATOM 3781 C C . SER A 1 480 ? -11.779 -8.058 -2.970 1.00 93.50 480 SER A C 1
ATOM 3783 O O . SER A 1 480 ? -11.059 -8.093 -1.971 1.00 93.50 480 SER A O 1
ATOM 3785 N N . PHE A 1 481 ? -11.350 -7.525 -4.118 1.00 96.38 481 PHE A N 1
ATOM 3786 C CA . PHE A 1 481 ? -10.163 -6.664 -4.187 1.00 96.38 481 PHE A CA 1
ATOM 3787 C C . PHE A 1 481 ? -10.394 -5.372 -3.386 1.00 96.38 481 PHE A C 1
ATOM 3789 O O . PHE A 1 481 ? -11.535 -4.944 -3.200 1.00 96.38 481 PHE A O 1
ATOM 3796 N N . ILE A 1 482 ? -9.319 -4.672 -3.004 1.00 96.69 482 ILE A N 1
ATOM 3797 C CA . ILE A 1 482 ? -9.422 -3.339 -2.374 1.00 96.69 482 ILE A CA 1
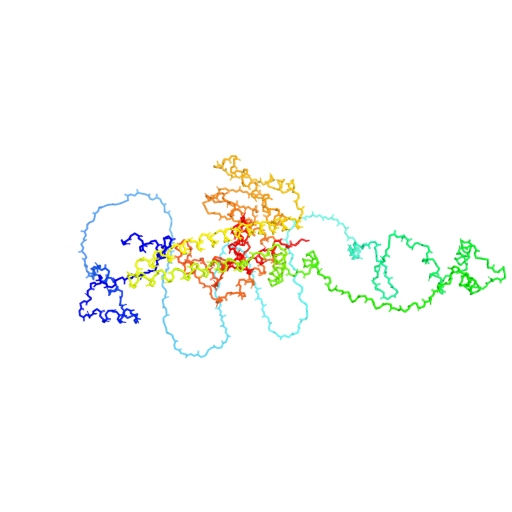ATOM 3798 C C . ILE A 1 482 ? -10.185 -2.305 -3.228 1.00 96.69 482 ILE A C 1
ATOM 3800 O O . ILE A 1 482 ? -10.761 -1.353 -2.705 1.00 96.69 482 ILE A O 1
ATOM 3804 N N . SER A 1 483 ? -10.206 -2.501 -4.546 1.00 97.06 483 SER A N 1
ATOM 3805 C CA . SER A 1 483 ? -11.063 -1.797 -5.496 1.00 97.06 483 SER A CA 1
ATOM 3806 C C . SER A 1 483 ? -11.347 -2.722 -6.674 1.00 97.06 483 SER A C 1
ATOM 3808 O O . SER A 1 483 ? -10.430 -3.387 -7.153 1.00 97.06 483 SER A O 1
ATOM 3810 N N . ALA A 1 484 ? -12.574 -2.715 -7.205 1.00 97.19 484 ALA A N 1
ATOM 3811 C CA . ALA A 1 484 ? -12.910 -3.463 -8.423 1.00 97.19 484 ALA A CA 1
ATOM 3812 C C . ALA A 1 484 ? -12.012 -3.082 -9.619 1.00 97.19 484 ALA A C 1
ATOM 3814 O O . ALA A 1 484 ? -11.797 -3.900 -10.509 1.00 97.19 484 ALA A O 1
ATOM 3815 N N . TYR A 1 485 ? -11.432 -1.872 -9.604 1.00 96.94 485 TYR A N 1
ATOM 3816 C CA . TYR A 1 485 ? -10.460 -1.411 -10.597 1.00 96.94 485 TYR A CA 1
ATOM 3817 C C . TYR A 1 485 ? -9.223 -2.322 -10.692 1.00 96.94 485 TYR A C 1
ATOM 3819 O O . TYR A 1 485 ? -8.719 -2.529 -11.787 1.00 96.94 485 TYR A O 1
ATOM 3827 N N . VAL A 1 486 ? -8.795 -2.955 -9.591 1.00 97.88 486 VAL A N 1
ATOM 3828 C CA . VAL A 1 486 ? -7.669 -3.915 -9.574 1.00 97.88 486 VAL A CA 1
ATOM 3829 C C . VAL A 1 486 ? -7.914 -5.106 -10.514 1.00 97.88 486 VAL A C 1
ATOM 3831 O O . VAL A 1 486 ? -6.979 -5.624 -11.120 1.00 97.88 486 VAL A O 1
ATOM 3834 N N . GLY A 1 487 ? -9.177 -5.513 -10.677 1.00 97.31 487 GLY A N 1
ATOM 3835 C CA . GLY A 1 487 ? -9.585 -6.599 -11.569 1.00 97.31 487 GLY A CA 1
ATOM 3836 C C . GLY A 1 487 ? -9.764 -6.197 -13.036 1.00 97.31 487 GLY A C 1
ATOM 3837 O O . GLY A 1 487 ? -10.240 -7.022 -13.818 1.00 97.31 487 GLY A O 1
ATOM 3838 N N . LYS A 1 48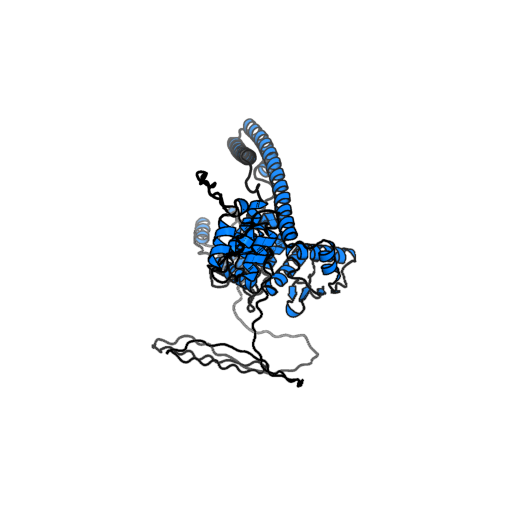8 ? -9.461 -4.946 -13.418 1.00 97.12 488 LYS A N 1
ATOM 3839 C CA . LYS A 1 488 ? -9.687 -4.422 -14.773 1.00 97.12 488 LYS A CA 1
ATOM 3840 C C . LYS A 1 488 ? -8.948 -5.241 -15.830 1.00 97.12 488 LYS A C 1
ATOM 3842 O O . LYS A 1 488 ? -7.767 -5.550 -15.692 1.00 97.12 488 LYS A O 1
ATOM 3847 N N . VAL A 1 489 ? -9.658 -5.570 -16.907 1.00 94.44 489 VAL A N 1
ATOM 3848 C CA . VAL A 1 489 ? -9.130 -6.372 -18.014 1.00 94.44 489 VAL A CA 1
ATOM 3849 C C . VAL A 1 489 ? -8.712 -5.451 -19.155 1.00 94.44 489 VAL A C 1
ATOM 3851 O O . VAL A 1 489 ? -9.546 -4.787 -19.767 1.00 94.44 489 VAL A O 1
ATOM 3854 N N . TYR A 1 490 ? -7.420 -5.453 -19.477 1.00 91.50 490 TYR A N 1
ATOM 3855 C CA . TYR A 1 490 ? -6.873 -4.768 -20.646 1.00 91.50 490 TYR A CA 1
ATOM 3856 C C . TYR A 1 490 ? -6.567 -5.757 -21.773 1.00 91.50 490 TYR A C 1
ATOM 3858 O O . TYR A 1 490 ? -5.932 -6.787 -21.551 1.00 91.50 490 TYR A O 1
ATOM 3866 N N . ALA A 1 491 ? -6.943 -5.411 -23.009 1.00 87.00 491 ALA A N 1
ATOM 3867 C CA . ALA A 1 491 ? -6.695 -6.248 -24.190 1.00 87.00 491 ALA A CA 1
ATOM 3868 C C . ALA A 1 491 ? -5.199 -6.526 -24.448 1.00 87.00 491 ALA A C 1
ATOM 3870 O O . ALA A 1 491 ? -4.848 -7.572 -24.984 1.00 87.00 491 ALA A O 1
ATOM 3871 N N . HIS A 1 492 ? -4.321 -5.608 -24.036 1.00 83.56 492 HIS A N 1
ATOM 3872 C CA . HIS A 1 492 ? -2.865 -5.724 -24.154 1.00 83.56 492 HIS A CA 1
ATOM 3873 C C . HIS A 1 492 ? -2.198 -6.387 -22.927 1.00 83.56 492 HIS A C 1
ATOM 3875 O O . HIS A 1 492 ? -0.977 -6.471 -22.858 1.00 83.56 492 HIS A O 1
ATOM 3881 N N . GLY A 1 493 ? -2.977 -6.881 -21.956 1.00 85.06 493 GLY A N 1
ATOM 3882 C CA . GLY A 1 493 ? -2.479 -7.729 -20.869 1.00 85.06 493 GLY A CA 1
ATOM 3883 C C . GLY A 1 493 ? -1.818 -7.021 -19.680 1.00 85.06 493 GLY A C 1
ATOM 3884 O O . GLY A 1 493 ? -1.344 -7.726 -18.786 1.00 85.06 493 GLY A O 1
ATOM 3885 N N . SER A 1 494 ? -1.799 -5.687 -19.632 1.00 88.88 494 SER A N 1
ATOM 3886 C CA . SER A 1 494 ? -1.481 -4.929 -18.410 1.00 88.88 494 SER A CA 1
ATOM 3887 C C . SER A 1 494 ? -2.503 -5.192 -17.306 1.00 88.88 494 SER A C 1
ATOM 3889 O O . SER A 1 494 ? -3.635 -5.599 -17.585 1.00 88.88 494 SER A O 1
ATOM 3891 N N . THR A 1 495 ? -2.128 -4.921 -16.058 1.00 96.31 495 THR A N 1
ATOM 3892 C CA . THR A 1 495 ? -3.035 -4.991 -14.910 1.00 96.31 495 THR A CA 1
ATOM 3893 C C . THR A 1 495 ? -3.039 -3.697 -14.098 1.00 96.31 495 THR A C 1
ATOM 3895 O O . THR A 1 495 ? -2.222 -2.802 -14.304 1.00 96.31 495 THR A O 1
ATOM 3898 N N . GLU A 1 496 ? -3.975 -3.620 -13.154 1.00 97.69 496 GLU A N 1
ATOM 3899 C CA . GLU A 1 496 ? -4.032 -2.578 -12.124 1.00 97.69 496 GLU A CA 1
ATOM 3900 C C . GLU A 1 496 ? -3.496 -3.075 -10.770 1.00 97.69 496 GLU A C 1
ATOM 3902 O O . GLU A 1 496 ? -3.765 -2.488 -9.721 1.00 97.69 496 GLU A O 1
ATOM 3907 N N . VAL A 1 497 ? -2.777 -4.205 -10.752 1.00 98.12 497 VAL A N 1
ATOM 3908 C CA . VAL A 1 497 ? -2.296 -4.801 -9.502 1.00 98.12 497 VAL A CA 1
ATOM 3909 C C . VAL A 1 497 ? -1.138 -3.986 -8.955 1.00 98.12 497 VAL A C 1
ATOM 3911 O O . VAL A 1 497 ? -1.195 -3.546 -7.804 1.00 98.12 497 VAL A O 1
ATOM 3914 N N . LEU A 1 498 ? -0.082 -3.767 -9.744 1.00 97.81 498 LEU A N 1
ATOM 3915 C CA . LEU A 1 498 ? 1.095 -3.103 -9.204 1.00 97.81 498 LEU A CA 1
ATOM 3916 C C . LEU A 1 498 ? 0.870 -1.597 -9.031 1.00 97.81 498 LEU A C 1
ATOM 3918 O O . LEU A 1 498 ? 1.233 -1.088 -7.975 1.00 97.81 498 LEU A O 1
ATOM 3922 N N . SER A 1 499 ? 0.205 -0.923 -9.980 1.00 97.94 499 SER A N 1
ATOM 3923 C CA . SER A 1 499 ? -0.174 0.505 -9.916 1.00 97.94 499 SER A CA 1
ATOM 3924 C C . SER A 1 499 ? -0.945 0.846 -8.633 1.00 97.94 499 SER A C 1
ATOM 3926 O O . SER A 1 499 ? -0.454 1.604 -7.793 1.00 97.94 499 SER A O 1
ATOM 3928 N N . MET A 1 500 ? -2.097 0.204 -8.407 1.00 98.44 500 MET A N 1
ATOM 3929 C CA . MET A 1 500 ? -2.919 0.401 -7.205 1.00 98.44 500 MET A CA 1
ATOM 3930 C C . MET A 1 500 ? -2.194 -0.026 -5.925 1.00 98.44 500 MET A C 1
ATOM 3932 O O . MET A 1 500 ? -2.399 0.568 -4.863 1.00 98.44 500 MET A O 1
ATOM 3936 N N . GLY A 1 501 ? -1.342 -1.051 -6.006 1.00 98.38 501 GLY A N 1
ATOM 3937 C CA . GLY A 1 501 ? -0.513 -1.499 -4.893 1.00 98.38 501 GLY A CA 1
ATOM 3938 C C . GLY A 1 501 ? 0.463 -0.413 -4.442 1.00 98.38 501 GLY A C 1
ATOM 3939 O O . GLY A 1 501 ? 0.453 0.004 -3.280 1.00 98.38 501 GLY A O 1
ATOM 3940 N N . VAL A 1 502 ? 1.295 0.086 -5.360 1.00 98.25 502 VAL A N 1
ATOM 3941 C CA . VAL A 1 502 ? 2.315 1.095 -5.042 1.00 98.25 502 VAL A CA 1
ATOM 3942 C C . VAL A 1 502 ? 1.717 2.474 -4.764 1.00 98.25 502 VAL A C 1
ATOM 3944 O O . VAL A 1 502 ? 2.279 3.205 -3.951 1.00 98.25 502 VAL A O 1
ATOM 3947 N N . GLU A 1 503 ? 0.548 2.810 -5.320 1.00 98.19 503 GLU A N 1
ATOM 3948 C CA . GLU A 1 503 ? -0.219 4.007 -4.945 1.00 98.19 503 GLU A CA 1
ATOM 3949 C C . GLU A 1 503 ? -0.436 4.068 -3.421 1.00 98.19 503 GLU A C 1
ATOM 3951 O O . GLU A 1 503 ? -0.217 5.100 -2.780 1.00 98.19 503 GLU A O 1
ATOM 3956 N N . HIS A 1 504 ? -0.783 2.935 -2.800 1.00 98.50 504 HIS A N 1
ATOM 3957 C CA . HIS A 1 504 ? -0.939 2.854 -1.349 1.00 98.50 504 HIS A CA 1
ATOM 3958 C C . HIS A 1 504 ? 0.396 2.942 -0.596 1.00 98.50 504 HIS A C 1
ATOM 3960 O O . HIS A 1 504 ? 0.414 3.355 0.564 1.00 98.50 504 HIS A O 1
ATOM 3966 N N . LEU A 1 505 ? 1.524 2.622 -1.238 1.00 98.12 505 LEU A N 1
ATOM 3967 C CA . LEU A 1 505 ? 2.867 2.813 -0.682 1.00 98.12 505 LEU A CA 1
ATOM 3968 C C . LEU A 1 505 ? 3.336 4.276 -0.715 1.00 98.12 505 LEU A C 1
ATOM 3970 O O . LEU A 1 505 ? 4.340 4.586 -0.071 1.00 98.12 505 LEU A O 1
ATOM 3974 N N . ALA A 1 506 ? 2.611 5.202 -1.354 1.00 97.88 506 ALA A N 1
ATOM 3975 C CA . ALA A 1 506 ? 2.914 6.635 -1.295 1.00 97.88 506 ALA A CA 1
ATOM 3976 C C . ALA A 1 506 ? 2.958 7.173 0.153 1.00 97.88 506 ALA A C 1
ATOM 3978 O O . ALA A 1 506 ? 3.860 7.947 0.499 1.00 97.88 506 ALA A O 1
ATOM 3979 N N . GLU A 1 507 ? 2.068 6.694 1.033 1.00 97.56 507 GLU A N 1
ATOM 3980 C CA . GLU A 1 507 ? 1.982 7.102 2.442 1.00 97.56 507 GLU A CA 1
ATOM 3981 C C . GLU A 1 507 ? 1.792 5.914 3.407 1.00 97.56 507 GLU A C 1
ATOM 3983 O O . GLU A 1 507 ? 0.921 5.076 3.168 1.00 97.56 507 GLU A O 1
ATOM 3988 N N . PRO A 1 508 ? 2.455 5.884 4.584 1.00 97.69 508 PRO A N 1
ATOM 3989 C CA . PRO A 1 508 ? 2.259 4.819 5.576 1.00 97.69 508 PRO A CA 1
ATOM 3990 C C . PRO A 1 508 ? 0.803 4.613 6.024 1.00 97.69 508 PRO A C 1
ATOM 3992 O O . PRO A 1 508 ? 0.406 3.497 6.342 1.00 97.69 508 PRO A O 1
ATOM 3995 N N . LYS A 1 509 ? -0.027 5.667 6.027 1.00 97.12 509 LYS A N 1
ATOM 3996 C CA . LYS A 1 509 ? -1.461 5.551 6.354 1.00 97.12 509 LYS A CA 1
ATOM 3997 C C . LYS A 1 509 ? -2.240 4.770 5.292 1.00 97.12 509 LYS A C 1
ATOM 3999 O O . LYS A 1 509 ? -3.124 3.998 5.656 1.00 97.12 509 LYS A O 1
ATOM 4004 N N . LYS A 1 510 ? -1.903 4.945 4.009 1.00 98.00 510 LYS A N 1
ATOM 4005 C CA . LYS A 1 510 ? -2.480 4.164 2.909 1.00 98.00 510 LYS A CA 1
ATOM 4006 C C . LYS A 1 510 ? -1.910 2.743 2.874 1.00 98.00 510 LYS A C 1
ATOM 4008 O O . LYS A 1 510 ? -2.676 1.814 2.653 1.00 98.00 510 LYS A O 1
ATOM 4013 N N . MET A 1 511 ? -0.636 2.545 3.228 1.00 98.12 511 MET A N 1
ATOM 4014 C CA . MET A 1 511 ? -0.065 1.202 3.420 1.00 98.12 511 MET A CA 1
ATOM 4015 C C . MET A 1 511 ? -0.830 0.399 4.478 1.00 98.12 511 MET A C 1
ATOM 4017 O O . MET A 1 511 ? -1.141 -0.763 4.246 1.00 98.12 511 MET A O 1
ATOM 4021 N N . ILE A 1 512 ? -1.172 1.021 5.615 1.00 97.94 512 ILE A N 1
ATOM 4022 C CA . ILE A 1 512 ? -2.004 0.395 6.657 1.00 97.94 512 ILE A CA 1
ATOM 4023 C C . ILE A 1 512 ? -3.389 0.038 6.108 1.00 97.94 512 ILE A C 1
ATOM 4025 O O . ILE A 1 512 ? -3.891 -1.042 6.403 1.00 97.94 512 ILE A O 1
ATOM 4029 N N . TYR A 1 513 ? -4.005 0.920 5.313 1.00 97.88 513 TYR A N 1
ATOM 4030 C CA . TYR A 1 513 ? -5.303 0.646 4.694 1.00 97.88 513 TYR A CA 1
ATOM 4031 C C . TYR A 1 513 ? -5.230 -0.560 3.745 1.00 97.88 513 TYR A C 1
ATOM 4033 O O . TYR A 1 513 ? -6.014 -1.491 3.911 1.00 97.88 513 TYR A O 1
ATOM 4041 N N . LEU A 1 514 ? -4.235 -0.609 2.848 1.00 98.31 514 LEU A N 1
ATOM 4042 C CA . LEU A 1 514 ? -4.012 -1.756 1.963 1.00 98.31 514 LEU A CA 1
ATOM 4043 C C . LEU A 1 514 ? -3.781 -3.047 2.758 1.00 98.31 514 LEU A C 1
ATOM 4045 O O . LEU A 1 514 ? -4.487 -4.024 2.547 1.00 98.31 514 LEU A O 1
ATOM 4049 N N . HIS A 1 515 ? -2.887 -3.028 3.747 1.00 97.69 515 HIS A N 1
ATOM 4050 C CA . HIS A 1 515 ? -2.617 -4.177 4.615 1.00 97.69 515 HIS A CA 1
ATOM 4051 C C . HIS A 1 515 ? -3.866 -4.670 5.376 1.00 97.69 515 HIS A C 1
ATOM 4053 O O . HIS A 1 515 ? -4.023 -5.870 5.586 1.00 97.69 515 HIS A O 1
ATOM 4059 N N . GLN A 1 516 ? -4.764 -3.769 5.785 1.00 95.88 516 GLN A N 1
ATOM 4060 C CA . GLN A 1 516 ? -5.977 -4.124 6.530 1.00 95.88 516 GLN A CA 1
ATOM 4061 C C . GLN A 1 516 ? -7.147 -4.571 5.648 1.00 95.88 516 GLN A C 1
ATOM 4063 O O . GLN A 1 516 ? -7.965 -5.354 6.122 1.00 95.88 516 GLN A O 1
ATOM 4068 N N . GLN A 1 517 ? -7.288 -4.035 4.431 1.00 97.25 517 GLN A N 1
ATOM 4069 C CA . GLN A 1 517 ? -8.400 -4.377 3.531 1.00 97.25 517 GLN A CA 1
ATOM 4070 C C . GLN A 1 517 ? -8.053 -5.527 2.582 1.00 97.25 517 GLN A C 1
ATOM 4072 O O . GLN A 1 517 ? -8.888 -6.396 2.361 1.00 97.25 517 GLN A O 1
ATOM 4077 N N . ASP A 1 518 ? -6.827 -5.556 2.057 1.00 98.00 518 ASP A N 1
ATOM 4078 C CA . ASP A 1 518 ? -6.352 -6.591 1.142 1.00 98.00 518 ASP A CA 1
ATOM 4079 C C . ASP A 1 518 ? -4.888 -6.954 1.448 1.00 98.00 518 ASP A C 1
ATOM 4081 O O . ASP A 1 518 ? -3.926 -6.529 0.800 1.00 98.00 518 ASP A O 1
ATOM 4085 N N . ILE A 1 519 ? -4.725 -7.770 2.492 1.00 97.62 519 ILE A N 1
ATOM 4086 C CA . ILE A 1 519 ? -3.424 -8.261 2.958 1.00 97.62 519 ILE A CA 1
ATOM 4087 C C . ILE A 1 519 ? -2.670 -9.073 1.893 1.00 97.62 519 ILE A C 1
ATOM 4089 O O . ILE A 1 519 ? -1.443 -9.163 1.943 1.00 97.62 519 ILE A O 1
ATOM 4093 N N . GLU A 1 520 ? -3.362 -9.678 0.928 1.00 98.31 520 GLU A N 1
ATOM 4094 C CA . GLU A 1 520 ? -2.702 -10.439 -0.129 1.00 98.31 520 GLU A CA 1
ATOM 4095 C C . GLU A 1 520 ? -2.132 -9.510 -1.203 1.00 98.31 520 GLU A C 1
ATOM 4097 O O . GLU A 1 520 ? -0.962 -9.646 -1.558 1.00 98.31 520 GLU A O 1
ATOM 4102 N N . HIS A 1 521 ? -2.900 -8.502 -1.625 1.00 98.69 521 HIS A N 1
ATOM 4103 C CA . HIS A 1 521 ? -2.442 -7.440 -2.525 1.00 98.69 521 HIS A CA 1
ATOM 4104 C C . HIS A 1 521 ? -1.286 -6.638 -1.911 1.00 98.69 521 HIS A C 1
ATOM 4106 O O . HIS A 1 521 ? -0.291 -6.362 -2.586 1.00 98.69 521 HIS A O 1
ATOM 4112 N N . PHE A 1 522 ? -1.351 -6.350 -0.605 1.00 98.62 522 PHE A N 1
ATOM 4113 C CA . PHE A 1 522 ? -0.250 -5.752 0.158 1.00 98.62 522 PHE A CA 1
ATOM 4114 C C . PHE A 1 522 ? 1.046 -6.566 0.038 1.00 98.62 522 PHE A C 1
ATOM 4116 O O . PHE A 1 522 ? 2.101 -6.032 -0.314 1.00 98.62 522 PHE A O 1
ATOM 4123 N N . HIS A 1 523 ? 0.971 -7.876 0.292 1.00 98.69 523 HIS A N 1
ATOM 4124 C CA . HIS A 1 523 ? 2.127 -8.762 0.198 1.00 98.69 523 HIS A CA 1
ATOM 4125 C C . HIS A 1 523 ? 2.618 -8.950 -1.241 1.00 98.69 523 HIS A C 1
ATOM 4127 O O . HIS A 1 523 ? 3.830 -8.942 -1.453 1.00 98.69 523 HIS A O 1
ATOM 4133 N N . PHE A 1 524 ? 1.721 -9.070 -2.225 1.00 98.62 524 PHE A N 1
ATOM 4134 C CA . PHE A 1 524 ? 2.095 -9.125 -3.639 1.00 98.62 524 PHE A CA 1
ATOM 4135 C C . PHE A 1 524 ? 2.896 -7.878 -4.037 1.00 98.62 524 PHE A C 1
ATOM 4137 O O . PHE A 1 524 ? 3.990 -8.000 -4.578 1.00 98.62 524 PHE A O 1
ATOM 4144 N N . THR A 1 525 ? 2.406 -6.686 -3.680 1.00 98.62 525 THR A N 1
ATOM 4145 C CA . THR A 1 525 ? 3.057 -5.399 -3.983 1.00 98.62 525 THR A CA 1
ATOM 4146 C C . THR A 1 525 ? 4.482 -5.334 -3.429 1.00 98.62 525 THR A C 1
ATOM 4148 O O . THR A 1 525 ? 5.418 -4.988 -4.148 1.00 98.62 525 THR A O 1
ATOM 4151 N N . ILE A 1 526 ? 4.672 -5.704 -2.156 1.00 98.50 526 ILE A N 1
ATOM 4152 C CA . ILE A 1 526 ? 6.000 -5.710 -1.522 1.00 98.50 526 ILE A CA 1
ATOM 4153 C C . ILE A 1 526 ? 6.913 -6.736 -2.197 1.00 98.50 526 ILE A C 1
ATOM 4155 O O . ILE A 1 526 ? 8.066 -6.429 -2.488 1.00 98.50 526 ILE A O 1
ATOM 4159 N N . GLY A 1 527 ? 6.410 -7.946 -2.455 1.00 98.12 527 GLY A N 1
ATOM 4160 C CA . GLY A 1 527 ? 7.173 -8.987 -3.136 1.00 98.12 527 GLY A CA 1
ATOM 4161 C C . GLY A 1 527 ? 7.621 -8.556 -4.531 1.00 98.12 527 GLY A C 1
ATOM 4162 O O . GLY A 1 527 ? 8.779 -8.753 -4.878 1.00 98.12 527 GLY A O 1
ATOM 4163 N N . ALA A 1 528 ? 6.732 -7.925 -5.303 1.00 97.81 528 ALA A N 1
ATOM 4164 C CA . ALA A 1 528 ? 6.998 -7.474 -6.665 1.00 97.81 528 ALA A CA 1
ATOM 4165 C C . ALA A 1 528 ? 8.070 -6.374 -6.713 1.00 97.81 528 ALA A C 1
ATOM 4167 O O . ALA A 1 528 ? 8.952 -6.423 -7.569 1.00 97.81 528 ALA A O 1
ATOM 4168 N N . LEU A 1 529 ? 8.050 -5.430 -5.761 1.00 97.50 529 LEU A N 1
ATOM 4169 C CA . LEU A 1 529 ? 9.105 -4.419 -5.627 1.00 97.50 529 LEU A CA 1
ATOM 4170 C C . LEU A 1 529 ? 10.469 -5.043 -5.296 1.00 97.50 529 LEU A C 1
ATOM 4172 O O . LEU A 1 529 ? 11.470 -4.646 -5.879 1.00 97.50 529 LEU A O 1
ATOM 4176 N N . LEU A 1 530 ? 10.510 -6.074 -4.442 1.00 96.56 530 LEU A N 1
ATOM 4177 C CA . LEU A 1 530 ? 11.737 -6.807 -4.087 1.00 96.56 530 LEU A CA 1
ATOM 4178 C C . LEU A 1 530 ? 12.326 -7.661 -5.227 1.00 96.56 530 LEU A C 1
ATOM 4180 O O . LEU A 1 530 ? 13.329 -8.345 -5.014 1.00 96.56 530 LEU A O 1
ATOM 4184 N N . ASN A 1 531 ? 11.730 -7.652 -6.423 1.00 92.38 531 ASN A N 1
ATOM 4185 C CA . ASN A 1 531 ? 12.296 -8.325 -7.584 1.00 92.38 531 ASN A CA 1
ATOM 4186 C C . ASN A 1 531 ? 13.681 -7.742 -7.915 1.00 92.38 531 ASN A C 1
ATOM 4188 O O . ASN A 1 531 ? 13.812 -6.548 -8.200 1.00 92.38 531 ASN A O 1
ATOM 4192 N N . ALA A 1 532 ? 14.713 -8.585 -7.914 1.00 68.06 532 ALA A N 1
ATOM 4193 C CA . ALA A 1 532 ? 16.069 -8.212 -8.313 1.00 68.06 532 ALA A CA 1
ATOM 4194 C C . ALA A 1 532 ? 16.198 -8.099 -9.851 1.00 68.06 532 ALA A C 1
ATOM 4196 O O . ALA A 1 532 ? 15.221 -8.265 -10.581 1.00 68.06 532 ALA A O 1
ATOM 4197 N N . ASN A 1 533 ? 17.394 -7.770 -10.341 1.00 55.09 533 ASN A N 1
ATOM 4198 C CA . ASN A 1 533 ? 17.790 -7.942 -11.747 1.00 55.09 533 ASN A CA 1
ATOM 4199 C C . ASN A 1 533 ? 18.868 -9.026 -11.831 1.00 55.09 533 ASN A C 1
ATOM 4201 O O . ASN A 1 533 ? 19.661 -9.106 -10.862 1.00 55.09 533 ASN A O 1
#

Foldseek 3Di:
DVVVVQVLVDPDDPDPDPPPPLVPFDDDPPDDSVRVVVCVVVVNDDPVNVCVRVVHDDPDDDDDDDDDDDDDDDDDDDDDDDDDDDDDDDDDDDDDDDDDDDDDDDDDDPDDDDDDDDDDDDDDDPDDDDDDDDDDDDDDDDDDDDDDDDDPPDPDDPFWDADPVRDTDGDDDPDDPPPLVLLVPPDPPQDPVSLVVVCVVVVQDQDPPPPDPVSSNVSQCPPPVNDDPPPCDDDDPDPPPPPPDQDLVSLLVVAQLLALVSLLVSLVVLLVVQDDLLDQDPQLVVLVVQLVVLSVQLVVCVVVVVVVSNVVSVVSNVVSVVSNVVSVVVSLVVLQRSLVRSQVVLLVLLPDDLVRLLVLLVQAAEAEVPDDPVLSVVLSVLSSSLCSNQSNQLRARYEHQPEQDWAADQVRSYIYQHPDSDSLSSQLNSLLSNLSVDVSNLSNLLVVLVVFQPDPDWDALCVQVVDPPGDPPFTFRDGQQPGSQQRTDDPVSGGSLQSNQRSLVSGSSSLSVCCVRPVSSSSSNSSSSSNDD

pLDDT: mean 73.18, std 28.03, range [22.52, 98.69]

Secondary structure (DSSP, 8-state):
-HHHHHHTT-SS---------GGGPPPPTT--HHHHHHHHHTT---HHHHHHHTT--------------------------------------------S----PPPP-SS-----------S----------------------------------TTEEE-TTS-EEE--SSS---SGGGTTT--TT--HHHHHHHHHHTT----TT--SHHHHHHHHHTSGGG-----------PPP---PPPPHHHHHTT--TT-HHHHHHHHHHHHHHH----SPPHHHHHHHHHHHHHHHHHHHHHHTT-HHHHHHHHHHHHHHHHHHHHHHHHHHHHHHHHHHHHHHHHHHHH---HHHHHHHHHTSEEE-TT--HHHHHHHHHHHHHHHHHHTTTT--SEEE-SSSS-EEETTTTEEE-TT---HHHHHHHHHHHHHHT-HHHHHHHHHHHHHH-S-SS-EEHHHHH--TTS-TT-EE--SS-SSGGGGBPPTT---SHHHHHHHHHTSHHHHHHHHHH-HHHHHHHHHHHT---

Organism: NCBI:txid2839659

Sequence (533 aa):
MNVLEKQLLGGDRAFEFLNIRTDGVTPIPGKSKEDVRRDFAAGLLSRSDALQMLGYEDEGISERADAEYKIDWQPNTLSSSTESGRFIDFEELDGKEWGDRSIYLIQRSNAGDLFAVGYENEEVAEEAYLTIAPLNGYLGIEEITSDSERSDSLRLDRNYVRDSRGRFARVAGNSQPKEVVALDRINSKTNIAQLKAIADKHGIAVPKSAHKRESWRQAIKSHPEGSPYFEKKPRAKSPIPGKRKSSLEQRIFQTDFSDHKQIIFLGKFLASEHIKSSEPSEEELQAMESRNEFGKKAQAALKARNTKEANKYINSFHKAEKKYEALASERKQALVIEHQNLKDAIAKHHGLSPSVKNAMAESVVYDLPKASPKEIKEIKDHLAEFYGLSGGKGAVSYVEHSSDRAFANEQQSLINVGNKTNKEIIFHELGHHVEYNSSSVQSAARDWVKSRATSQTPAKLSDLTGSKTYGNDEIALPDSFISAYVGKVYAHGSTEVLSMGVEHLAEPKKMIYLHQQDIEHFHFTIGALLNAN